Protein AF-A0A933ZJ41-F1 (afdb_monomer_lite)

Radius of gyration: 39.0 Å; chains: 1; bounding box: 84×105×106 Å

Sequence (414 aa):
MKATTSRWVWILLAFAIGVALPARADNPAPRLPRPPGASGDSGPSRAIFPAQTIPLRFNHASHIAMGQTCLHCHPGAATSQQTSDRLLPRPQICDRCHGSRHVDIGTVQAGPEAKGACIFCHVSYEASQPQVVQRVVMPEPVIRLNHLAHARRNIGCGQCHGAVQELGLATSDQMPRMRGCYRCHDLPAESRGAAPAGCPTCHLTLPGGRLQTHLPSGVLRPPRWLGNAKHDGDFVHRHKRVAGDNSRLCASCHTEDDCTSCHDGRLRPRGIHPNDFLSMHPVAARQNSPRCSSCHQAQSFCKTCHQRAGVTMSGSPYARREQGRFHPPSEVFTSGTRTPRHHAWEAQRNLSACVSCHSERDCASCHASRGGGGLGVNPHPAGFLSRCATAFRRNPRPCLVCHDPSEQVLASCR

Secondary structure (DSSP, 8-state):
-------------------------------PPPPTT-TT-SSS-TTTSPPPB--B---HHHHHHTT--HHHH-GGGGT--STTS--SPPHHHHHHHH--B-SSTTS-B--SSGGGSHHHHBTT--TTSTT--PPPB-PPPSS---HHHHHTTT--THHHH-SGGG-SS--GGGSPPHHHHHHHHTS-HHHHTT---SGGGTS-B-TTS-B--EETTEE----TTTTT---STTHHHHHHHHHHH-HHHHHTT--HHHHHHHHTSS---TTSS-TTHHHHHHHHHHHT-S-GGGT--IIIIIHHHHHHTT-STTS-HHHHTSS--SSPPHHHHTSS---TTSHHHHHHH-HHHHTTT--HHHHHHHHS-TTTTS-----SPTTGGGGHHHHHHH--TTHHHHS-TT-HHHHTT-

Foldseek 3Di:
DDDDDDDDDDDDDDDPPDDPDPPPPPPPDPDPFFAPPCPPHPAAPCLQFPDWDQQWFFFLLVCVVVVDDPCLQQVCLQPAFWQPDDRGGDCVSVCVPQVWDVPDLQDTGAHPDPSRHPVNIGNPADPVCNNDGDDTGGDGGQKTDGSNVCVVVVNDLCLAQNPSNRGGDRDSSSGGDPSSVCVQQVDPCVRNPPRHNDPVNIAPADVVQAGDQQGPSGGNADDCVPQRRGPDLCCVVCVVVSCVVPVVVVVSHDDVCVVCCPQVLVDDDCSPADPVVVVCVVVCVVVCVPVCVSRDDLPPPQQVVCQDCLVAPNHDPVNVVVDDHPADPCCQAPDHDPDCRHVLNVCVVPVPVVCSHDDLVVVLQACACVVLNHVVDPSDDPPVLVVLLVVCVVPVVSVVNRYPPPDPSVVSND

pLDDT: mean 83.69, std 14.58, range [34.47, 97.19]

Structure (mmCIF, N/CA/C/O backbone):
data_AF-A0A933ZJ41-F1
#
_entry.id   AF-A0A933ZJ41-F1
#
loop_
_atom_site.group_PDB
_atom_site.id
_atom_site.type_symbol
_atom_site.label_atom_id
_atom_site.label_alt_id
_atom_site.label_comp_id
_atom_site.label_asym_id
_atom_site.label_entity_id
_atom_site.label_seq_id
_atom_site.pdbx_PDB_ins_code
_atom_site.Cartn_x
_atom_site.Cartn_y
_atom_site.Cartn_z
_atom_site.occupancy
_atom_site.B_iso_or_equiv
_atom_site.auth_seq_id
_atom_site.auth_comp_id
_atom_site.auth_asym_id
_atom_site.auth_atom_id
_atom_site.pdbx_PDB_model_num
ATOM 1 N N . MET A 1 1 ? 12.969 84.832 47.866 1.00 40.28 1 MET A N 1
ATOM 2 C CA . MET A 1 1 ? 12.848 83.390 48.183 1.00 40.28 1 MET A CA 1
ATOM 3 C C . MET A 1 1 ? 11.414 82.948 47.926 1.00 40.28 1 MET A C 1
ATOM 5 O O . MET A 1 1 ? 10.512 83.655 48.346 1.00 40.28 1 MET A O 1
ATOM 9 N N . LYS A 1 2 ? 11.258 81.785 47.275 1.00 36.75 2 LYS A N 1
ATOM 10 C CA . LYS A 1 2 ? 10.021 81.078 46.874 1.00 36.75 2 LYS A CA 1
ATOM 11 C C . LYS A 1 2 ? 9.294 81.628 45.637 1.00 36.75 2 LYS A C 1
ATOM 13 O O . LYS A 1 2 ? 8.456 82.516 45.705 1.00 36.75 2 LYS A O 1
ATOM 18 N N . ALA A 1 3 ? 9.666 81.025 44.508 1.00 34.62 3 ALA A N 1
ATOM 19 C CA . ALA A 1 3 ? 9.010 81.096 43.213 1.00 34.62 3 ALA A CA 1
ATOM 20 C C . ALA A 1 3 ? 7.675 80.331 43.225 1.00 34.62 3 ALA A C 1
ATOM 22 O O . ALA A 1 3 ? 7.595 79.221 43.753 1.00 34.62 3 ALA A O 1
ATOM 23 N N . THR A 1 4 ? 6.654 80.916 42.607 1.00 40.88 4 THR A N 1
ATOM 24 C CA . THR A 1 4 ? 5.368 80.294 42.285 1.00 40.88 4 THR A CA 1
ATOM 25 C C . THR A 1 4 ? 5.397 79.842 40.825 1.00 40.88 4 THR A C 1
ATOM 27 O O . THR A 1 4 ? 5.433 80.650 39.901 1.00 40.88 4 THR A O 1
ATOM 30 N N . THR A 1 5 ? 5.437 78.530 40.601 1.00 39.88 5 THR A N 1
ATOM 31 C CA . THR A 1 5 ? 5.433 77.916 39.269 1.00 39.88 5 THR A CA 1
ATOM 32 C C . THR A 1 5 ? 4.001 77.673 38.788 1.00 39.88 5 THR A C 1
ATOM 34 O O . THR A 1 5 ? 3.231 76.934 39.398 1.00 39.88 5 THR A O 1
ATOM 37 N N . SER A 1 6 ? 3.654 78.304 37.665 1.00 38.06 6 SER A N 1
ATOM 38 C CA . SER A 1 6 ? 2.428 78.068 36.898 1.00 38.06 6 SER A CA 1
ATOM 39 C C . SER A 1 6 ? 2.492 76.699 36.204 1.00 38.06 6 SER A C 1
ATOM 41 O O . SER A 1 6 ? 3.439 76.417 35.467 1.00 38.06 6 SER A O 1
ATOM 43 N N . ARG A 1 7 ? 1.505 75.829 36.459 1.00 38.62 7 ARG A N 1
ATOM 44 C CA . ARG A 1 7 ? 1.353 74.519 35.801 1.00 38.62 7 ARG A CA 1
ATOM 45 C C . ARG A 1 7 ? 0.561 74.694 34.506 1.00 38.62 7 ARG A C 1
ATOM 47 O O . ARG A 1 7 ? -0.641 74.929 34.541 1.00 38.62 7 ARG A O 1
ATOM 54 N N . TRP A 1 8 ? 1.236 74.514 33.376 1.00 36.03 8 TRP A N 1
ATOM 55 C CA . TRP A 1 8 ? 0.607 74.331 32.071 1.00 36.03 8 TRP A CA 1
ATOM 56 C C . TRP A 1 8 ? 0.049 72.907 31.966 1.00 36.03 8 TRP A C 1
ATOM 58 O O . TRP A 1 8 ? 0.784 71.929 32.106 1.00 36.03 8 TRP A O 1
ATOM 68 N N . VAL A 1 9 ? -1.261 72.800 31.753 1.00 35.75 9 VAL A N 1
ATOM 69 C CA . VAL A 1 9 ? -1.976 71.542 31.513 1.00 35.75 9 VAL A CA 1
ATOM 70 C C . VAL A 1 9 ? -1.861 71.206 30.026 1.00 35.75 9 VAL A C 1
ATOM 72 O O . VAL A 1 9 ? -2.445 71.888 29.190 1.00 35.75 9 VAL A O 1
ATOM 75 N N . TRP A 1 10 ? -1.116 70.151 29.694 1.00 35.78 10 TRP A N 1
ATOM 76 C CA . TRP A 1 10 ? -1.134 69.540 28.365 1.00 35.78 10 TRP A CA 1
ATOM 77 C C . TRP A 1 10 ? -2.202 68.445 28.335 1.00 35.78 10 TRP A C 1
ATOM 79 O O . TRP A 1 10 ? -2.066 67.413 28.990 1.00 35.78 10 TRP A O 1
ATOM 89 N N . ILE A 1 11 ? -3.275 68.678 27.579 1.00 38.69 11 ILE A N 1
ATOM 90 C CA . ILE A 1 11 ? -4.287 67.669 27.257 1.00 38.69 11 ILE A CA 1
ATOM 91 C C . ILE A 1 11 ? -3.733 66.821 26.107 1.00 38.69 11 ILE A C 1
ATOM 93 O O . ILE A 1 11 ? -3.721 67.258 24.959 1.00 38.69 11 ILE A O 1
ATOM 97 N N . LEU A 1 12 ? -3.259 65.612 26.411 1.00 37.62 12 LEU A N 1
ATOM 98 C CA . LEU A 1 12 ? -2.965 64.584 25.410 1.00 37.62 12 LEU A CA 1
ATOM 99 C C . LEU A 1 12 ? -4.193 63.678 25.258 1.00 37.62 12 LEU A C 1
ATOM 101 O O . LEU A 1 12 ? -4.427 62.775 26.058 1.00 37.62 12 LEU A O 1
ATOM 105 N N . LEU A 1 13 ? -4.985 63.942 24.219 1.00 35.88 13 LEU A N 1
ATOM 106 C CA . LEU A 1 13 ? -6.043 63.059 23.729 1.00 35.88 13 LEU A CA 1
ATOM 107 C C . LEU A 1 13 ? -5.400 61.844 23.040 1.00 35.88 13 LEU A C 1
ATOM 109 O O . LEU A 1 13 ? -4.983 61.917 21.886 1.00 35.88 13 LEU A O 1
ATOM 113 N N . ALA A 1 14 ? -5.306 60.722 23.754 1.00 38.22 14 ALA A N 1
ATOM 114 C CA . ALA A 1 14 ? -4.928 59.438 23.175 1.00 38.22 14 ALA A CA 1
ATOM 115 C C . ALA A 1 14 ? -6.144 58.816 22.465 1.00 38.22 14 ALA A C 1
ATOM 117 O O . ALA A 1 14 ? -7.053 58.285 23.101 1.00 38.22 14 ALA A O 1
ATOM 118 N N . PHE A 1 15 ? -6.165 58.894 21.134 1.00 35.53 15 PHE A N 1
ATOM 119 C CA . PHE A 1 15 ? -7.126 58.185 20.289 1.00 35.53 15 PHE A CA 1
ATOM 120 C C . PHE A 1 15 ? -6.758 56.691 20.263 1.00 35.53 15 PHE A C 1
ATOM 122 O O . PHE A 1 15 ? -5.847 56.273 19.549 1.00 35.53 15 PHE A O 1
ATOM 129 N N . ALA A 1 16 ? -7.439 55.872 21.066 1.00 36.28 16 ALA A N 1
ATOM 130 C CA . ALA A 1 16 ? -7.312 54.419 21.004 1.00 36.28 16 ALA A CA 1
ATOM 131 C C . ALA A 1 16 ? -8.126 53.886 19.813 1.00 36.28 16 ALA A C 1
ATOM 133 O O . ALA A 1 16 ? -9.328 53.646 19.916 1.00 36.28 16 ALA A O 1
ATOM 134 N N . ILE A 1 17 ? -7.473 53.708 18.663 1.00 42.50 17 ILE A N 1
ATOM 135 C CA . ILE A 1 17 ? -8.039 52.963 17.533 1.00 42.50 17 ILE A CA 1
ATOM 136 C C . ILE A 1 17 ? -8.001 51.477 17.908 1.00 42.50 17 ILE A C 1
ATOM 138 O O . ILE A 1 17 ? -6.975 50.809 17.788 1.00 42.50 17 ILE A O 1
ATOM 142 N N . GLY A 1 18 ? -9.124 50.967 18.412 1.00 35.66 18 GLY A N 1
ATOM 143 C CA . GLY A 1 18 ? -9.328 49.543 18.652 1.00 35.66 18 GLY A CA 1
ATOM 144 C C . GLY A 1 18 ? -9.428 48.789 17.329 1.00 35.66 18 GLY A C 1
ATOM 145 O O . GLY A 1 18 ? -10.505 48.680 16.750 1.00 35.66 18 GLY A O 1
ATOM 146 N N . VAL A 1 19 ? -8.308 48.254 16.844 1.00 39.25 19 VAL A N 1
ATOM 147 C CA . VAL A 1 19 ? -8.312 47.267 15.761 1.00 39.25 19 VAL A CA 1
ATOM 148 C C . VAL A 1 19 ? -8.734 45.929 16.363 1.00 39.25 19 VAL A C 1
ATOM 150 O O . VAL A 1 19 ? -7.937 45.234 16.992 1.00 39.25 19 VAL A O 1
ATOM 153 N N . ALA A 1 20 ? -10.006 45.569 16.191 1.00 40.16 20 ALA A N 1
ATOM 154 C CA . ALA A 1 20 ? -10.487 44.222 16.462 1.00 40.16 20 ALA A CA 1
ATOM 155 C C . ALA A 1 20 ? -9.848 43.259 15.448 1.00 40.16 20 ALA A C 1
ATOM 157 O O . ALA A 1 20 ? -10.292 43.140 14.307 1.00 40.16 20 ALA A O 1
ATOM 158 N N . LEU A 1 21 ? -8.766 42.595 15.854 1.00 34.47 21 LEU A N 1
ATOM 159 C CA . LEU A 1 21 ? -8.214 41.466 15.114 1.00 34.47 21 LEU A CA 1
ATOM 160 C C . LEU A 1 21 ? -9.229 40.312 15.187 1.00 34.47 21 LEU A C 1
ATOM 162 O O . LEU A 1 21 ? -9.593 39.913 16.297 1.00 34.47 21 LEU A O 1
ATOM 166 N N . PRO A 1 22 ? -9.694 39.749 14.058 1.00 37.44 22 PRO A N 1
ATOM 167 C CA . PRO A 1 22 ? -10.545 38.573 14.101 1.00 37.44 22 PRO A CA 1
ATOM 168 C C . PRO A 1 22 ? -9.740 37.423 14.710 1.00 37.44 22 PRO A C 1
ATOM 170 O O . PRO A 1 22 ? -8.644 37.095 14.246 1.00 37.44 22 PRO A O 1
ATOM 173 N N . ALA A 1 23 ? -10.277 36.825 15.773 1.00 38.59 23 ALA A N 1
ATOM 174 C CA . ALA A 1 23 ? -9.732 35.611 16.351 1.00 38.59 23 ALA A CA 1
ATOM 175 C C . ALA A 1 23 ? -9.648 34.546 15.248 1.00 38.59 23 ALA A C 1
ATOM 177 O O . ALA A 1 23 ? -10.664 34.108 14.709 1.00 38.59 23 ALA A O 1
ATOM 178 N N . ARG A 1 24 ? -8.423 34.152 14.889 1.00 37.06 24 ARG A N 1
ATOM 179 C CA . ARG A 1 24 ? -8.172 33.005 14.017 1.00 37.06 24 ARG A CA 1
ATOM 180 C C . ARG A 1 24 ? -8.662 31.751 14.734 1.00 37.06 24 ARG A C 1
ATOM 182 O O . ARG A 1 24 ? -7.962 31.202 15.581 1.00 37.06 24 ARG A O 1
ATOM 189 N N . ALA A 1 25 ? -9.864 31.306 14.398 1.00 46.12 25 ALA A N 1
ATOM 190 C CA . ALA A 1 25 ? -10.394 30.009 14.787 1.00 46.12 25 ALA A CA 1
ATOM 191 C C . ALA A 1 25 ? -9.798 28.905 13.895 1.00 46.12 25 ALA A C 1
ATOM 193 O O . ALA A 1 25 ? -10.529 28.213 13.207 1.00 46.12 25 ALA A O 1
ATOM 194 N N . ASP A 1 26 ? -8.472 28.745 13.913 1.00 42.97 26 ASP A N 1
ATOM 195 C CA . ASP A 1 26 ? -7.767 27.661 13.210 1.00 42.97 26 ASP A CA 1
ATOM 196 C C . ASP A 1 26 ? -6.811 26.922 14.157 1.00 42.97 26 ASP A C 1
ATOM 198 O O . ASP A 1 26 ? -5.729 26.487 13.764 1.00 42.97 26 ASP A O 1
ATOM 202 N N . ASN A 1 27 ? -7.188 26.761 15.428 1.00 38.41 27 ASN A N 1
ATOM 203 C CA . ASN A 1 27 ? -6.553 25.727 16.238 1.00 38.41 27 ASN A CA 1
ATOM 204 C C . ASN A 1 27 ? -7.184 24.391 15.827 1.00 38.41 27 ASN A C 1
ATOM 206 O O . ASN A 1 27 ? -8.344 24.154 16.176 1.00 38.41 27 ASN A O 1
ATOM 210 N N . PRO A 1 28 ? -6.482 23.513 15.080 1.00 44.81 28 PRO A N 1
ATOM 211 C CA . PRO A 1 28 ? -6.988 22.170 14.857 1.00 44.81 28 PRO A CA 1
ATOM 212 C C . PRO A 1 28 ? -7.238 21.536 16.225 1.00 44.81 28 PRO A C 1
ATOM 214 O O . PRO A 1 28 ? -6.412 21.679 17.131 1.00 44.81 28 PRO A O 1
ATOM 217 N N . ALA A 1 29 ? -8.381 20.860 16.372 1.00 46.91 29 ALA A N 1
ATOM 218 C CA . ALA A 1 29 ? -8.707 20.115 17.581 1.00 46.91 29 ALA A CA 1
ATOM 219 C C . ALA A 1 29 ? -7.473 19.316 18.052 1.00 46.91 29 ALA A C 1
ATOM 221 O O . ALA A 1 29 ? -6.753 18.775 17.197 1.00 46.91 29 ALA A O 1
ATOM 222 N N . PRO A 1 30 ? -7.198 19.245 19.371 1.00 50.59 30 PRO A N 1
ATOM 223 C CA . PRO A 1 30 ? -6.047 18.518 19.887 1.00 50.59 30 PRO A CA 1
ATOM 224 C C . PRO A 1 30 ? -6.012 17.126 19.260 1.00 50.59 30 PRO A C 1
ATOM 226 O O . PRO A 1 30 ? -6.993 16.382 19.331 1.00 50.59 30 PRO A O 1
ATOM 229 N N . ARG A 1 31 ? -4.912 16.785 18.577 1.00 59.31 31 ARG A N 1
ATOM 230 C CA . ARG A 1 31 ? -4.779 15.456 17.974 1.00 59.31 31 ARG A CA 1
ATOM 231 C C . ARG A 1 31 ? -4.820 14.442 19.107 1.00 59.31 31 ARG A C 1
ATOM 233 O O . ARG A 1 31 ? -3.902 14.411 19.922 1.00 59.31 31 ARG A O 1
ATOM 240 N N . LEU A 1 32 ? -5.879 13.635 19.134 1.00 67.25 32 LEU A N 1
ATOM 241 C CA . LEU A 1 32 ? -6.036 12.539 20.082 1.00 67.25 32 LEU A CA 1
ATOM 242 C C . LEU A 1 32 ? -4.746 11.702 20.136 1.00 67.25 32 LEU A C 1
ATOM 244 O O . LEU A 1 32 ? -4.160 11.450 19.073 1.00 67.25 32 LEU A O 1
ATOM 248 N N . PRO A 1 33 ? -4.292 11.266 21.325 1.00 79.19 33 PRO A N 1
ATOM 249 C CA . PRO A 1 33 ? -3.113 10.425 21.450 1.00 79.19 33 PRO A CA 1
ATOM 250 C C . PRO A 1 33 ? -3.183 9.224 20.501 1.00 79.19 33 PRO A C 1
ATOM 252 O O . PRO A 1 33 ? -4.106 8.403 20.540 1.00 79.19 33 PRO A O 1
ATOM 255 N N . ARG A 1 34 ? -2.203 9.153 19.596 1.00 86.12 34 ARG A N 1
ATOM 256 C CA . ARG A 1 34 ? -2.109 8.109 18.572 1.00 86.12 34 ARG A CA 1
ATOM 257 C C . ARG A 1 34 ? -1.160 6.996 19.022 1.00 86.12 34 ARG A C 1
ATOM 259 O O . ARG A 1 34 ? -0.207 7.271 19.754 1.00 86.12 34 ARG A O 1
ATOM 266 N N . PRO A 1 35 ? -1.382 5.751 18.572 1.00 92.56 35 PRO A N 1
ATOM 267 C CA . PRO A 1 35 ? -0.534 4.630 18.946 1.00 92.56 35 PRO A CA 1
ATOM 268 C C . PRO A 1 35 ? 0.896 4.779 18.401 1.00 92.56 35 PRO A C 1
ATOM 270 O O . PRO A 1 35 ? 1.131 5.488 17.411 1.00 92.56 35 PRO A O 1
ATOM 273 N N . PRO A 1 36 ? 1.876 4.078 18.997 1.00 92.00 36 PRO A N 1
ATOM 274 C CA . PRO A 1 36 ? 3.237 4.055 18.483 1.00 92.00 36 PRO A CA 1
ATOM 275 C C . PRO A 1 36 ? 3.301 3.660 17.003 1.00 92.00 36 PRO A C 1
ATOM 277 O O . PRO A 1 36 ? 2.658 2.715 16.549 1.00 92.00 36 PRO A O 1
ATOM 280 N N . GLY A 1 37 ? 4.108 4.395 16.237 1.00 89.81 37 GLY A N 1
ATOM 281 C CA . GLY A 1 37 ? 4.250 4.184 14.796 1.00 89.81 37 GLY A CA 1
ATOM 282 C C . GLY A 1 37 ? 3.210 4.897 13.925 1.00 89.81 37 GLY A C 1
ATOM 283 O O . GLY A 1 37 ? 3.333 4.809 12.706 1.00 89.81 37 GLY A O 1
ATOM 284 N N . ALA A 1 38 ? 2.261 5.641 14.508 1.00 91.00 38 ALA A N 1
ATOM 285 C CA . ALA A 1 38 ? 1.263 6.421 13.764 1.00 91.00 38 ALA A CA 1
ATOM 286 C C . ALA A 1 38 ? 1.758 7.786 13.242 1.00 91.00 38 ALA A C 1
ATOM 288 O O . ALA A 1 38 ? 1.016 8.544 12.613 1.00 91.00 38 ALA A O 1
ATOM 289 N N . SER A 1 39 ? 3.014 8.152 13.516 1.00 85.25 39 SER A N 1
ATOM 290 C CA . SER A 1 39 ? 3.567 9.425 13.047 1.00 85.25 39 SER A CA 1
ATOM 291 C C . SER A 1 39 ? 3.593 9.480 11.515 1.00 85.25 39 SER A C 1
ATOM 293 O O . SER A 1 39 ? 4.117 8.577 10.860 1.00 85.25 39 SER A O 1
ATOM 295 N N . GLY A 1 40 ? 3.014 10.543 10.953 1.00 80.12 40 GLY A N 1
ATOM 296 C CA . GLY A 1 40 ? 2.921 10.758 9.508 1.00 80.12 40 GLY A CA 1
ATOM 297 C C . GLY A 1 40 ? 1.924 9.861 8.764 1.00 80.12 40 GLY A C 1
ATOM 298 O O . GLY A 1 40 ? 1.874 9.943 7.538 1.00 80.12 40 GLY A O 1
ATOM 299 N N . ASP A 1 41 ? 1.140 9.023 9.457 1.00 82.62 41 ASP A N 1
ATOM 300 C CA . ASP A 1 41 ? 0.053 8.263 8.830 1.00 82.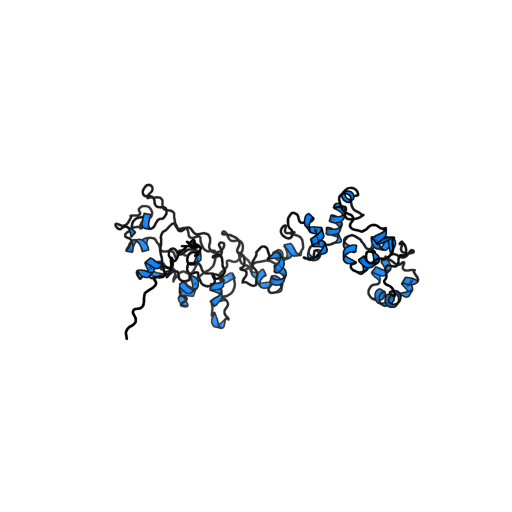62 41 ASP A CA 1
ATOM 301 C C . ASP A 1 41 ? -1.287 9.016 8.847 1.00 82.62 41 ASP A C 1
ATOM 303 O O . ASP A 1 41 ? -1.487 9.967 9.613 1.00 82.62 41 ASP A O 1
ATOM 307 N N . SER A 1 42 ? -2.192 8.576 7.970 1.00 82.94 42 SER A N 1
ATOM 308 C CA . SER A 1 42 ? -3.573 9.050 7.839 1.00 82.94 42 SER A CA 1
ATOM 309 C C . SER A 1 42 ? -4.577 8.105 8.518 1.00 82.94 42 SER A C 1
ATOM 311 O O . SER A 1 42 ? -5.716 8.010 8.067 1.00 82.94 42 SER A O 1
ATOM 313 N N . GLY A 1 43 ? -4.145 7.350 9.532 1.00 86.06 43 GLY A N 1
ATOM 314 C CA . GLY A 1 43 ? -4.935 6.285 10.151 1.00 86.06 43 GLY A CA 1
ATOM 315 C C . GLY A 1 43 ? -4.452 4.868 9.805 1.00 86.06 43 GLY A C 1
ATOM 316 O O . GLY A 1 43 ? -3.519 4.688 9.012 1.00 86.06 43 GLY A O 1
ATOM 317 N N . PRO A 1 44 ? -5.061 3.839 10.420 1.00 89.56 44 PRO A N 1
ATOM 318 C CA . PRO A 1 44 ? -4.735 2.442 10.152 1.00 89.56 44 PRO A CA 1
ATOM 319 C C . PRO A 1 44 ? -5.115 2.036 8.720 1.00 89.56 44 PRO A C 1
ATOM 321 O O . PRO A 1 44 ? -5.957 2.653 8.067 1.00 89.56 44 PRO A O 1
ATOM 324 N N . SER A 1 45 ? -4.534 0.935 8.236 1.00 91.25 45 SER A N 1
ATOM 325 C CA . SER A 1 45 ? -4.952 0.340 6.963 1.00 91.25 45 SER A CA 1
ATOM 326 C C . SER A 1 45 ? -6.399 -0.140 7.054 1.00 91.25 45 SER A C 1
ATOM 328 O O . SER A 1 45 ? -6.676 -1.063 7.814 1.00 91.25 45 SER A O 1
ATOM 330 N N . ARG A 1 46 ? -7.296 0.413 6.227 1.00 92.00 46 ARG A N 1
ATOM 331 C CA . ARG A 1 46 ? -8.697 -0.041 6.132 1.00 92.00 46 ARG A CA 1
ATOM 332 C C . ARG A 1 46 ? -8.844 -1.472 5.606 1.00 92.00 46 ARG A C 1
ATOM 334 O O . ARG A 1 46 ? -9.849 -2.115 5.871 1.00 92.00 46 ARG A O 1
ATOM 341 N N . ALA A 1 47 ? -7.830 -1.981 4.902 1.00 93.50 47 ALA A N 1
ATOM 342 C CA . ALA A 1 47 ? -7.790 -3.381 4.491 1.00 93.50 47 ALA A CA 1
ATOM 343 C C . ALA A 1 47 ? -7.491 -4.313 5.684 1.00 93.50 47 ALA A C 1
ATOM 345 O O . ALA A 1 47 ? -7.957 -5.442 5.716 1.00 93.50 47 ALA A O 1
ATOM 346 N N . ILE A 1 48 ? -6.748 -3.852 6.696 1.00 94.69 48 ILE A N 1
ATOM 347 C CA . ILE A 1 48 ? -6.466 -4.657 7.897 1.00 94.69 48 ILE A CA 1
ATOM 348 C C . ILE A 1 48 ? -7.512 -4.423 8.986 1.00 94.69 48 ILE A C 1
ATOM 350 O O . ILE A 1 48 ? -7.956 -5.374 9.613 1.00 94.69 48 ILE A O 1
ATOM 354 N N . PHE A 1 49 ? -7.908 -3.171 9.195 1.00 94.06 49 PHE A N 1
ATOM 355 C CA . PHE A 1 49 ? -8.892 -2.741 10.182 1.00 94.06 49 PHE A CA 1
ATOM 356 C C . PHE A 1 49 ? -10.059 -2.082 9.437 1.00 94.06 49 PHE A C 1
ATOM 358 O O . PHE A 1 49 ? -9.993 -0.881 9.151 1.00 94.06 49 PHE A O 1
ATOM 365 N N . PRO A 1 50 ? -11.091 -2.852 9.051 1.00 92.81 50 PRO A N 1
ATOM 366 C CA . PRO A 1 50 ? -12.206 -2.322 8.275 1.00 92.81 50 PRO A CA 1
ATOM 367 C C . PRO A 1 50 ? -13.000 -1.274 9.063 1.00 92.81 50 PRO A C 1
ATOM 369 O O . PRO A 1 50 ? -12.870 -1.150 10.281 1.00 92.81 50 PRO A O 1
ATOM 372 N N . ALA A 1 51 ? -13.829 -0.502 8.358 1.00 90.81 51 ALA A N 1
ATOM 373 C CA . ALA A 1 51 ? -14.620 0.555 8.979 1.00 90.81 51 ALA A CA 1
ATOM 374 C C . ALA A 1 51 ? -15.556 -0.014 10.059 1.00 90.81 51 ALA A C 1
ATOM 376 O O . ALA A 1 51 ? -16.358 -0.906 9.796 1.00 90.81 51 ALA A O 1
ATOM 377 N N . GLN A 1 52 ? -15.446 0.531 11.266 1.00 92.62 52 GLN A N 1
ATOM 378 C CA . GLN A 1 52 ? -16.268 0.168 12.415 1.00 92.62 52 GLN A CA 1
ATOM 379 C C . GLN A 1 52 ? -17.438 1.137 12.595 1.00 92.62 52 GLN A C 1
ATOM 381 O O . GLN A 1 52 ? -17.367 2.302 12.199 1.00 92.62 52 GLN A O 1
ATOM 386 N N . THR A 1 53 ? -18.485 0.682 13.275 1.00 93.44 53 THR A N 1
ATOM 387 C CA . THR A 1 53 ? -19.614 1.519 13.692 1.00 93.44 53 THR A CA 1
ATOM 388 C C . THR A 1 53 ? -19.770 1.396 15.198 1.00 93.44 53 THR A C 1
ATOM 390 O O . THR A 1 53 ? -20.036 0.311 15.709 1.00 93.44 53 THR A O 1
ATOM 393 N N . ILE A 1 54 ? -19.595 2.503 15.922 1.00 93.38 54 ILE A N 1
ATOM 394 C CA . ILE A 1 54 ? -19.788 2.554 17.376 1.00 93.38 54 ILE A CA 1
ATOM 395 C C . ILE A 1 54 ? -20.849 3.616 17.687 1.00 93.38 54 ILE A C 1
ATOM 397 O O . ILE A 1 54 ? -20.506 4.763 17.963 1.00 93.38 54 ILE A O 1
ATOM 401 N N . PRO A 1 55 ? -22.145 3.262 17.639 1.00 92.75 55 PRO A N 1
ATOM 402 C CA . PRO A 1 55 ? -23.248 4.176 17.934 1.00 92.75 55 PRO A CA 1
ATOM 403 C C . PRO A 1 55 ? -23.471 4.308 19.454 1.00 92.75 55 PRO A C 1
ATOM 405 O O . PRO A 1 55 ? -24.604 4.285 19.940 1.00 92.75 55 PRO A O 1
ATOM 408 N N . LEU A 1 56 ? -22.372 4.417 20.207 1.00 92.81 56 LEU A N 1
ATOM 409 C CA . LEU A 1 56 ? -22.347 4.520 21.662 1.00 92.81 56 LEU A CA 1
ATOM 410 C C . LEU A 1 56 ? -21.549 5.745 22.106 1.00 92.81 56 LEU A C 1
ATOM 412 O O . LEU A 1 56 ? -20.443 5.999 21.628 1.00 92.81 56 LEU A O 1
ATOM 416 N N . ARG A 1 57 ? -22.094 6.464 23.084 1.00 94.00 57 ARG A N 1
ATOM 417 C CA . ARG A 1 57 ? -21.393 7.476 23.862 1.00 94.00 57 ARG A CA 1
ATOM 418 C C . ARG A 1 57 ? -20.599 6.755 24.942 1.00 94.00 57 ARG A C 1
ATOM 420 O O . ARG A 1 57 ? -21.164 6.161 25.854 1.00 94.00 57 ARG A O 1
ATOM 427 N N . PHE A 1 58 ? -19.280 6.799 24.822 1.00 94.81 58 PHE A N 1
ATOM 428 C CA . PHE A 1 58 ? -18.366 6.276 25.829 1.00 94.81 58 PHE A CA 1
ATOM 429 C C . PHE A 1 58 ? -17.150 7.193 25.946 1.00 94.81 58 PHE A C 1
ATOM 431 O O . PHE A 1 58 ? -16.719 7.792 24.959 1.00 94.81 58 PHE A O 1
ATOM 438 N N . ASN A 1 59 ? -16.599 7.300 27.154 1.00 95.62 59 ASN A N 1
ATOM 439 C CA . ASN A 1 59 ? -15.434 8.129 27.436 1.00 95.62 59 ASN A CA 1
ATOM 440 C C . ASN A 1 59 ? -14.437 7.363 28.315 1.00 95.62 59 ASN A C 1
ATOM 442 O O . ASN A 1 59 ? -14.721 7.128 29.489 1.00 95.62 59 ASN A O 1
ATOM 446 N N . HIS A 1 60 ? -13.287 6.964 27.764 1.00 96.31 60 HIS A N 1
ATOM 447 C CA . HIS A 1 60 ? -12.266 6.234 28.522 1.00 96.31 60 HIS A CA 1
ATOM 448 C C . HIS A 1 60 ? -11.703 7.088 29.659 1.00 96.31 60 HIS A C 1
ATOM 450 O O . HIS A 1 60 ? -11.645 6.607 30.787 1.00 96.31 60 HIS A O 1
ATOM 456 N N . ALA A 1 61 ? -11.362 8.351 29.399 1.00 96.31 61 ALA A N 1
ATOM 457 C CA . ALA A 1 61 ? -10.791 9.257 30.393 1.00 96.31 61 ALA A CA 1
ATOM 458 C C . ALA A 1 61 ? -11.685 9.411 31.627 1.00 96.31 61 ALA A C 1
ATOM 460 O O . ALA A 1 61 ? -11.196 9.333 32.752 1.00 96.31 61 ALA A O 1
ATOM 461 N N . SER A 1 62 ? -13.001 9.527 31.437 1.00 95.88 62 SER A N 1
ATOM 462 C CA . SER A 1 62 ? -13.955 9.568 32.548 1.00 95.88 62 SER A CA 1
ATOM 463 C C . SER A 1 62 ? -13.934 8.282 33.377 1.00 95.88 62 SER A C 1
ATOM 465 O O . SER A 1 62 ? -13.912 8.348 34.601 1.00 95.88 62 SER A O 1
ATOM 467 N N . HIS A 1 63 ? -13.909 7.107 32.740 1.00 96.31 63 HIS A N 1
ATOM 468 C CA . HIS A 1 63 ? -13.918 5.831 33.465 1.00 96.31 63 HIS A CA 1
ATOM 469 C C . HIS A 1 63 ? -12.598 5.559 34.187 1.00 96.31 63 HIS A C 1
ATOM 471 O O . HIS A 1 63 ? -12.609 5.095 35.326 1.00 96.31 63 HIS A O 1
ATOM 477 N N . ILE A 1 64 ? -11.466 5.900 33.571 1.00 96.31 64 ILE A N 1
ATOM 478 C CA . ILE A 1 64 ? -10.155 5.776 34.212 1.00 96.31 64 ILE A CA 1
ATOM 479 C C . ILE A 1 64 ? -10.032 6.738 35.401 1.00 96.31 64 ILE A C 1
ATOM 481 O O . ILE A 1 64 ? -9.539 6.334 36.451 1.00 96.31 64 ILE A O 1
ATOM 485 N N . ALA A 1 65 ? -10.543 7.971 35.293 1.00 96.56 65 ALA A N 1
ATOM 486 C CA . ALA A 1 65 ? -10.563 8.926 36.406 1.00 96.56 65 ALA A CA 1
ATOM 487 C C . ALA A 1 65 ? -11.389 8.434 37.612 1.00 96.56 65 ALA A C 1
ATOM 489 O O . ALA A 1 65 ? -11.121 8.831 38.742 1.00 96.56 65 ALA A O 1
ATOM 490 N N . MET A 1 66 ? -12.350 7.529 37.391 1.00 95.56 66 MET A N 1
ATOM 491 C CA . MET A 1 66 ? -13.118 6.851 38.445 1.00 95.56 66 MET A CA 1
ATOM 492 C C . MET A 1 66 ? -12.406 5.612 39.026 1.00 95.56 66 MET A C 1
ATOM 494 O O . MET A 1 66 ? -13.018 4.842 39.763 1.00 95.56 66 MET A O 1
ATOM 498 N N . GLY A 1 67 ? -11.135 5.381 38.685 1.00 95.94 67 GLY A N 1
ATOM 499 C CA . GLY A 1 67 ? -10.340 4.260 39.192 1.00 95.94 67 GLY A CA 1
ATOM 500 C C . GLY A 1 67 ? -10.572 2.929 38.470 1.00 95.94 67 GLY A C 1
ATOM 501 O O . GLY A 1 67 ? -10.104 1.892 38.942 1.00 95.94 67 GLY A O 1
ATOM 502 N N . GLN A 1 68 ? -11.274 2.924 37.331 1.00 96.12 68 GLN A N 1
ATOM 503 C CA . GLN A 1 68 ? -11.434 1.706 36.534 1.00 96.12 68 GLN A CA 1
ATOM 504 C C . GLN A 1 68 ? -10.114 1.304 35.872 1.00 96.12 68 GLN A C 1
ATOM 506 O O . GLN A 1 68 ? -9.306 2.144 35.479 1.00 96.12 68 GLN A O 1
ATOM 511 N N . THR A 1 69 ? -9.910 -0.002 35.705 1.00 95.50 69 THR A N 1
ATOM 512 C CA . THR A 1 69 ? -8.728 -0.552 35.028 1.00 95.50 69 THR A CA 1
ATOM 513 C C . THR A 1 69 ? -9.096 -1.114 33.659 1.00 95.50 69 THR A C 1
ATOM 515 O O . THR A 1 69 ? -10.231 -1.532 33.428 1.00 95.50 69 THR A O 1
ATOM 518 N N . CYS A 1 70 ? -8.125 -1.188 32.742 1.00 95.31 70 CYS A N 1
ATOM 519 C CA . CYS A 1 70 ? -8.355 -1.705 31.388 1.00 95.31 70 CYS A CA 1
ATOM 520 C C . CYS A 1 70 ? -8.980 -3.110 31.402 1.00 95.31 70 CYS A C 1
ATOM 522 O O . CYS A 1 70 ? -9.924 -3.379 30.663 1.00 95.31 70 CYS A O 1
ATOM 524 N N . LEU A 1 71 ? -8.474 -3.997 32.269 1.00 95.69 71 LEU A N 1
ATOM 525 C CA . LEU A 1 71 ? -8.915 -5.392 32.359 1.00 95.69 71 LEU A CA 1
ATOM 526 C C . LEU A 1 71 ? -10.256 -5.567 33.078 1.00 95.69 71 LEU A C 1
ATOM 528 O O . LEU A 1 71 ? -10.870 -6.618 32.926 1.00 95.69 71 LEU A O 1
ATOM 532 N N . HIS A 1 72 ? -10.740 -4.554 33.804 1.00 95.56 72 HIS A N 1
ATOM 533 C CA . HIS A 1 72 ? -12.099 -4.583 34.340 1.00 95.56 72 HIS A CA 1
ATOM 534 C C . HIS A 1 72 ? -13.128 -4.633 33.201 1.00 95.56 72 HIS A C 1
ATOM 536 O O . HIS A 1 72 ? -14.033 -5.464 33.214 1.00 95.56 72 HIS A O 1
ATOM 542 N N . CYS A 1 73 ? -12.944 -3.786 32.181 1.00 95.12 73 CYS A N 1
ATOM 543 C CA . CYS A 1 73 ? -13.828 -3.731 31.014 1.00 95.12 73 CYS A CA 1
ATOM 544 C C . CYS A 1 73 ? -13.429 -4.715 29.907 1.00 95.12 73 CYS A C 1
ATOM 546 O O . CYS A 1 73 ? -14.293 -5.252 29.217 1.00 95.12 73 CYS A O 1
ATOM 548 N N . HIS A 1 74 ? -12.132 -4.984 29.743 1.00 96.38 74 HIS A N 1
ATOM 549 C CA . HIS A 1 74 ? -11.592 -5.861 28.701 1.00 96.38 74 HIS A CA 1
ATOM 550 C C . HIS A 1 74 ? -10.956 -7.137 29.286 1.00 96.38 74 HIS A C 1
ATOM 552 O O . HIS A 1 74 ? -9.769 -7.388 29.061 1.00 96.38 74 HIS A O 1
ATOM 558 N N . PRO A 1 75 ? -11.704 -7.980 30.025 1.00 94.12 75 PRO A N 1
ATOM 559 C CA . PRO A 1 75 ? -11.121 -9.105 30.761 1.00 94.12 75 PRO A CA 1
ATOM 560 C C . PRO A 1 75 ? -10.474 -10.154 29.845 1.00 94.12 75 PRO A C 1
ATOM 562 O O . PRO A 1 75 ? -9.472 -10.763 30.208 1.00 94.12 75 PRO A O 1
ATOM 565 N N . GLY A 1 76 ? -11.001 -10.334 28.628 1.00 95.25 76 GLY A N 1
ATOM 566 C CA . GLY A 1 76 ? -10.440 -11.264 27.643 1.00 95.25 76 GLY A CA 1
ATOM 567 C C . GLY A 1 76 ? -9.154 -10.775 26.970 1.00 95.25 76 GLY A C 1
ATOM 568 O O . GLY A 1 76 ? -8.479 -11.560 26.307 1.00 95.25 76 GLY A O 1
ATOM 569 N N . ALA A 1 77 ? -8.787 -9.495 27.114 1.00 95.38 77 ALA A N 1
ATOM 570 C CA . ALA A 1 77 ? -7.653 -8.935 26.383 1.00 95.38 77 ALA A CA 1
ATOM 571 C C . ALA A 1 77 ? -6.315 -9.552 26.808 1.00 95.38 77 ALA A C 1
ATOM 573 O O . ALA A 1 77 ? -5.459 -9.775 25.963 1.00 95.38 77 ALA A O 1
ATOM 574 N N . ALA A 1 78 ? -6.136 -9.892 28.086 1.00 94.44 78 ALA A N 1
ATOM 575 C CA . ALA A 1 78 ? -4.891 -10.498 28.566 1.00 94.44 78 ALA A CA 1
ATOM 576 C C . ALA A 1 78 ? -4.715 -11.970 28.141 1.00 94.44 78 ALA A C 1
ATOM 578 O O . ALA A 1 78 ? -3.603 -12.495 28.190 1.00 94.44 78 ALA A O 1
ATOM 579 N N . THR A 1 79 ? -5.798 -12.644 27.744 1.00 96.50 79 THR A N 1
ATOM 580 C CA . THR A 1 79 ? -5.820 -14.095 27.496 1.00 96.50 79 THR A CA 1
ATOM 581 C C . THR A 1 79 ? -6.087 -14.474 26.043 1.00 96.50 79 THR A C 1
ATOM 583 O O . THR A 1 79 ? -5.840 -15.618 25.667 1.00 96.50 79 THR A O 1
ATOM 586 N N . SER A 1 80 ? -6.531 -13.523 25.221 1.00 97.19 80 SER A N 1
ATOM 587 C CA . SER A 1 80 ? -6.809 -13.713 23.798 1.00 97.19 80 SER A CA 1
ATOM 588 C C . SER A 1 80 ? -5.603 -14.225 23.014 1.00 97.19 80 SER A C 1
ATOM 590 O O . SER A 1 80 ? -4.482 -13.730 23.161 1.00 97.19 80 SER A O 1
ATOM 592 N N . GLN A 1 81 ? -5.847 -15.194 22.135 1.00 96.19 81 GLN A N 1
ATOM 593 C CA . GLN A 1 81 ? -4.813 -15.817 21.305 1.00 96.19 81 GLN A CA 1
ATOM 594 C C . GLN A 1 81 ? -4.979 -15.532 19.811 1.00 96.19 81 GLN A C 1
ATOM 596 O O . GLN A 1 81 ? -4.055 -15.804 19.041 1.00 96.19 81 GLN A O 1
ATOM 601 N N . GLN A 1 82 ? -6.116 -14.965 19.413 1.00 94.94 82 GLN A N 1
ATOM 602 C CA . GLN A 1 82 ? -6.468 -14.717 18.022 1.00 94.94 82 GLN A CA 1
ATOM 603 C C . GLN A 1 82 ? -7.266 -13.420 17.865 1.00 94.94 82 GLN A C 1
ATOM 605 O O . GLN A 1 82 ? -7.932 -12.946 18.780 1.00 94.94 82 GLN A O 1
ATOM 610 N N . THR A 1 83 ? -7.214 -12.838 16.672 1.00 92.62 83 THR A N 1
ATOM 611 C CA . THR A 1 83 ? -7.850 -11.551 16.340 1.00 92.62 83 THR A CA 1
ATOM 612 C C . THR A 1 83 ? -9.359 -11.615 16.180 1.00 92.62 83 THR A C 1
ATOM 614 O O . THR A 1 83 ? -10.014 -10.584 16.310 1.00 92.62 83 THR A O 1
ATOM 617 N N . SER A 1 84 ? -9.913 -12.802 15.941 1.00 91.75 84 SER A N 1
ATOM 618 C CA . SER A 1 84 ? -11.358 -13.023 15.889 1.00 91.75 84 SER A CA 1
ATOM 619 C C . SER A 1 84 ? -12.020 -12.976 17.275 1.00 91.75 84 SER A C 1
ATOM 621 O O . SER A 1 84 ? -13.249 -12.975 17.370 1.00 91.75 84 SER A O 1
ATOM 623 N N . ASP A 1 85 ? -11.234 -12.978 18.360 1.00 94.44 85 ASP A N 1
ATOM 624 C CA . ASP A 1 85 ? -11.764 -12.898 19.718 1.00 94.44 85 ASP A CA 1
ATOM 625 C C . ASP A 1 85 ? -12.486 -11.560 19.936 1.00 94.44 85 ASP A C 1
ATOM 627 O O . ASP A 1 85 ? -11.990 -10.478 19.614 1.00 94.44 85 ASP A O 1
ATOM 631 N N . ARG A 1 86 ? -13.676 -11.611 20.541 1.00 90.88 86 ARG A N 1
ATOM 632 C CA . ARG A 1 86 ? -14.452 -10.406 20.865 1.00 90.88 86 ARG A CA 1
ATOM 633 C C . ARG A 1 86 ? -13.995 -9.828 22.198 1.00 90.88 86 ARG A C 1
ATOM 635 O O . ARG A 1 86 ? -14.460 -10.252 23.252 1.00 90.88 86 ARG A O 1
ATOM 642 N N . LEU A 1 87 ? -13.098 -8.845 22.135 1.00 93.25 87 LEU A N 1
ATOM 643 C CA . LEU A 1 87 ? -12.458 -8.243 23.315 1.00 93.25 87 LEU A CA 1
ATOM 644 C C . LEU A 1 87 ? -13.104 -6.941 23.798 1.00 93.25 87 LEU A C 1
ATOM 646 O O . LEU A 1 87 ? -12.617 -6.333 24.750 1.00 93.25 87 LEU A O 1
ATOM 650 N N . LEU A 1 88 ? -14.190 -6.496 23.164 1.00 92.19 88 LEU A N 1
ATOM 651 C CA . LEU A 1 88 ? -14.987 -5.385 23.683 1.00 92.19 88 LEU A CA 1
ATOM 652 C C . LEU A 1 88 ? -15.790 -5.808 24.926 1.00 92.19 88 LEU A C 1
ATOM 654 O O . LEU A 1 88 ? -16.221 -6.965 24.997 1.00 92.19 88 LEU A O 1
ATOM 658 N N . PRO A 1 89 ? -16.032 -4.886 25.880 1.00 92.31 89 PRO A N 1
ATOM 659 C CA . PRO A 1 89 ? -16.891 -5.157 27.023 1.00 92.31 89 PRO A CA 1
ATOM 660 C C . PRO A 1 89 ? -18.280 -5.578 26.553 1.00 92.31 89 PRO A C 1
ATOM 662 O O . PRO A 1 89 ? -18.858 -4.995 25.633 1.00 92.31 89 PRO A O 1
ATOM 665 N N . ARG A 1 90 ? -18.838 -6.584 27.225 1.00 91.06 90 ARG A N 1
ATOM 666 C CA . ARG A 1 90 ? -20.264 -6.890 27.111 1.00 91.06 90 ARG A CA 1
ATOM 667 C C . ARG A 1 90 ? -21.069 -5.867 27.926 1.00 91.06 90 ARG A C 1
ATOM 669 O O . ARG A 1 90 ? -20.551 -5.376 28.932 1.00 91.06 90 ARG A O 1
ATOM 676 N N . PRO A 1 91 ? -22.327 -5.567 27.557 1.00 91.00 91 PRO A N 1
ATOM 677 C CA . PRO A 1 91 ? -23.107 -4.519 28.221 1.00 91.00 91 PRO A CA 1
ATOM 678 C C . PRO A 1 91 ? -23.327 -4.769 29.723 1.00 91.00 91 PRO A C 1
ATOM 680 O O . PRO A 1 91 ? -23.435 -3.818 30.491 1.00 91.00 91 PRO A O 1
ATOM 683 N N . GLN A 1 92 ? -23.277 -6.026 30.180 1.00 92.88 92 GLN A N 1
ATOM 684 C CA . GLN A 1 92 ? -23.431 -6.377 31.597 1.00 92.88 92 GLN A CA 1
ATOM 685 C C . GLN A 1 92 ? -22.308 -5.830 32.496 1.00 92.88 92 GLN A C 1
ATOM 687 O O . GLN A 1 92 ? -22.468 -5.784 33.714 1.00 92.88 92 GLN A O 1
ATOM 692 N N . ILE A 1 93 ? -21.166 -5.421 31.929 1.00 94.38 93 ILE A N 1
ATOM 693 C CA . ILE A 1 93 ? -20.125 -4.707 32.684 1.00 94.38 93 ILE A CA 1
ATOM 694 C C . ILE A 1 93 ? -20.615 -3.298 33.046 1.00 94.38 93 ILE A C 1
ATOM 696 O O . ILE A 1 93 ? -20.414 -2.854 34.173 1.00 94.38 93 ILE A O 1
ATOM 700 N N . CYS A 1 94 ? -21.305 -2.621 32.125 1.00 94.19 94 CYS A N 1
ATOM 701 C CA . CYS A 1 94 ? -21.843 -1.274 32.323 1.00 94.19 94 CYS A CA 1
ATOM 702 C C . CYS A 1 94 ? -22.985 -1.267 33.350 1.00 94.19 94 CYS A C 1
ATOM 704 O O . CYS A 1 94 ? -23.038 -0.390 34.215 1.00 94.19 94 CYS A O 1
ATOM 706 N N . ASP A 1 95 ? -23.855 -2.280 33.289 1.00 94.94 95 ASP A N 1
ATOM 707 C CA . ASP A 1 95 ? -25.033 -2.447 34.151 1.00 94.94 95 ASP A CA 1
ATOM 708 C C . ASP A 1 95 ? -24.707 -2.345 35.650 1.00 94.94 95 ASP A C 1
ATOM 710 O O . ASP A 1 95 ? -25.470 -1.766 36.422 1.00 94.94 95 ASP A O 1
ATOM 714 N N . ARG A 1 96 ? -23.529 -2.836 36.062 1.00 92.50 96 ARG A N 1
ATOM 715 C CA . ARG A 1 96 ? -23.082 -2.847 37.466 1.00 92.50 96 ARG A CA 1
ATOM 716 C C . ARG A 1 96 ? -22.940 -1.457 38.080 1.00 92.50 96 ARG A C 1
ATOM 718 O O . ARG A 1 96 ? -23.107 -1.316 39.287 1.00 92.50 96 ARG A O 1
ATOM 725 N N . CYS A 1 97 ? -22.613 -0.454 37.269 1.00 94.56 97 CYS A N 1
ATOM 726 C CA . CYS A 1 97 ? -22.403 0.917 37.733 1.00 94.56 97 CYS A CA 1
ATOM 727 C C . CYS A 1 97 ? -23.492 1.869 37.237 1.00 94.56 97 CYS A C 1
ATOM 729 O O . CYS A 1 97 ? -23.818 2.824 37.936 1.00 94.56 97 CYS A O 1
ATOM 731 N N . HIS A 1 98 ? -24.059 1.623 36.053 1.00 94.62 98 HIS A N 1
ATOM 732 C CA . HIS A 1 98 ? -25.066 2.491 35.439 1.00 94.62 98 HIS A CA 1
ATOM 733 C C . HIS A 1 98 ? -26.506 2.134 35.834 1.00 94.62 98 HIS A C 1
ATOM 735 O O . HIS A 1 98 ? -27.411 2.931 35.599 1.00 94.62 98 HIS A O 1
ATOM 741 N N . GLY A 1 99 ? -26.738 0.967 36.444 1.00 93.88 99 GLY A N 1
ATOM 742 C CA . GLY A 1 99 ? -28.062 0.534 36.903 1.00 93.88 99 GLY A CA 1
ATOM 743 C C . GLY A 1 99 ? -29.007 0.076 35.788 1.00 93.88 99 GLY A C 1
ATOM 744 O O . GLY A 1 99 ? -30.123 -0.345 36.087 1.00 93.88 99 GLY A O 1
ATOM 745 N N . SER A 1 100 ? -28.574 0.134 34.523 1.00 92.88 100 SER A N 1
ATOM 746 C CA . SER A 1 100 ? -29.248 -0.511 33.393 1.00 92.88 100 SER A CA 1
ATOM 747 C C . SER A 1 100 ? -29.195 -2.036 33.515 1.00 92.88 100 SER A C 1
ATOM 749 O O . SER A 1 100 ? -28.413 -2.579 34.298 1.00 92.88 100 SER A O 1
ATOM 751 N N . ARG A 1 101 ? -30.024 -2.748 32.745 1.00 93.56 101 ARG A N 1
ATOM 752 C CA . ARG A 1 101 ? -30.005 -4.217 32.686 1.00 93.56 101 ARG A CA 1
ATOM 753 C C . ARG A 1 101 ? -30.129 -4.716 31.253 1.00 93.56 101 ARG A C 1
ATOM 755 O O . ARG A 1 101 ? -31.193 -4.612 30.652 1.00 93.56 101 ARG A O 1
ATOM 762 N N . HIS A 1 102 ? -29.063 -5.336 30.759 1.00 92.12 102 HIS A N 1
ATOM 763 C CA . HIS A 1 102 ? -28.953 -5.974 29.446 1.00 92.12 102 HIS A CA 1
ATOM 764 C C . HIS A 1 102 ? -28.801 -7.499 29.573 1.00 92.12 102 HIS A C 1
ATOM 766 O O . HIS A 1 102 ? -27.970 -8.114 28.901 1.00 92.12 102 HIS A O 1
ATOM 772 N N . VAL A 1 103 ? -29.547 -8.130 30.484 1.00 86.94 103 VAL A N 1
ATOM 773 C CA . VAL A 1 103 ? -29.514 -9.595 30.671 1.00 86.94 103 VAL A CA 1
ATOM 774 C C . VAL A 1 103 ? -30.107 -10.334 29.471 1.00 86.94 103 VAL A C 1
ATOM 776 O O . VAL A 1 103 ? -29.525 -11.310 29.007 1.00 86.94 103 VAL A O 1
ATOM 779 N N . ASP A 1 104 ? -31.199 -9.800 28.929 1.00 85.06 104 ASP A N 1
ATOM 780 C CA . ASP A 1 104 ? -31.814 -10.208 27.674 1.00 85.06 104 ASP A CA 1
ATOM 781 C C . ASP A 1 104 ? -31.914 -8.972 26.775 1.00 85.06 104 ASP A C 1
ATOM 783 O O . ASP A 1 104 ? -32.469 -7.940 27.159 1.00 85.06 104 ASP A O 1
ATOM 787 N N . ILE A 1 105 ? -31.338 -9.074 25.577 1.00 81.00 105 ILE A N 1
ATOM 788 C CA . ILE A 1 105 ? -31.333 -7.989 24.594 1.00 81.00 105 ILE A CA 1
ATOM 789 C C . ILE A 1 105 ? -32.735 -7.680 24.052 1.00 81.00 105 ILE A C 1
ATOM 791 O O . ILE A 1 105 ? -32.918 -6.611 23.479 1.00 81.00 105 ILE A O 1
ATOM 795 N N . GLY A 1 106 ? -33.705 -8.587 24.220 1.00 80.81 106 GLY A N 1
ATOM 796 C CA . GLY A 1 106 ? -35.111 -8.353 23.892 1.00 80.81 106 GLY A CA 1
ATOM 797 C C . GLY A 1 106 ? -35.885 -7.598 24.977 1.00 80.81 106 GLY A C 1
ATOM 798 O O . GLY A 1 106 ? -36.945 -7.048 24.693 1.00 80.81 106 GLY A O 1
ATOM 799 N N . THR A 1 107 ? -35.366 -7.534 26.210 1.00 85.25 107 THR A N 1
ATOM 800 C CA . THR A 1 107 ? -36.050 -6.914 27.359 1.00 85.25 107 THR A CA 1
ATOM 801 C C . THR A 1 107 ? -35.091 -6.064 28.201 1.00 85.25 107 THR A C 1
ATOM 803 O O . THR A 1 107 ? -34.921 -6.281 29.405 1.00 85.25 107 THR A O 1
ATOM 806 N N . VAL A 1 108 ? -34.431 -5.097 27.563 1.00 89.00 108 VAL A N 1
ATOM 807 C CA . VAL A 1 108 ? -33.484 -4.188 28.227 1.00 89.00 108 VAL A CA 1
ATOM 808 C C . VAL A 1 108 ? -34.224 -3.203 29.137 1.00 89.00 108 VAL A C 1
ATOM 810 O O . VAL A 1 108 ? -35.243 -2.636 28.748 1.00 89.00 108 VAL A O 1
ATOM 813 N N . GLN A 1 109 ? -33.699 -2.971 30.343 1.00 89.88 109 GLN A N 1
ATOM 814 C CA . GLN A 1 109 ? -34.253 -2.001 31.297 1.00 89.88 109 GLN A CA 1
ATOM 815 C C . GLN A 1 109 ? -33.282 -0.836 31.503 1.00 89.88 109 GLN A C 1
ATOM 817 O O . GLN A 1 109 ? -32.088 -1.047 31.732 1.00 89.88 109 GLN A O 1
ATOM 822 N N . ALA A 1 110 ? -33.803 0.390 31.448 1.00 91.31 110 ALA A N 1
ATOM 823 C CA . ALA A 1 110 ? -33.056 1.585 31.825 1.00 91.31 110 ALA A CA 1
ATOM 824 C C . ALA A 1 110 ? -32.819 1.626 33.344 1.00 91.31 110 ALA A C 1
ATOM 826 O O . ALA A 1 110 ? -33.619 1.111 34.126 1.00 91.31 110 ALA A O 1
ATOM 827 N N . GLY A 1 111 ? -31.721 2.257 33.753 1.00 91.06 111 GLY A N 1
ATOM 828 C CA . GLY A 1 111 ? -31.437 2.517 35.161 1.00 91.06 111 GLY A CA 1
ATOM 829 C C . GLY A 1 111 ? -32.252 3.691 35.720 1.00 91.06 111 GLY A C 1
ATOM 830 O O . GLY A 1 111 ? -32.723 4.535 34.957 1.00 91.06 111 GLY A O 1
ATOM 831 N N . PRO A 1 112 ? -32.396 3.776 37.055 1.00 91.31 112 PRO A N 1
ATOM 832 C CA . PRO A 1 112 ? -33.189 4.818 37.714 1.00 91.31 112 PRO A CA 1
ATOM 833 C C . PRO A 1 112 ? -32.522 6.205 37.693 1.00 91.31 112 PRO A C 1
ATOM 835 O O . PRO A 1 112 ? -33.184 7.215 37.904 1.00 91.31 112 PRO A O 1
ATOM 838 N N . GLU A 1 113 ? -31.211 6.265 37.451 1.00 94.38 113 GLU A N 1
ATOM 839 C CA . GLU A 1 113 ? -30.436 7.504 37.379 1.00 94.38 113 GLU A CA 1
ATOM 840 C C . GLU A 1 113 ? -30.203 7.947 35.927 1.00 94.38 113 GLU A C 1
ATOM 842 O O . GLU A 1 113 ? -30.201 7.130 35.007 1.00 94.38 113 GLU A O 1
ATOM 847 N N . ALA A 1 114 ? -29.878 9.229 35.720 1.00 92.38 114 ALA A N 1
ATOM 848 C CA . ALA A 1 114 ? -29.605 9.792 34.391 1.00 92.38 114 ALA A CA 1
ATOM 849 C C . ALA A 1 114 ? -28.538 9.010 33.598 1.00 92.38 114 ALA A C 1
ATOM 851 O O . ALA A 1 114 ? -28.680 8.818 32.393 1.00 92.38 114 ALA A O 1
ATOM 852 N N . LYS A 1 115 ? -27.501 8.501 34.277 1.00 92.50 115 LYS A N 1
ATOM 853 C CA . LYS A 1 115 ? -26.432 7.683 33.675 1.00 92.50 115 LYS A CA 1
ATOM 854 C C . LYS A 1 115 ? -26.912 6.319 33.156 1.00 92.50 115 LYS A C 1
ATOM 856 O O . LYS A 1 115 ? -26.217 5.709 32.349 1.00 92.50 115 LYS A O 1
ATOM 861 N N . GLY A 1 116 ? -28.052 5.829 33.645 1.00 93.25 116 GLY A N 1
ATOM 862 C CA . GLY A 1 116 ? -28.665 4.557 33.262 1.00 93.25 116 GLY A CA 1
ATOM 863 C C . GLY A 1 116 ? -29.756 4.687 32.200 1.00 93.25 116 GLY A C 1
ATOM 864 O O . GLY A 1 116 ? -30.262 3.669 31.729 1.00 93.25 116 GLY A O 1
ATOM 865 N N . ALA A 1 117 ? -30.126 5.911 31.813 1.00 92.19 117 ALA A N 1
ATOM 866 C CA . ALA A 1 117 ? -31.091 6.150 30.748 1.00 92.19 117 ALA A CA 1
ATOM 867 C C . ALA A 1 117 ? -30.521 5.722 29.384 1.00 92.19 117 ALA A C 1
ATOM 869 O O . ALA A 1 117 ? -29.359 5.983 29.079 1.00 92.19 117 ALA A O 1
ATOM 870 N N . CYS A 1 118 ? -31.345 5.127 28.517 1.00 90.62 118 CYS A N 1
ATOM 871 C CA . CYS A 1 118 ? -30.892 4.597 27.225 1.00 90.62 118 CYS A CA 1
ATOM 872 C C . CYS A 1 118 ? -30.192 5.658 26.357 1.00 90.62 118 CYS A C 1
ATOM 874 O O . CYS A 1 118 ? -29.127 5.394 25.799 1.00 90.62 118 CYS A O 1
ATOM 876 N N . ILE A 1 119 ? -30.742 6.879 26.310 1.00 91.75 119 ILE A N 1
ATOM 877 C CA . ILE A 1 119 ? -30.193 8.018 25.552 1.00 91.75 119 ILE A CA 1
ATOM 878 C C . ILE A 1 119 ? -28.801 8.456 26.030 1.00 91.75 119 ILE A C 1
ATOM 880 O O . ILE A 1 119 ? -28.043 9.067 25.276 1.00 91.75 119 ILE A O 1
ATOM 884 N N . PHE A 1 120 ? -28.444 8.141 27.280 1.00 92.75 120 PHE A N 1
ATOM 885 C CA . PHE A 1 120 ? -27.147 8.499 27.846 1.00 92.75 120 PHE A CA 1
ATOM 886 C C . PHE A 1 120 ? -26.007 7.795 27.104 1.00 92.75 120 PHE A C 1
ATOM 888 O O . PHE A 1 120 ? -24.977 8.407 26.823 1.00 92.75 120 PHE A O 1
ATOM 895 N N . CYS A 1 121 ? -26.219 6.529 26.734 1.00 92.31 121 CYS A N 1
ATOM 896 C CA . CYS A 1 121 ? -25.229 5.697 26.057 1.00 92.31 121 CYS A CA 1
ATOM 897 C C . CYS A 1 121 ? -25.531 5.534 24.563 1.00 92.31 121 CYS A C 1
ATOM 899 O O . CYS A 1 121 ? -24.621 5.604 23.744 1.00 92.31 121 CYS A O 1
ATOM 901 N N . HIS A 1 122 ? -26.783 5.312 24.174 1.00 92.25 122 HIS A N 1
ATOM 902 C CA . HIS A 1 122 ? -27.140 4.967 22.800 1.00 92.25 122 HIS A CA 1
ATOM 903 C C . HIS A 1 122 ? -27.421 6.217 21.970 1.00 92.25 122 HIS A C 1
ATOM 905 O O . HIS A 1 122 ? -28.437 6.880 22.144 1.00 92.25 122 HIS A O 1
ATOM 911 N N . VAL A 1 123 ? -26.537 6.506 21.010 1.00 91.06 123 VAL A N 1
ATOM 912 C CA . VAL A 1 123 ? -26.638 7.701 20.146 1.00 91.06 123 VAL A CA 1
ATOM 913 C C . VAL A 1 123 ? -27.900 7.686 19.281 1.00 91.06 123 VAL A C 1
ATOM 915 O O . VAL A 1 123 ? -28.411 8.740 18.934 1.00 91.06 123 VAL A O 1
ATOM 918 N N . SER A 1 124 ? -28.377 6.492 18.931 1.00 86.75 124 SER A N 1
ATOM 919 C CA . SER A 1 124 ? -29.535 6.272 18.057 1.00 86.75 124 SER A CA 1
ATOM 920 C C . SER A 1 124 ? -30.841 6.019 18.810 1.00 86.75 124 SER A C 1
ATOM 922 O O . SER A 1 124 ? -31.844 5.727 18.170 1.00 86.75 124 SER A O 1
ATOM 924 N N . TYR A 1 125 ? -30.831 6.072 20.145 1.00 90.38 125 TYR A N 1
ATOM 925 C CA . TYR A 1 125 ? -32.036 5.814 20.922 1.00 90.38 125 TYR A CA 1
ATOM 926 C C . TYR A 1 125 ? -33.027 6.968 20.785 1.00 90.38 125 TYR A C 1
ATOM 928 O O . TYR A 1 125 ? -32.675 8.119 21.020 1.00 90.38 125 TYR A O 1
ATOM 936 N N . GLU A 1 126 ? -34.280 6.628 20.509 1.00 85.94 126 GLU A N 1
ATOM 937 C CA . GLU A 1 126 ? -35.404 7.557 20.497 1.00 85.94 126 GLU A CA 1
ATOM 938 C C . GLU A 1 126 ? -36.501 7.011 21.411 1.00 85.94 126 GLU A C 1
ATOM 940 O O . GLU A 1 126 ? -36.864 5.837 21.327 1.00 85.94 126 GLU A O 1
ATOM 945 N N . ALA A 1 127 ? -37.066 7.853 22.280 1.00 83.88 127 ALA A N 1
ATOM 946 C CA . ALA A 1 127 ? -38.100 7.416 23.225 1.00 83.88 127 ALA A CA 1
ATOM 947 C C . ALA A 1 127 ? -39.379 6.921 22.523 1.00 83.88 127 ALA A C 1
ATOM 949 O O . ALA A 1 127 ? -40.095 6.081 23.062 1.00 83.88 127 ALA A O 1
ATOM 950 N N . SER A 1 128 ? -39.644 7.411 21.308 1.00 84.19 128 SER A N 1
ATOM 951 C CA . SER A 1 128 ? -40.742 6.956 20.450 1.00 84.19 128 SER A CA 1
ATOM 952 C C . SER A 1 128 ? -40.488 5.583 19.814 1.00 84.19 128 SER A C 1
ATOM 954 O O . SER A 1 128 ? -41.431 4.952 19.342 1.00 84.19 128 SER A O 1
ATOM 956 N N . GLN A 1 129 ? -39.237 5.107 19.801 1.00 81.25 129 GLN A N 1
ATOM 957 C CA . GLN A 1 129 ? -38.822 3.827 19.220 1.00 81.25 129 GLN A CA 1
ATOM 958 C C . GLN A 1 129 ? -37.823 3.103 20.144 1.00 81.25 129 GLN A C 1
ATOM 960 O O . GLN A 1 129 ? -36.680 2.845 19.757 1.00 81.25 129 GLN A O 1
ATOM 965 N N . PRO A 1 130 ? -38.235 2.719 21.367 1.00 68.69 130 PRO A N 1
ATOM 966 C CA . PRO A 1 130 ? -37.315 2.255 22.409 1.00 68.69 130 PRO A CA 1
ATOM 967 C C . PRO A 1 130 ? -36.599 0.934 22.076 1.00 68.69 130 PRO A C 1
ATOM 969 O O . PRO A 1 130 ? -35.603 0.598 22.708 1.00 68.69 130 PRO A O 1
ATOM 972 N N . GLN A 1 131 ? -37.091 0.197 21.076 1.00 69.00 131 GLN A N 1
ATOM 973 C CA . GLN A 1 131 ? -36.536 -1.081 20.616 1.00 69.00 131 GLN A CA 1
ATOM 974 C C . GLN A 1 131 ? -35.443 -0.924 19.544 1.00 69.00 131 GLN A C 1
ATOM 976 O O . GLN A 1 131 ? -34.810 -1.904 19.153 1.00 69.00 131 GLN A O 1
ATOM 981 N N . VAL A 1 132 ? -35.218 0.291 19.035 1.00 76.25 132 VAL A N 1
ATOM 982 C CA . VAL A 1 132 ? -34.317 0.534 17.904 1.00 76.25 132 VAL A CA 1
ATOM 983 C C . VAL A 1 132 ? -33.058 1.232 18.405 1.00 76.25 132 VAL A C 1
ATOM 985 O O . VAL A 1 132 ? -32.972 2.453 18.448 1.00 76.25 132 VAL A O 1
ATOM 988 N N . VAL A 1 133 ? -32.049 0.440 18.771 1.00 86.25 133 VAL A N 1
ATOM 989 C CA . VAL A 1 133 ? -30.680 0.936 18.969 1.00 86.25 133 VAL A CA 1
ATOM 990 C C . VAL A 1 133 ? -29.759 0.299 17.941 1.00 86.25 133 VAL A C 1
ATOM 992 O O . VAL A 1 133 ? -29.775 -0.914 17.716 1.00 86.25 133 VAL A O 1
ATOM 995 N N . GLN A 1 134 ? -28.938 1.117 17.288 1.00 88.12 134 GLN A N 1
ATOM 996 C CA . GLN A 1 134 ? -27.949 0.605 16.348 1.00 88.12 134 GLN A CA 1
ATOM 997 C C . GLN A 1 134 ? -26.920 -0.260 17.084 1.00 88.12 134 GLN A C 1
ATOM 999 O O . GLN A 1 134 ? -26.470 0.061 18.187 1.00 88.12 134 GLN A O 1
ATOM 1004 N N . ARG A 1 135 ? -26.524 -1.370 16.456 1.00 88.12 135 ARG A N 1
ATOM 1005 C CA . ARG A 1 135 ? -25.511 -2.271 17.009 1.00 88.12 135 ARG A CA 1
ATOM 1006 C C . ARG A 1 135 ? -24.110 -1.692 16.849 1.00 88.12 135 ARG A C 1
ATOM 1008 O O . ARG A 1 135 ? -23.787 -1.084 15.832 1.00 88.12 135 ARG A O 1
ATOM 1015 N N . VAL A 1 136 ? -23.256 -1.969 17.833 1.00 90.88 136 VAL A N 1
ATOM 1016 C CA . VAL A 1 136 ? -21.806 -1.832 17.666 1.00 90.88 136 VAL A CA 1
ATOM 1017 C C . VAL A 1 136 ? -21.336 -2.899 16.686 1.00 90.88 136 VAL A C 1
ATOM 1019 O O . VAL A 1 136 ? -21.567 -4.090 16.897 1.00 90.88 136 VAL A O 1
ATOM 1022 N N . VAL A 1 137 ? -20.663 -2.467 15.627 1.00 92.19 137 VAL A N 1
ATOM 1023 C CA . VAL A 1 137 ? -20.091 -3.338 14.604 1.00 92.19 137 VAL A CA 1
ATOM 1024 C C . VAL A 1 137 ? -18.587 -3.120 14.581 1.00 92.19 137 VAL A C 1
ATOM 1026 O O . VAL A 1 137 ? -18.108 -2.057 14.186 1.00 92.19 137 VAL A O 1
ATOM 1029 N N . MET A 1 138 ? -17.852 -4.152 14.990 1.00 91.06 138 MET A N 1
ATOM 1030 C CA . MET A 1 138 ? -16.400 -4.238 14.858 1.00 91.06 138 MET A CA 1
ATOM 1031 C C . MET A 1 138 ? -16.087 -5.371 13.882 1.00 91.06 138 MET A C 1
ATOM 1033 O O . MET A 1 138 ? -16.150 -6.536 14.283 1.00 91.06 138 MET A O 1
ATOM 1037 N N . PRO A 1 139 ? -15.814 -5.066 12.604 1.00 91.62 139 PRO A N 1
ATOM 1038 C CA . PRO A 1 139 ? -15.398 -6.087 11.656 1.00 91.62 139 PRO A CA 1
ATOM 1039 C C . PRO A 1 139 ? -14.107 -6.765 12.114 1.00 91.62 139 PRO A C 1
ATOM 1041 O O . PRO A 1 139 ? -13.244 -6.126 12.721 1.00 91.62 139 PRO A O 1
ATOM 1044 N N . GLU A 1 140 ? -13.972 -8.051 11.804 1.00 91.25 140 GLU A N 1
ATOM 1045 C CA . GLU A 1 140 ? -12.781 -8.818 12.154 1.00 91.25 140 GLU A CA 1
ATOM 1046 C C . GLU A 1 140 ? -11.531 -8.223 11.479 1.00 91.25 140 GLU A C 1
ATOM 1048 O O . GLU A 1 140 ? -11.522 -8.031 10.256 1.00 91.25 140 GLU A O 1
ATOM 1053 N N . PRO A 1 141 ? -10.468 -7.918 12.246 1.00 93.31 141 PRO A N 1
ATOM 1054 C CA . PRO A 1 141 ? -9.211 -7.477 11.670 1.00 93.31 141 PRO A CA 1
ATOM 1055 C C . PRO A 1 141 ? -8.544 -8.583 10.851 1.00 93.31 141 PRO A C 1
ATOM 1057 O O . PRO A 1 141 ? -8.363 -9.703 11.323 1.00 93.31 141 PRO A O 1
ATOM 1060 N N . VAL A 1 142 ? -8.076 -8.249 9.652 1.00 94.56 142 VAL A N 1
ATOM 1061 C CA . VAL A 1 142 ? -7.463 -9.210 8.722 1.00 94.56 142 VAL A CA 1
ATOM 1062 C C . VAL A 1 142 ? -5.954 -9.326 8.977 1.00 94.56 142 VAL A C 1
ATOM 1064 O O . VAL A 1 142 ? -5.113 -9.043 8.123 1.00 94.56 142 VAL A O 1
ATOM 1067 N N . ILE A 1 143 ? -5.602 -9.681 10.212 1.00 94.06 143 ILE A N 1
ATOM 1068 C CA . ILE A 1 143 ? -4.229 -9.843 10.711 1.00 94.06 143 ILE A CA 1
ATOM 1069 C C . ILE A 1 143 ? -4.207 -10.933 11.784 1.00 94.06 143 ILE A C 1
ATOM 1071 O O . ILE A 1 143 ? -5.219 -11.205 12.416 1.00 94.06 143 ILE A O 1
ATOM 1075 N N . ARG A 1 144 ? -3.055 -11.556 12.009 1.00 94.12 144 ARG A N 1
ATOM 1076 C CA . ARG A 1 144 ? -2.783 -12.472 13.118 1.00 94.12 144 ARG A CA 1
ATOM 1077 C C . ARG A 1 144 ? -2.180 -11.683 14.274 1.00 94.12 144 ARG A C 1
ATOM 1079 O O . ARG A 1 144 ? -1.185 -10.980 14.101 1.00 94.12 144 ARG A O 1
ATOM 1086 N N . LEU A 1 145 ? -2.771 -11.817 15.454 1.00 94.12 145 LEU A N 1
ATOM 1087 C CA . LEU A 1 145 ? -2.276 -11.230 16.694 1.00 94.12 145 LEU A CA 1
ATOM 1088 C C . LEU A 1 145 ? -2.680 -12.128 17.860 1.00 94.12 145 LEU A C 1
ATOM 1090 O O . LEU A 1 145 ? -3.816 -12.590 17.924 1.00 94.12 145 LEU A O 1
ATOM 1094 N N . ASN A 1 146 ? -1.749 -12.336 18.786 1.00 95.12 146 ASN A N 1
ATOM 1095 C CA . ASN A 1 146 ? -1.958 -13.124 19.993 1.00 95.12 146 ASN A CA 1
ATOM 1096 C C . ASN A 1 146 ? -1.645 -12.244 21.206 1.00 95.12 146 ASN A C 1
ATOM 1098 O O . ASN A 1 146 ? -0.474 -11.987 21.490 1.00 95.12 146 ASN A O 1
ATOM 1102 N N . HIS A 1 147 ? -2.666 -11.738 21.897 1.00 96.56 147 HIS A N 1
ATOM 1103 C CA . HIS A 1 147 ? -2.455 -10.850 23.039 1.00 96.56 147 HIS A CA 1
ATOM 1104 C C . HIS A 1 147 ? -1.751 -11.563 24.196 1.00 96.56 147 HIS A C 1
ATOM 1106 O O . HIS A 1 147 ? -0.831 -10.992 24.775 1.00 96.56 147 HIS A O 1
ATOM 1112 N N . LEU A 1 148 ? -2.096 -12.821 24.484 1.00 96.44 148 LEU A N 1
ATOM 1113 C CA . LEU A 1 148 ? -1.480 -13.614 25.551 1.00 96.44 148 LEU A CA 1
ATOM 1114 C C . LEU A 1 148 ? 0.045 -13.721 25.389 1.00 96.44 148 LEU A C 1
ATOM 1116 O O . LEU A 1 148 ? 0.787 -13.614 26.366 1.00 96.44 148 LEU A O 1
ATOM 1120 N N . ALA A 1 149 ? 0.536 -13.892 24.160 1.00 94.56 149 ALA A N 1
ATOM 1121 C CA . ALA A 1 149 ? 1.965 -13.968 23.861 1.00 94.56 149 ALA A CA 1
ATOM 1122 C C . ALA A 1 149 ? 2.715 -12.660 24.172 1.00 94.56 149 ALA A C 1
ATOM 1124 O O . ALA A 1 149 ? 3.896 -12.709 24.534 1.00 94.56 149 ALA A O 1
ATOM 1125 N N . HIS A 1 150 ? 2.036 -11.516 24.039 1.00 94.94 150 HIS A N 1
ATOM 1126 C CA . HIS A 1 150 ? 2.566 -10.195 24.379 1.00 94.94 150 HIS A CA 1
ATOM 1127 C C . HIS A 1 150 ? 2.420 -9.909 25.881 1.00 94.94 150 HIS A C 1
ATOM 1129 O O . HIS A 1 150 ? 3.375 -9.470 26.518 1.00 94.94 150 HIS A O 1
ATOM 1135 N N . ALA A 1 151 ? 1.270 -10.244 26.471 1.00 94.88 151 ALA A N 1
ATOM 1136 C CA . ALA A 1 151 ? 0.997 -10.079 27.896 1.00 94.88 151 ALA A CA 1
ATOM 1137 C C . ALA A 1 151 ? 1.982 -10.880 28.766 1.00 94.88 151 ALA A C 1
ATOM 1139 O O . ALA A 1 151 ? 2.534 -10.340 29.718 1.00 94.88 151 ALA A O 1
ATOM 1140 N N . ARG A 1 152 ? 2.308 -12.126 28.384 1.00 94.75 152 ARG A N 1
ATOM 1141 C CA . ARG A 1 152 ? 3.332 -12.958 29.057 1.00 94.75 152 ARG A CA 1
ATOM 1142 C C . ARG A 1 152 ? 4.743 -12.364 29.025 1.00 94.75 152 ARG A C 1
ATOM 1144 O O . ARG A 1 152 ? 5.606 -12.811 29.769 1.00 94.75 152 ARG A O 1
ATOM 1151 N N . ARG A 1 153 ? 4.985 -11.384 28.153 1.00 92.19 153 ARG A N 1
ATOM 1152 C CA . ARG A 1 153 ? 6.246 -10.638 28.048 1.00 92.19 153 ARG A CA 1
ATOM 1153 C C . ARG A 1 153 ? 6.167 -9.260 28.707 1.00 92.19 153 ARG A C 1
ATOM 1155 O O . ARG A 1 153 ? 7.035 -8.431 28.461 1.00 92.19 153 ARG A O 1
ATOM 1162 N N . ASN A 1 154 ? 5.138 -9.008 29.518 1.00 93.31 154 ASN A N 1
ATOM 1163 C CA . ASN A 1 154 ? 4.892 -7.728 30.182 1.00 93.31 154 ASN A CA 1
ATOM 1164 C C . ASN A 1 154 ? 4.791 -6.539 29.210 1.00 93.31 154 ASN A C 1
ATOM 1166 O O . ASN A 1 154 ? 5.126 -5.410 29.563 1.00 93.31 154 ASN A O 1
ATOM 1170 N N . ILE A 1 155 ? 4.319 -6.779 27.982 1.00 93.69 155 ILE A N 1
ATOM 1171 C CA . ILE A 1 155 ? 4.046 -5.703 27.028 1.00 93.69 155 ILE A CA 1
ATOM 1172 C C . ILE A 1 155 ? 2.711 -5.061 27.412 1.00 93.69 155 ILE A C 1
ATOM 1174 O O . ILE A 1 155 ? 1.654 -5.686 27.327 1.00 93.69 155 ILE A O 1
ATOM 1178 N N . GLY A 1 156 ? 2.764 -3.809 27.858 1.00 94.12 156 GLY A N 1
ATOM 1179 C CA . GLY A 1 156 ? 1.608 -3.045 28.312 1.00 94.12 156 GLY A CA 1
ATOM 1180 C C . GLY A 1 156 ? 0.720 -2.549 27.168 1.00 94.12 156 GLY A C 1
ATOM 1181 O O . GLY A 1 156 ? 1.191 -2.247 26.071 1.00 94.12 156 GLY A O 1
ATOM 1182 N N . CYS A 1 157 ? -0.576 -2.375 27.451 1.00 94.50 157 CYS A N 1
ATOM 1183 C CA . CYS A 1 157 ? -1.599 -1.981 26.469 1.00 94.50 157 CYS A CA 1
ATOM 1184 C C . CYS A 1 157 ? -1.213 -0.720 25.671 1.00 94.50 157 CYS A C 1
ATOM 1186 O O . CYS A 1 157 ? -1.347 -0.677 24.446 1.00 94.50 157 CYS A O 1
ATOM 1188 N N . GLY A 1 158 ? -0.681 0.296 26.361 1.00 93.38 158 GLY A N 1
ATOM 1189 C CA . GLY A 1 158 ? -0.303 1.576 25.757 1.00 93.38 158 GLY A CA 1
ATOM 1190 C C . GLY A 1 158 ? 0.885 1.496 24.794 1.00 93.38 158 GLY A C 1
ATOM 1191 O O . GLY A 1 158 ? 1.037 2.365 23.936 1.00 93.38 158 GLY A O 1
ATOM 1192 N N . GLN A 1 159 ? 1.688 0.427 24.851 1.00 93.88 159 GLN A N 1
ATOM 1193 C CA . GLN A 1 159 ? 2.784 0.210 23.901 1.00 93.88 159 GLN A CA 1
ATOM 1194 C C . GLN A 1 159 ? 2.279 -0.157 22.497 1.00 93.88 159 GLN A C 1
ATOM 1196 O O . GLN A 1 159 ? 3.030 -0.026 21.529 1.00 93.88 159 GLN A O 1
ATOM 1201 N N . CYS A 1 160 ? 1.010 -0.558 22.369 1.00 93.06 160 CYS A N 1
ATOM 1202 C CA . CYS A 1 160 ? 0.364 -0.840 21.088 1.00 93.06 160 CYS A CA 1
ATOM 1203 C C . CYS A 1 160 ? -0.791 0.122 20.792 1.00 93.06 160 CYS A C 1
ATOM 1205 O O . CYS A 1 160 ? -0.884 0.613 19.670 1.00 93.06 160 CYS A O 1
ATOM 1207 N N . HIS A 1 161 ? -1.633 0.418 21.785 1.00 93.88 161 HIS A N 1
ATOM 1208 C CA . HIS A 1 161 ? -2.842 1.231 21.616 1.00 93.88 161 HIS A CA 1
ATOM 1209 C C . HIS A 1 161 ? -2.640 2.734 21.866 1.00 93.88 161 HIS A C 1
ATOM 1211 O O . HIS A 1 161 ? -3.514 3.535 21.539 1.00 93.88 161 HIS A O 1
ATOM 1217 N N . GLY A 1 162 ? -1.481 3.140 22.395 1.00 92.62 162 GLY A N 1
ATOM 1218 C CA . GLY A 1 162 ? -1.232 4.521 22.809 1.00 92.62 162 GLY A CA 1
ATOM 1219 C C . GLY A 1 162 ? -1.959 4.885 24.106 1.00 92.62 162 GLY A C 1
ATOM 1220 O O . GLY A 1 162 ? -2.383 4.009 24.861 1.00 92.62 162 GLY A O 1
ATOM 1221 N N . ALA A 1 163 ? -2.092 6.184 24.375 1.00 93.75 163 ALA A N 1
ATOM 1222 C CA . ALA A 1 163 ? -2.708 6.691 25.600 1.00 93.75 163 ALA A CA 1
ATOM 1223 C C . ALA A 1 163 ? -4.248 6.668 25.527 1.00 93.75 163 ALA A C 1
ATOM 1225 O O . ALA A 1 163 ? -4.906 7.705 25.511 1.00 93.75 163 ALA A O 1
ATOM 1226 N N . VAL A 1 164 ? -4.833 5.467 25.467 1.00 94.69 164 VAL A N 1
ATOM 1227 C CA . VAL A 1 164 ? -6.296 5.270 25.423 1.00 94.69 164 VAL A CA 1
ATOM 1228 C C . VAL A 1 164 ? -6.988 5.870 26.646 1.00 94.69 164 VAL A C 1
ATOM 1230 O O . VAL A 1 164 ? -8.105 6.367 26.536 1.00 94.69 164 VAL A O 1
ATOM 1233 N N . GLN A 1 165 ? -6.311 5.879 27.794 1.00 94.12 165 GLN A N 1
ATOM 1234 C CA . GLN A 1 165 ? -6.815 6.454 29.037 1.00 94.12 165 GLN A CA 1
ATOM 1235 C C . GLN A 1 165 ? -7.081 7.965 28.973 1.00 94.12 165 GLN A C 1
ATOM 1237 O O . GLN A 1 165 ? -7.753 8.487 29.848 1.00 94.12 165 GLN A O 1
ATOM 1242 N N . GLU A 1 166 ? -6.576 8.667 27.959 1.00 93.50 166 GLU A N 1
ATOM 1243 C CA . GLU A 1 166 ? -6.787 10.110 27.769 1.00 93.50 166 GLU A CA 1
ATOM 1244 C C . GLU A 1 166 ? -7.903 10.407 26.756 1.00 93.50 166 GLU A C 1
ATOM 1246 O O . GLU A 1 166 ? -8.213 11.563 26.472 1.00 93.50 166 GLU A O 1
ATOM 1251 N N . LEU A 1 167 ? -8.509 9.370 26.175 1.00 93.38 167 LEU A N 1
ATOM 1252 C CA . LEU A 1 167 ? -9.477 9.513 25.097 1.00 93.38 167 LEU A CA 1
ATOM 1253 C C . LEU A 1 167 ? -10.909 9.552 25.616 1.00 93.38 167 LEU A C 1
ATOM 1255 O O . LEU A 1 167 ? -11.262 8.912 26.602 1.00 93.38 167 LEU A O 1
ATOM 1259 N N . GLY A 1 168 ? -11.774 10.222 24.857 1.00 93.38 168 GLY A N 1
ATOM 1260 C CA . GLY A 1 168 ? -13.203 9.945 24.904 1.00 93.38 168 GLY A CA 1
ATOM 1261 C C . GLY A 1 168 ? -13.488 8.563 24.308 1.00 93.38 168 GLY A C 1
ATOM 1262 O O . GLY A 1 168 ? -13.192 7.518 24.898 1.00 93.38 168 GLY A O 1
ATOM 1263 N N . LEU A 1 169 ? -14.048 8.550 23.103 1.00 92.25 169 LEU A N 1
ATOM 1264 C CA . LEU A 1 169 ? -14.302 7.316 22.375 1.00 92.25 169 LEU A CA 1
ATOM 1265 C C . LEU A 1 169 ? -13.032 6.855 21.642 1.00 92.25 169 LEU A C 1
ATOM 1267 O O . LEU A 1 169 ? -12.533 7.558 20.765 1.00 92.25 169 LEU A O 1
ATOM 1271 N N . ALA A 1 170 ? -12.521 5.669 21.982 1.00 92.69 170 ALA A N 1
ATOM 1272 C CA . ALA A 1 170 ? -11.444 5.037 21.222 1.00 92.69 170 ALA A CA 1
ATOM 1273 C C . ALA A 1 170 ? -12.003 4.421 19.933 1.00 92.69 170 ALA A C 1
ATOM 1275 O O . ALA A 1 170 ? -13.070 3.801 19.940 1.00 92.69 170 ALA A O 1
ATOM 1276 N N . THR A 1 171 ? -11.279 4.579 18.828 1.00 92.00 171 THR A N 1
ATOM 1277 C CA . THR A 1 171 ? -11.703 4.080 17.513 1.00 92.00 171 THR A CA 1
ATOM 1278 C C . THR A 1 171 ? -10.613 3.228 16.867 1.00 92.00 171 THR A C 1
ATOM 1280 O O . THR A 1 171 ? -9.587 2.929 17.484 1.00 92.00 171 THR A O 1
ATOM 1283 N N . SER A 1 172 ? -10.800 2.861 15.598 1.00 91.31 172 SER A N 1
ATOM 1284 C CA . SER A 1 172 ? -9.775 2.202 14.788 1.00 91.31 172 SER A CA 1
ATOM 1285 C C . SER A 1 172 ? -8.447 2.969 14.794 1.00 91.31 172 SER A C 1
ATOM 1287 O O . SER A 1 172 ? -7.386 2.372 14.623 1.00 91.31 172 SER A O 1
ATOM 1289 N N . ASP A 1 173 ? -8.460 4.280 15.050 1.00 91.25 173 ASP A N 1
ATOM 1290 C CA . ASP A 1 173 ? -7.237 5.075 15.142 1.00 91.25 173 ASP A CA 1
ATOM 1291 C C . ASP A 1 173 ? -6.273 4.596 16.230 1.00 91.25 173 ASP A C 1
ATOM 1293 O O . ASP A 1 173 ? -5.062 4.698 16.021 1.00 91.25 173 ASP A O 1
ATOM 1297 N N . GLN A 1 174 ? -6.773 3.978 17.305 1.00 92.56 174 GLN A N 1
ATOM 1298 C CA . GLN A 1 174 ? -5.983 3.372 18.384 1.00 92.56 174 GLN A CA 1
ATOM 1299 C C . GLN A 1 174 ? -5.541 1.928 18.093 1.00 92.56 174 GLN A C 1
ATOM 1301 O O . GLN A 1 174 ? -4.964 1.267 18.956 1.00 92.56 174 GLN A O 1
ATOM 1306 N N . MET A 1 175 ? -5.789 1.399 16.892 1.00 92.75 175 MET A N 1
ATOM 1307 C CA . MET A 1 175 ? -5.290 0.074 16.518 1.00 92.75 175 MET A CA 1
ATOM 1308 C C . MET A 1 175 ? -3.780 0.089 16.229 1.00 92.75 175 MET A C 1
ATOM 1310 O O . MET A 1 175 ? -3.258 1.089 15.726 1.00 92.75 175 MET A O 1
ATOM 1314 N N . PRO A 1 176 ? -3.045 -1.004 16.495 1.00 92.12 176 PRO A N 1
ATOM 1315 C CA . PRO A 1 176 ? -1.599 -1.038 16.299 1.00 92.12 176 PRO A CA 1
ATOM 1316 C C . PRO A 1 176 ? -1.185 -0.710 14.858 1.00 92.12 176 PRO A C 1
ATOM 1318 O O . PRO A 1 176 ? -1.846 -1.089 13.888 1.00 92.12 176 PRO A O 1
ATOM 1321 N N . ARG A 1 177 ? -0.051 -0.020 14.701 1.00 91.62 177 ARG A N 1
ATOM 1322 C CA . ARG A 1 177 ? 0.565 0.231 13.391 1.00 91.62 177 ARG A CA 1
ATOM 1323 C C . ARG A 1 177 ? 1.700 -0.746 13.155 1.00 91.62 177 ARG A C 1
ATOM 1325 O O . ARG A 1 177 ? 2.483 -1.003 14.063 1.00 91.62 177 ARG A O 1
ATOM 1332 N N . MET A 1 178 ? 1.868 -1.187 11.909 1.00 92.94 178 MET A N 1
ATOM 1333 C CA . MET A 1 178 ? 2.969 -2.077 11.521 1.00 92.94 178 MET A CA 1
ATOM 1334 C C . MET A 1 178 ? 4.337 -1.522 11.955 1.00 92.94 178 MET A C 1
ATOM 1336 O O . MET A 1 178 ? 5.139 -2.248 12.530 1.00 92.94 178 MET A O 1
ATOM 1340 N N . ARG A 1 179 ? 4.579 -0.212 11.793 1.00 91.62 179 ARG A N 1
ATOM 1341 C CA . ARG A 1 179 ? 5.811 0.432 12.282 1.00 91.62 179 ARG A CA 1
ATOM 1342 C C . ARG A 1 179 ? 5.975 0.307 13.802 1.00 91.62 179 ARG A C 1
ATOM 1344 O O . ARG A 1 179 ? 7.094 0.165 14.278 1.00 91.62 179 ARG A O 1
ATOM 1351 N N . GLY A 1 180 ? 4.878 0.374 14.555 1.00 92.38 180 GLY A N 1
ATOM 1352 C CA . GLY A 1 180 ? 4.872 0.153 15.999 1.00 92.38 180 GLY A CA 1
ATOM 1353 C C . GLY A 1 180 ? 5.324 -1.263 16.354 1.00 92.38 180 GLY A C 1
ATOM 1354 O O . GLY A 1 180 ? 6.213 -1.412 17.184 1.00 92.38 180 GLY A O 1
ATOM 1355 N N . CYS A 1 181 ? 4.800 -2.279 15.658 1.00 92.44 181 CYS A N 1
ATOM 1356 C CA . CYS A 1 181 ? 5.210 -3.679 15.827 1.00 92.44 181 CYS A CA 1
ATOM 1357 C C . CYS A 1 181 ? 6.712 -3.873 15.552 1.00 92.44 181 CYS A C 1
ATOM 1359 O O . CYS A 1 181 ? 7.414 -4.549 16.304 1.00 92.44 181 CYS A O 1
ATOM 1361 N N . TYR A 1 182 ? 7.227 -3.229 14.501 1.00 91.25 182 TYR A N 1
ATOM 1362 C CA . TYR A 1 182 ? 8.621 -3.365 14.066 1.00 91.25 182 TYR A CA 1
ATOM 1363 C C . TYR A 1 182 ? 9.626 -2.777 15.064 1.00 91.25 182 TYR A C 1
ATOM 1365 O O . TYR A 1 182 ? 10.783 -3.173 15.049 1.00 91.25 182 TYR A O 1
ATOM 1373 N N . ARG A 1 183 ? 9.200 -1.927 16.010 1.00 90.88 183 ARG A N 1
ATOM 1374 C CA . ARG A 1 183 ? 10.081 -1.456 17.096 1.00 90.88 183 ARG A CA 1
ATOM 1375 C C . ARG A 1 183 ? 10.625 -2.590 17.966 1.00 90.88 183 ARG A C 1
ATOM 1377 O O . ARG A 1 183 ? 11.660 -2.407 18.594 1.00 90.88 183 ARG A O 1
ATOM 1384 N N . CYS A 1 184 ? 9.921 -3.720 18.016 1.00 91.94 184 CYS A N 1
ATOM 1385 C CA . CYS A 1 184 ? 10.337 -4.910 18.756 1.00 91.94 184 CYS A CA 1
ATOM 1386 C C . CYS A 1 184 ? 10.615 -6.094 17.820 1.00 91.94 184 CYS A C 1
ATOM 1388 O O . CYS A 1 184 ? 11.552 -6.848 18.054 1.00 91.94 184 CYS A O 1
ATOM 1390 N N . HIS A 1 185 ? 9.830 -6.249 16.748 1.00 92.81 185 HIS A N 1
ATOM 1391 C CA . HIS A 1 185 ? 9.939 -7.398 15.843 1.00 92.81 185 HIS A CA 1
ATOM 1392 C C . HIS A 1 185 ? 11.064 -7.280 14.802 1.00 92.81 185 HIS A C 1
ATOM 1394 O O . HIS A 1 185 ? 11.481 -8.304 14.274 1.00 92.81 185 HIS A O 1
ATOM 1400 N N . ASP A 1 186 ? 11.579 -6.078 14.523 1.00 90.19 186 ASP A N 1
ATOM 1401 C CA . ASP A 1 186 ? 12.692 -5.857 13.578 1.00 90.19 186 ASP A CA 1
ATOM 1402 C C . ASP A 1 186 ? 14.058 -5.750 14.282 1.00 90.19 186 ASP A C 1
ATOM 1404 O O . ASP A 1 186 ? 15.081 -5.483 13.657 1.00 90.19 186 ASP A O 1
ATOM 1408 N N . LEU A 1 187 ? 14.088 -5.942 15.606 1.00 90.25 187 LEU A N 1
ATOM 1409 C CA . LEU A 1 187 ? 15.336 -5.949 16.364 1.00 90.25 187 LEU A CA 1
ATOM 1410 C C . LEU A 1 187 ? 16.187 -7.189 16.018 1.00 90.25 187 LEU A C 1
ATOM 1412 O O . LEU A 1 187 ? 15.644 -8.207 15.572 1.00 90.25 187 LEU A O 1
ATOM 1416 N N . PRO A 1 188 ? 17.510 -7.147 16.264 1.00 88.81 188 PRO A N 1
ATOM 1417 C CA . PRO A 1 188 ? 18.371 -8.325 16.178 1.00 88.81 188 PRO A CA 1
ATOM 1418 C C . PRO A 1 188 ? 17.843 -9.490 17.025 1.00 88.81 188 PRO A C 1
ATOM 1420 O O . PRO A 1 188 ? 17.130 -9.278 18.013 1.00 88.81 188 PRO A O 1
ATOM 1423 N N . ALA A 1 189 ? 18.184 -10.724 16.637 1.00 85.75 189 ALA A N 1
ATOM 1424 C CA . ALA A 1 189 ? 17.660 -11.951 17.247 1.00 85.75 189 ALA A CA 1
ATOM 1425 C C . ALA A 1 189 ? 17.842 -11.971 18.776 1.00 85.75 189 ALA A C 1
ATOM 1427 O O . ALA A 1 189 ? 16.944 -12.384 19.508 1.00 85.75 189 ALA A O 1
ATOM 1428 N N . GLU A 1 190 ? 18.966 -11.434 19.238 1.00 86.12 190 GLU A N 1
ATOM 1429 C CA . GLU A 1 190 ? 19.383 -11.348 20.633 1.00 86.12 190 GLU A CA 1
ATOM 1430 C C . GLU A 1 190 ? 18.448 -10.444 21.450 1.00 86.12 190 GLU A C 1
ATOM 1432 O O . GLU A 1 190 ? 18.171 -10.723 22.612 1.00 86.12 190 GLU A O 1
ATOM 1437 N N . SER A 1 191 ? 17.927 -9.374 20.838 1.00 87.62 191 SER A N 1
ATOM 1438 C CA . SER A 1 191 ? 17.052 -8.392 21.496 1.00 87.62 191 SER A CA 1
ATOM 1439 C C . SER A 1 191 ? 15.562 -8.683 21.311 1.00 87.62 191 SER A C 1
ATOM 1441 O O . SER A 1 191 ? 14.764 -8.380 22.195 1.00 87.62 191 SER A O 1
ATOM 1443 N N . ARG A 1 192 ? 15.156 -9.275 20.179 1.00 86.50 192 ARG A N 1
ATOM 1444 C CA . ARG A 1 192 ? 13.746 -9.646 19.936 1.00 86.50 192 ARG A CA 1
ATOM 1445 C C . ARG A 1 192 ? 13.349 -10.972 20.597 1.00 86.50 192 ARG A C 1
ATOM 1447 O O . ARG A 1 192 ? 12.160 -11.257 20.755 1.00 86.50 192 ARG A O 1
ATOM 1454 N N . GLY A 1 193 ? 14.326 -11.816 20.932 1.00 85.19 193 GLY A N 1
ATOM 1455 C CA . GLY A 1 193 ? 14.099 -13.178 21.406 1.00 85.19 193 GLY A CA 1
ATOM 1456 C C . GLY A 1 193 ? 13.315 -14.018 20.391 1.00 85.19 193 GLY A C 1
ATOM 1457 O O . GLY A 1 193 ? 13.588 -14.006 19.193 1.00 85.19 193 GLY A O 1
ATOM 1458 N N . ALA A 1 194 ? 12.297 -14.739 20.863 1.00 83.88 194 ALA A N 1
ATOM 1459 C CA . ALA A 1 194 ? 11.461 -15.599 20.020 1.00 83.88 194 ALA A CA 1
ATOM 1460 C C . ALA A 1 194 ? 10.364 -14.852 19.228 1.00 83.88 194 ALA A C 1
ATOM 1462 O O . ALA A 1 194 ? 9.485 -15.499 18.663 1.00 83.88 194 ALA A O 1
ATOM 1463 N N . ALA A 1 195 ? 10.357 -13.512 19.213 1.00 85.25 195 ALA A N 1
ATOM 1464 C CA . ALA A 1 195 ? 9.390 -12.739 18.438 1.00 85.25 195 ALA A CA 1
ATOM 1465 C C . ALA A 1 195 ? 9.697 -12.862 16.930 1.00 85.25 195 ALA A C 1
ATOM 1467 O O . ALA A 1 195 ? 10.753 -12.401 16.487 1.00 85.25 195 ALA A O 1
ATOM 1468 N N . PRO A 1 196 ? 8.816 -13.465 16.110 1.00 85.50 196 PRO A N 1
ATOM 1469 C CA . PRO A 1 196 ? 9.112 -13.648 14.694 1.00 85.50 196 PRO A CA 1
ATOM 1470 C C . PRO A 1 196 ? 8.975 -12.324 13.926 1.00 85.50 196 PRO A C 1
ATOM 1472 O O . PRO A 1 196 ? 8.046 -11.554 14.168 1.00 85.50 196 PRO A O 1
ATOM 1475 N N . ALA A 1 197 ? 9.883 -12.069 12.981 1.00 85.12 197 ALA A N 1
ATOM 1476 C CA . ALA A 1 197 ? 9.901 -10.847 12.160 1.00 85.12 197 ALA A CA 1
ATOM 1477 C C . ALA A 1 197 ? 9.297 -11.033 10.758 1.00 85.12 197 ALA A C 1
ATOM 1479 O O . ALA A 1 197 ? 9.040 -10.067 10.042 1.00 85.12 197 ALA A O 1
ATOM 1480 N N . GLY A 1 198 ? 9.106 -12.287 10.334 1.00 89.38 198 GLY A N 1
ATOM 1481 C CA . GLY A 1 198 ? 8.638 -12.603 8.988 1.00 89.38 198 GLY A CA 1
ATOM 1482 C C . GLY A 1 198 ? 7.213 -12.109 8.763 1.00 89.38 198 GLY A C 1
ATOM 1483 O O . GLY A 1 198 ? 6.356 -12.258 9.634 1.00 89.38 198 GLY A O 1
ATOM 1484 N N . CYS A 1 199 ? 6.929 -11.577 7.575 1.00 91.62 199 CYS A N 1
ATOM 1485 C CA . CYS A 1 199 ? 5.610 -11.045 7.233 1.00 91.62 199 CYS A CA 1
ATOM 1486 C C . CYS A 1 199 ? 4.443 -12.032 7.483 1.00 91.62 199 CYS A C 1
ATOM 1488 O O . CYS A 1 199 ? 3.426 -11.586 8.022 1.00 91.62 199 CYS A O 1
ATOM 1490 N N . PRO A 1 200 ? 4.572 -13.351 7.195 1.00 92.25 200 PRO A N 1
ATOM 1491 C CA . PRO A 1 200 ? 3.522 -14.346 7.463 1.00 92.25 200 PRO A CA 1
ATOM 1492 C C . PRO A 1 200 ? 3.133 -14.508 8.939 1.00 92.25 200 PRO A C 1
ATOM 1494 O O . PRO A 1 200 ? 2.104 -15.108 9.247 1.00 92.25 200 PRO A O 1
ATOM 1497 N N . THR A 1 201 ? 3.947 -13.995 9.864 1.00 91.00 201 THR A N 1
ATOM 1498 C CA . THR A 1 201 ? 3.645 -14.013 11.303 1.00 91.00 201 THR A CA 1
ATOM 1499 C C . THR A 1 201 ? 2.369 -13.240 11.596 1.00 91.00 201 THR A C 1
ATOM 1501 O O . THR A 1 201 ? 1.531 -13.697 12.367 1.00 91.00 201 THR A O 1
ATOM 1504 N N . CYS A 1 202 ? 2.214 -12.085 10.946 1.00 93.00 202 CYS A N 1
ATOM 1505 C CA . CYS A 1 202 ? 1.094 -11.177 11.162 1.00 93.00 202 CYS A CA 1
ATOM 1506 C C . CYS A 1 202 ? 0.126 -11.201 9.979 1.00 93.00 202 CYS A C 1
ATOM 1508 O O . CYS A 1 202 ? -1.082 -11.137 10.159 1.00 93.00 202 CYS A O 1
ATOM 1510 N N . HIS A 1 203 ? 0.626 -11.296 8.752 1.00 94.69 203 HIS A N 1
ATOM 1511 C CA . HIS A 1 203 ? -0.222 -11.266 7.569 1.00 94.69 203 HIS A CA 1
ATOM 1512 C C . HIS A 1 203 ? -0.720 -12.663 7.196 1.00 94.69 203 HIS A C 1
ATOM 1514 O O . HIS A 1 203 ? -0.006 -13.660 7.324 1.00 94.69 203 HIS A O 1
ATOM 1520 N N . LEU A 1 204 ? -1.955 -12.723 6.698 1.00 94.19 204 LEU A N 1
ATOM 1521 C CA . LEU A 1 204 ? -2.476 -13.922 6.052 1.00 94.19 204 LEU A CA 1
ATOM 1522 C C . LEU A 1 204 ? -1.673 -14.221 4.783 1.00 94.19 204 LEU A C 1
ATOM 1524 O O . LEU A 1 204 ? -1.097 -13.326 4.161 1.00 94.19 204 LEU A O 1
ATOM 1528 N N . THR A 1 205 ? -1.624 -15.496 4.413 1.00 95.31 205 THR A N 1
ATOM 1529 C CA . THR A 1 205 ? -0.831 -15.986 3.282 1.00 95.31 205 THR A CA 1
ATOM 1530 C C . THR A 1 205 ? -1.681 -16.847 2.366 1.00 95.31 205 THR A C 1
ATOM 1532 O O . THR A 1 205 ? -2.618 -17.506 2.812 1.00 95.31 205 THR A O 1
ATOM 1535 N N . LEU A 1 206 ? -1.346 -16.820 1.081 1.00 93.38 206 LEU A N 1
ATOM 1536 C CA . LEU A 1 206 ? -1.896 -17.711 0.069 1.00 93.38 206 LEU A CA 1
ATOM 1537 C C . LEU A 1 206 ? -1.224 -19.093 0.143 1.00 93.38 206 LEU A C 1
ATOM 1539 O O . LEU A 1 206 ? -0.110 -19.211 0.674 1.00 93.38 206 LEU A O 1
ATOM 1543 N N . PRO A 1 207 ? -1.836 -20.131 -0.460 1.00 86.00 207 PRO A N 1
ATOM 1544 C CA . PRO A 1 207 ? -1.135 -21.372 -0.774 1.00 86.00 207 PRO A CA 1
ATOM 1545 C C . PRO A 1 207 ? 0.150 -21.050 -1.558 1.00 86.00 207 PRO A C 1
ATOM 1547 O O . PRO A 1 207 ? 0.102 -20.425 -2.615 1.00 86.00 207 PRO A O 1
ATOM 1550 N N . GLY A 1 208 ? 1.313 -21.389 -0.996 1.00 84.50 208 GLY A N 1
ATOM 1551 C CA . GLY A 1 208 ? 2.628 -20.983 -1.516 1.00 84.50 208 GLY A CA 1
ATOM 1552 C C . GLY A 1 208 ? 3.368 -19.931 -0.676 1.00 84.50 208 GLY A C 1
ATOM 1553 O O . GLY A 1 208 ? 4.462 -19.523 -1.049 1.00 84.50 208 GLY A O 1
ATOM 1554 N N . GLY A 1 209 ? 2.805 -19.490 0.455 1.00 89.25 209 GLY A N 1
ATOM 1555 C CA . GLY A 1 209 ? 3.518 -18.721 1.486 1.00 89.25 209 GLY A CA 1
ATOM 1556 C C . GLY A 1 209 ? 3.655 -17.216 1.231 1.00 89.25 209 GLY A C 1
ATOM 1557 O O . GLY A 1 209 ? 4.092 -16.489 2.124 1.00 89.25 209 GLY A O 1
ATOM 1558 N N . ARG A 1 210 ? 3.243 -16.723 0.056 1.00 92.75 210 ARG A N 1
ATOM 1559 C CA . ARG A 1 210 ? 3.147 -15.280 -0.230 1.00 92.75 210 ARG A CA 1
ATOM 1560 C C . ARG A 1 210 ? 2.020 -14.643 0.563 1.00 92.75 210 ARG A C 1
ATOM 1562 O O . ARG A 1 210 ? 1.025 -15.299 0.869 1.00 92.75 210 ARG A O 1
ATOM 1569 N N . LEU A 1 211 ? 2.147 -13.355 0.854 1.00 95.25 211 LEU A N 1
ATOM 1570 C CA . LEU A 1 211 ? 1.104 -12.608 1.541 1.00 95.25 211 LEU A CA 1
ATOM 1571 C C . LEU A 1 211 ? -0.168 -12.532 0.700 1.00 95.25 211 LEU A C 1
ATOM 1573 O O . LEU A 1 211 ? -0.129 -12.269 -0.500 1.00 95.25 211 LEU A O 1
ATOM 1577 N N . GLN A 1 212 ? -1.307 -12.709 1.358 1.00 95.06 212 GLN A N 1
ATOM 1578 C CA . GLN A 1 212 ? -2.598 -12.420 0.762 1.00 95.06 212 GLN A CA 1
ATOM 1579 C C . GLN A 1 212 ? -2.777 -10.898 0.703 1.00 95.06 212 GLN A C 1
ATOM 1581 O O . GLN A 1 212 ? -2.920 -10.237 1.731 1.00 95.06 212 GLN A O 1
ATOM 1586 N N . THR A 1 213 ? -2.741 -10.332 -0.502 1.00 93.75 213 THR A N 1
ATOM 1587 C CA . THR A 1 213 ? -2.866 -8.881 -0.717 1.00 93.75 213 THR A CA 1
ATOM 1588 C C . THR A 1 213 ? -4.287 -8.446 -1.061 1.00 93.75 213 THR A C 1
ATOM 1590 O O . THR A 1 213 ? -4.675 -7.324 -0.747 1.00 93.75 213 THR A O 1
ATOM 1593 N N . HIS A 1 214 ? -5.087 -9.328 -1.658 1.00 93.75 214 HIS A N 1
ATOM 1594 C CA . HIS A 1 214 ? -6.509 -9.103 -1.910 1.00 93.75 214 HIS A CA 1
ATOM 1595 C C . HIS A 1 214 ? -7.322 -9.612 -0.717 1.00 93.75 214 HIS A C 1
ATOM 1597 O O . HIS A 1 214 ? -7.491 -10.821 -0.539 1.00 93.75 214 HIS A O 1
ATOM 1603 N N . LEU A 1 215 ? -7.784 -8.680 0.120 1.00 93.44 215 LEU A N 1
ATOM 1604 C CA . LEU A 1 215 ? -8.564 -8.951 1.326 1.00 93.44 215 LEU A CA 1
ATOM 1605 C C . LEU A 1 215 ? -10.034 -8.552 1.099 1.00 93.44 215 LEU A C 1
ATOM 1607 O O . LEU A 1 215 ? -10.300 -7.670 0.277 1.00 93.44 215 LEU A O 1
ATOM 1611 N N . PRO A 1 216 ? -10.997 -9.127 1.844 1.00 91.06 216 PRO A N 1
ATOM 1612 C CA . PRO A 1 216 ? -12.419 -8.776 1.708 1.00 91.06 216 PRO A CA 1
ATOM 1613 C C . PRO A 1 216 ? -12.716 -7.280 1.907 1.00 91.06 216 PRO A C 1
ATOM 1615 O O . PRO A 1 216 ? -13.630 -6.723 1.310 1.00 91.06 216 PRO A O 1
ATOM 1618 N N . SER A 1 217 ? -11.917 -6.621 2.740 1.00 91.38 217 SER A N 1
ATOM 1619 C CA . SER A 1 217 ? -11.998 -5.205 3.113 1.00 91.38 217 SER A CA 1
ATOM 1620 C C . SER A 1 217 ? -11.188 -4.270 2.204 1.00 91.38 217 SER A C 1
ATOM 1622 O O . SER A 1 217 ? -11.230 -3.051 2.385 1.00 91.38 217 SER A O 1
ATOM 1624 N N . GLY A 1 218 ? -10.429 -4.808 1.244 1.00 92.75 218 GLY A N 1
ATOM 1625 C CA . GLY A 1 218 ? -9.650 -4.027 0.287 1.00 92.75 218 GLY A CA 1
ATOM 1626 C C . GLY A 1 218 ? -8.290 -4.633 -0.057 1.00 92.75 218 GLY A C 1
ATOM 1627 O O . GLY A 1 218 ? -7.942 -5.742 0.337 1.00 92.75 218 GLY A O 1
ATOM 1628 N N . VAL A 1 219 ? -7.489 -3.875 -0.808 1.00 93.25 219 VAL A N 1
ATOM 1629 C CA . VAL A 1 219 ? -6.150 -4.307 -1.232 1.00 93.25 219 VAL A CA 1
ATOM 1630 C C . VAL A 1 219 ? -5.101 -3.836 -0.227 1.00 93.25 219 VAL A C 1
ATOM 1632 O O . VAL A 1 219 ? -4.939 -2.633 -0.001 1.00 93.25 219 VAL A O 1
ATOM 1635 N N . LEU A 1 220 ? -4.354 -4.778 0.344 1.00 93.00 220 LEU A N 1
ATOM 1636 C CA . LEU A 1 220 ? -3.188 -4.503 1.170 1.00 93.00 220 LEU A CA 1
ATOM 1637 C C . LEU A 1 220 ? -2.067 -3.941 0.294 1.00 93.00 220 LEU A C 1
ATOM 1639 O O . LEU A 1 220 ? -1.572 -4.601 -0.617 1.00 93.00 220 LEU A O 1
ATOM 1643 N N . ARG A 1 221 ? -1.648 -2.712 0.596 1.00 91.81 22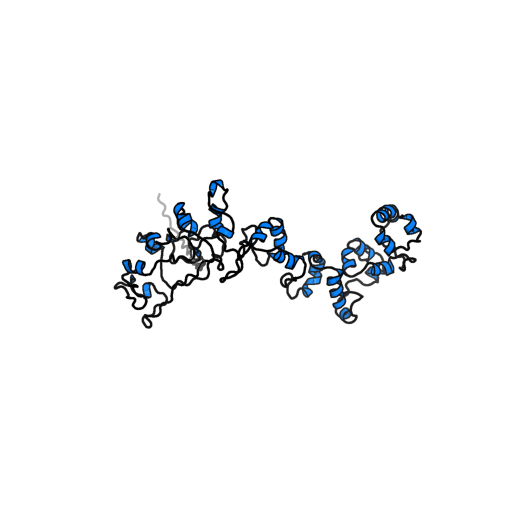1 ARG A N 1
ATOM 1644 C CA . ARG A 1 221 ? -0.525 -2.051 -0.069 1.00 91.81 221 ARG A CA 1
ATOM 1645 C C . ARG A 1 221 ? 0.608 -1.823 0.927 1.00 91.81 221 ARG A C 1
ATOM 1647 O O . ARG A 1 221 ? 0.332 -1.417 2.060 1.00 91.81 221 ARG A O 1
ATOM 1654 N N . PRO A 1 222 ? 1.871 -2.027 0.524 1.00 91.88 222 PRO A N 1
ATOM 1655 C CA . PRO A 1 222 ? 3.004 -1.732 1.388 1.00 91.88 222 PRO A CA 1
ATOM 1656 C C . PRO A 1 222 ? 3.074 -0.226 1.703 1.00 91.88 222 PRO A C 1
ATOM 1658 O O . PRO A 1 222 ? 2.715 0.611 0.866 1.00 91.88 222 PRO A O 1
ATOM 1661 N N . PRO A 1 223 ? 3.543 0.157 2.899 1.00 89.88 223 PRO A N 1
ATOM 1662 C CA . PRO A 1 223 ? 3.743 1.555 3.246 1.00 89.88 223 PRO A CA 1
ATOM 1663 C C . PRO A 1 223 ? 5.053 2.100 2.658 1.00 89.88 223 PRO A C 1
ATOM 1665 O O . PRO A 1 223 ? 5.976 1.359 2.329 1.00 89.88 223 PRO A O 1
ATOM 1668 N N . ARG A 1 224 ? 5.182 3.431 2.576 1.00 89.06 224 ARG A N 1
ATOM 1669 C CA . ARG A 1 224 ? 6.365 4.073 1.965 1.00 89.06 224 ARG A CA 1
ATOM 1670 C C . ARG A 1 224 ? 7.653 3.827 2.740 1.00 89.06 224 ARG A C 1
ATOM 1672 O O . ARG A 1 224 ? 8.724 3.774 2.165 1.00 89.06 224 ARG A O 1
ATOM 1679 N N . TRP A 1 225 ? 7.574 3.666 4.048 1.00 89.06 225 TRP A N 1
ATOM 1680 C CA . TRP A 1 225 ? 8.768 3.435 4.854 1.00 89.06 225 TRP A CA 1
ATOM 1681 C C . TRP A 1 225 ? 9.340 2.022 4.715 1.00 89.06 225 TRP A C 1
ATOM 1683 O O . TRP A 1 225 ? 10.470 1.795 5.129 1.00 89.06 225 TRP A O 1
ATOM 1693 N N . LEU A 1 226 ? 8.593 1.094 4.114 1.00 89.81 226 LEU A N 1
ATOM 1694 C CA . LEU A 1 226 ? 9.058 -0.255 3.827 1.00 89.81 226 LEU A CA 1
ATOM 1695 C C . LEU A 1 226 ? 9.798 -0.245 2.484 1.00 89.81 226 LEU A C 1
ATOM 1697 O O . LEU A 1 226 ? 9.213 -0.533 1.445 1.00 89.81 226 LEU A O 1
ATOM 1701 N N . GLY A 1 227 ? 11.056 0.204 2.490 1.00 89.06 227 GLY A N 1
ATOM 1702 C CA . GLY A 1 227 ? 11.908 0.228 1.293 1.00 89.06 227 GLY A CA 1
ATOM 1703 C C . GLY A 1 227 ? 11.399 1.138 0.173 1.00 89.06 227 GLY A C 1
ATOM 1704 O O . GLY A 1 227 ? 11.624 0.857 -0.998 1.00 89.06 227 GLY A O 1
ATOM 1705 N N . ASN A 1 228 ? 10.655 2.201 0.505 1.00 91.50 228 ASN A N 1
ATOM 1706 C CA . ASN A 1 228 ? 9.970 3.025 -0.487 1.00 91.50 228 ASN A CA 1
ATOM 1707 C C . ASN A 1 228 ? 9.037 2.177 -1.370 1.00 91.50 228 ASN A C 1
ATOM 1709 O O . ASN A 1 228 ? 8.878 2.499 -2.524 1.00 91.50 228 ASN A O 1
ATOM 1713 N N . ALA A 1 229 ? 8.401 1.104 -0.891 1.00 92.38 229 ALA A N 1
ATOM 1714 C CA . ALA A 1 229 ? 7.605 0.210 -1.750 1.00 92.38 229 ALA A CA 1
ATOM 1715 C C . ALA A 1 229 ? 6.142 0.640 -1.968 1.00 92.38 229 ALA A C 1
ATOM 1717 O O . ALA A 1 229 ? 5.375 -0.092 -2.591 1.00 92.38 229 ALA A O 1
ATOM 1718 N N . LYS A 1 230 ? 5.721 1.810 -1.462 1.00 92.69 230 LYS A N 1
ATOM 1719 C CA . LYS A 1 230 ? 4.317 2.256 -1.546 1.00 92.69 230 LYS A CA 1
ATOM 1720 C C . LYS A 1 230 ? 3.785 2.195 -2.978 1.00 92.69 230 LYS A C 1
ATOM 1722 O O . LYS A 1 230 ? 4.462 2.620 -3.896 1.00 92.69 230 LYS A O 1
ATOM 1727 N N . HIS A 1 231 ? 2.578 1.683 -3.174 1.00 90.88 231 HIS A N 1
ATOM 1728 C CA . HIS A 1 231 ? 1.945 1.664 -4.495 1.00 90.88 231 HIS A CA 1
ATOM 1729 C C . HIS A 1 231 ? 1.062 2.907 -4.672 1.00 90.88 231 HIS A C 1
ATOM 1731 O O . HIS A 1 231 ? -0.166 2.834 -4.575 1.00 90.88 231 HIS A O 1
ATOM 1737 N N . ASP A 1 232 ? 1.697 4.064 -4.835 1.00 87.06 232 ASP A N 1
ATOM 1738 C CA . ASP A 1 232 ? 1.096 5.346 -5.224 1.00 87.06 232 ASP A CA 1
ATOM 1739 C C . ASP A 1 232 ? 1.342 5.641 -6.715 1.00 87.06 232 ASP A C 1
ATOM 1741 O O . ASP A 1 232 ? 1.950 4.842 -7.427 1.00 87.06 232 ASP A O 1
ATOM 1745 N N . GLY A 1 233 ? 0.809 6.761 -7.215 1.00 83.44 233 GLY A N 1
ATOM 1746 C CA . GLY A 1 233 ? 0.859 7.100 -8.642 1.00 83.44 233 GLY A CA 1
ATOM 1747 C C . GLY A 1 233 ? 2.277 7.263 -9.195 1.00 83.44 233 GLY A C 1
ATOM 1748 O O . GLY A 1 233 ? 2.518 6.958 -10.357 1.00 83.44 233 GLY A O 1
ATOM 1749 N N . ASP A 1 234 ? 3.239 7.669 -8.366 1.00 84.50 234 ASP A N 1
ATOM 1750 C CA . ASP A 1 234 ? 4.642 7.801 -8.758 1.00 84.50 234 ASP A CA 1
ATOM 1751 C C . ASP A 1 234 ? 5.419 6.482 -8.688 1.00 84.50 234 ASP A C 1
ATOM 1753 O O . ASP A 1 234 ? 6.541 6.420 -9.202 1.00 84.50 234 ASP A O 1
ATOM 1757 N N . PHE A 1 235 ? 4.850 5.414 -8.103 1.00 87.88 235 PHE A N 1
ATOM 1758 C CA . PHE A 1 235 ? 5.546 4.134 -7.947 1.00 87.88 235 PHE A CA 1
ATOM 1759 C C . PHE A 1 235 ? 6.096 3.621 -9.274 1.00 87.88 235 PHE A C 1
ATOM 1761 O O . PHE A 1 235 ? 7.239 3.173 -9.335 1.00 87.88 235 PHE A O 1
ATOM 1768 N N . VAL A 1 236 ? 5.343 3.793 -10.360 1.00 82.00 236 VAL A N 1
ATOM 1769 C CA . VAL A 1 236 ? 5.748 3.381 -11.706 1.00 82.00 236 VAL A CA 1
ATOM 1770 C C . VAL A 1 236 ? 7.073 4.003 -12.166 1.00 82.00 236 VAL A C 1
ATOM 1772 O O . VAL A 1 236 ? 7.813 3.377 -12.916 1.00 82.00 236 VAL A O 1
ATOM 1775 N N . HIS A 1 237 ? 7.460 5.176 -11.670 1.00 81.19 237 HIS A N 1
ATOM 1776 C CA . HIS A 1 237 ? 8.733 5.803 -12.039 1.00 81.19 237 HIS A CA 1
ATOM 1777 C C . HIS A 1 237 ? 9.908 5.353 -11.163 1.00 81.19 237 HIS A C 1
ATOM 1779 O O . HIS A 1 237 ? 11.067 5.398 -11.588 1.00 81.19 237 HIS A O 1
ATOM 1785 N N . ARG A 1 238 ? 9.623 4.907 -9.938 1.00 89.06 238 ARG A N 1
ATOM 1786 C CA . ARG A 1 238 ? 10.634 4.560 -8.929 1.00 89.06 238 ARG A CA 1
ATOM 1787 C C . ARG A 1 238 ? 10.756 3.064 -8.646 1.00 89.06 238 ARG A C 1
ATOM 1789 O O . ARG A 1 238 ? 11.758 2.675 -8.048 1.00 89.06 238 ARG A O 1
ATOM 1796 N N . HIS A 1 239 ? 9.817 2.234 -9.108 1.00 90.44 239 HIS A N 1
ATOM 1797 C CA . HIS A 1 239 ? 9.827 0.784 -8.894 1.00 90.44 239 HIS A CA 1
ATOM 1798 C C . HIS A 1 239 ? 11.141 0.155 -9.366 1.00 90.44 239 HIS A C 1
ATOM 1800 O O . HIS A 1 239 ? 11.665 -0.703 -8.675 1.00 90.44 239 HIS A O 1
ATOM 1806 N N . LYS A 1 240 ? 11.742 0.656 -10.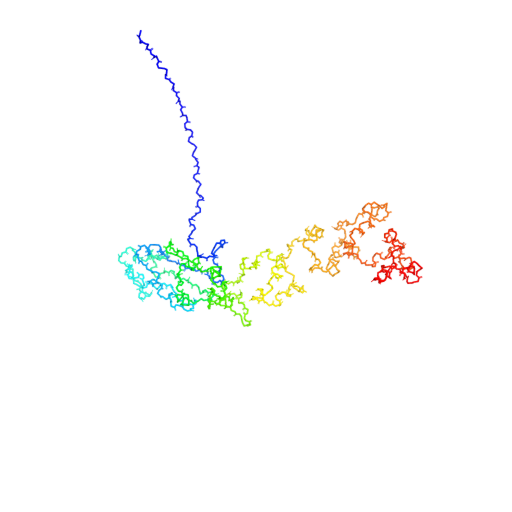458 1.00 87.62 240 LYS A N 1
ATOM 1807 C CA . LYS A 1 240 ? 13.039 0.172 -10.960 1.00 87.62 240 LYS A CA 1
ATOM 1808 C C . LYS A 1 240 ? 14.153 0.208 -9.909 1.00 87.62 240 LYS A C 1
ATOM 1810 O O . LYS A 1 240 ? 14.975 -0.695 -9.858 1.00 87.62 240 LYS A O 1
ATOM 1815 N N . ARG A 1 241 ? 14.190 1.262 -9.082 1.00 91.00 241 ARG A N 1
ATOM 1816 C CA . ARG A 1 241 ? 15.205 1.420 -8.034 1.00 91.00 241 ARG A CA 1
ATOM 1817 C C . ARG A 1 241 ? 14.843 0.544 -6.846 1.00 91.00 241 ARG A C 1
ATOM 1819 O O . ARG A 1 241 ? 15.658 -0.247 -6.414 1.00 91.00 241 ARG A O 1
ATOM 1826 N N . VAL A 1 242 ? 13.586 0.614 -6.410 1.00 92.06 242 VAL A N 1
ATOM 1827 C CA . VAL A 1 242 ? 13.075 -0.180 -5.283 1.00 92.06 242 VAL A CA 1
ATOM 1828 C C . VAL A 1 242 ? 13.273 -1.687 -5.507 1.00 92.06 242 VAL A C 1
ATOM 1830 O O . VAL A 1 242 ? 13.752 -2.382 -4.616 1.00 92.06 242 VAL A O 1
ATOM 1833 N N . ALA A 1 243 ? 12.948 -2.187 -6.701 1.00 90.81 243 ALA A N 1
ATOM 1834 C CA . ALA A 1 243 ? 13.121 -3.588 -7.074 1.00 90.81 243 ALA A CA 1
ATOM 1835 C C . ALA A 1 243 ? 14.599 -3.968 -7.255 1.00 90.81 243 ALA A C 1
ATOM 1837 O O . ALA A 1 243 ? 14.984 -5.074 -6.887 1.00 90.81 243 ALA A O 1
ATOM 1838 N N . GLY A 1 244 ? 15.427 -3.057 -7.782 1.00 90.69 244 GLY A N 1
ATOM 1839 C CA . GLY A 1 244 ? 16.876 -3.255 -7.872 1.00 90.69 244 GLY A CA 1
ATOM 1840 C C . GLY A 1 244 ? 17.553 -3.341 -6.501 1.00 90.69 244 GLY A C 1
ATOM 1841 O O . GLY A 1 244 ? 18.459 -4.149 -6.324 1.00 90.69 244 GLY A O 1
ATOM 1842 N N . ASP A 1 245 ? 17.079 -2.561 -5.527 1.00 92.19 245 ASP A N 1
ATOM 1843 C CA . ASP A 1 245 ? 17.619 -2.539 -4.165 1.00 92.19 245 ASP A CA 1
ATOM 1844 C C . ASP A 1 245 ? 17.214 -3.798 -3.375 1.00 92.19 245 ASP A C 1
ATOM 1846 O O . ASP A 1 245 ? 18.019 -4.357 -2.628 1.00 92.19 245 ASP A O 1
ATOM 1850 N N . ASN A 1 246 ? 15.959 -4.254 -3.509 1.00 90.94 246 ASN A N 1
ATOM 1851 C CA . ASN A 1 246 ? 15.462 -5.422 -2.780 1.00 90.94 246 ASN A CA 1
ATOM 1852 C C . ASN A 1 246 ? 14.302 -6.141 -3.491 1.00 90.94 246 ASN A C 1
ATOM 1854 O O . ASN A 1 246 ? 13.144 -6.063 -3.075 1.00 90.94 246 ASN A O 1
ATOM 1858 N N . SER A 1 247 ? 14.617 -6.925 -4.520 1.00 90.50 247 SER A N 1
ATOM 1859 C CA . SER A 1 247 ? 13.632 -7.749 -5.238 1.00 90.50 247 SER A CA 1
ATOM 1860 C C . SER A 1 247 ? 12.958 -8.810 -4.353 1.00 90.50 247 SER A C 1
ATOM 1862 O O . SER A 1 247 ? 11.788 -9.142 -4.552 1.00 90.50 247 SER A O 1
ATOM 1864 N N . ARG A 1 248 ? 13.649 -9.307 -3.316 1.00 90.69 248 ARG A N 1
ATOM 1865 C CA . ARG A 1 248 ? 13.099 -10.296 -2.367 1.00 90.69 248 ARG A CA 1
ATOM 1866 C C . ARG A 1 248 ? 11.918 -9.750 -1.563 1.00 90.69 248 ARG A C 1
ATOM 1868 O O . ARG A 1 248 ? 11.009 -10.507 -1.225 1.00 90.69 248 ARG A O 1
ATOM 1875 N N . LEU A 1 249 ? 11.887 -8.444 -1.285 1.00 91.19 249 LEU A N 1
ATOM 1876 C CA . LEU A 1 249 ? 10.726 -7.808 -0.658 1.00 91.19 249 LEU A CA 1
ATOM 1877 C C . LEU A 1 249 ? 9.477 -7.970 -1.534 1.00 91.19 249 LEU A C 1
ATOM 1879 O O . LEU A 1 249 ? 8.411 -8.311 -1.024 1.00 91.19 249 LEU A O 1
ATOM 1883 N N . CYS A 1 250 ? 9.618 -7.780 -2.848 1.00 91.94 250 CYS A N 1
ATOM 1884 C CA . CYS A 1 250 ? 8.527 -7.918 -3.808 1.00 91.94 250 CYS A CA 1
ATOM 1885 C C . CYS A 1 250 ? 8.012 -9.360 -3.854 1.00 91.94 250 CYS A C 1
ATOM 1887 O O . CYS A 1 250 ? 6.804 -9.568 -3.787 1.00 91.94 250 CYS A O 1
ATOM 1889 N N . ALA A 1 251 ? 8.915 -10.347 -3.854 1.00 91.88 251 ALA A N 1
ATOM 1890 C CA . ALA A 1 251 ? 8.569 -11.772 -3.860 1.00 91.88 251 ALA A CA 1
ATOM 1891 C C . ALA A 1 251 ? 7.747 -12.223 -2.633 1.00 91.88 251 ALA A C 1
ATOM 1893 O O . ALA A 1 251 ? 7.059 -13.241 -2.688 1.00 91.88 251 ALA A O 1
ATOM 1894 N N . SER A 1 252 ? 7.758 -11.450 -1.537 1.00 91.75 252 SER A N 1
ATOM 1895 C CA . SER A 1 252 ? 6.873 -11.693 -0.386 1.00 91.75 252 SER A CA 1
ATOM 1896 C C . SER A 1 252 ? 5.388 -11.505 -0.726 1.00 91.75 252 SER A C 1
ATOM 1898 O O . SER A 1 252 ? 4.535 -12.078 -0.053 1.00 91.75 252 SER A O 1
ATOM 1900 N N . CYS A 1 253 ? 5.065 -10.698 -1.742 1.00 92.44 253 CYS A N 1
ATOM 1901 C CA . CYS A 1 253 ? 3.689 -10.361 -2.133 1.00 92.44 253 CYS A CA 1
ATOM 1902 C C . CYS A 1 253 ? 3.360 -10.748 -3.583 1.00 92.44 253 CYS A C 1
ATOM 1904 O O . CYS A 1 253 ? 2.198 -10.985 -3.893 1.00 92.44 253 CYS A O 1
ATOM 1906 N N . HIS A 1 254 ? 4.368 -10.807 -4.452 1.00 91.06 254 HIS A N 1
ATOM 1907 C CA . HIS A 1 254 ? 4.232 -10.958 -5.897 1.00 91.06 254 HIS A CA 1
ATOM 1908 C C . HIS A 1 254 ? 4.898 -12.237 -6.412 1.00 91.06 254 HIS A C 1
ATOM 1910 O O . HIS A 1 254 ? 5.781 -12.827 -5.782 1.00 91.06 254 HIS A O 1
ATOM 1916 N N . THR A 1 255 ? 4.443 -12.664 -7.578 1.00 90.50 255 THR A N 1
ATOM 1917 C CA . THR A 1 255 ? 5.010 -13.727 -8.405 1.00 90.50 255 THR A CA 1
ATOM 1918 C C . THR A 1 255 ? 5.942 -13.141 -9.467 1.00 90.50 255 THR A C 1
ATOM 1920 O O . THR A 1 255 ? 5.952 -11.934 -9.699 1.00 90.50 255 THR A O 1
ATOM 1923 N N . GLU A 1 256 ? 6.713 -13.996 -10.138 1.00 88.69 256 GLU A N 1
ATOM 1924 C CA . GLU A 1 256 ? 7.513 -13.566 -11.294 1.00 88.69 256 GLU A CA 1
ATOM 1925 C C . GLU A 1 256 ? 6.622 -13.117 -12.468 1.00 88.69 256 GLU A C 1
ATOM 1927 O O . GLU A 1 256 ? 6.980 -12.216 -13.228 1.00 88.69 256 GLU A O 1
ATOM 1932 N N . ASP A 1 257 ? 5.418 -13.681 -12.575 1.00 87.12 257 ASP A N 1
ATOM 1933 C CA . ASP A 1 257 ? 4.434 -13.302 -13.591 1.00 87.12 257 ASP A CA 1
ATOM 1934 C C . ASP A 1 257 ? 3.988 -11.843 -13.436 1.00 87.12 257 ASP A C 1
ATOM 1936 O O . ASP A 1 257 ? 3.801 -11.138 -14.427 1.00 87.12 257 ASP A O 1
ATOM 1940 N N . ASP A 1 258 ? 3.905 -11.341 -12.201 1.00 86.12 258 ASP A N 1
ATOM 1941 C CA . ASP A 1 258 ? 3.585 -9.934 -11.946 1.00 86.12 258 ASP A CA 1
ATOM 1942 C C . ASP A 1 258 ? 4.654 -9.001 -12.539 1.00 86.12 258 ASP A C 1
ATOM 1944 O O . ASP A 1 258 ? 4.318 -7.980 -13.146 1.00 86.12 258 ASP A O 1
ATOM 1948 N N . CYS A 1 259 ? 5.935 -9.373 -12.425 1.00 84.56 259 CYS A N 1
ATOM 1949 C CA . CYS A 1 259 ? 7.049 -8.639 -13.024 1.00 84.56 259 CYS A CA 1
ATOM 1950 C C . CYS A 1 259 ? 6.995 -8.725 -14.553 1.00 84.56 259 CYS A C 1
ATOM 1952 O O . CYS A 1 259 ? 7.018 -7.708 -15.257 1.00 84.56 259 CYS A O 1
ATOM 1954 N N . THR A 1 260 ? 6.907 -9.945 -15.080 1.00 85.50 260 THR A N 1
ATOM 1955 C CA . THR A 1 260 ? 6.984 -10.180 -16.523 1.00 85.50 260 THR A CA 1
ATOM 1956 C C . THR A 1 260 ? 5.796 -9.594 -17.261 1.00 85.50 260 THR A C 1
ATOM 1958 O O . THR A 1 260 ? 6.014 -9.060 -18.334 1.00 85.50 260 THR A O 1
ATOM 1961 N N . SER A 1 261 ? 4.600 -9.528 -16.671 1.00 79.25 261 SER A N 1
ATOM 1962 C CA . SER A 1 261 ? 3.406 -8.969 -17.321 1.00 79.25 261 SER A CA 1
ATOM 1963 C C . SER A 1 261 ? 3.593 -7.559 -17.906 1.00 79.25 261 SER A C 1
ATOM 1965 O O . SER A 1 261 ? 2.982 -7.215 -18.919 1.00 79.25 261 SER A O 1
ATOM 1967 N N . CYS A 1 262 ? 4.446 -6.739 -17.283 1.00 75.44 262 CYS A N 1
ATOM 1968 C CA . CYS A 1 262 ? 4.836 -5.424 -17.789 1.00 75.44 262 CYS A CA 1
ATOM 1969 C C . CYS A 1 262 ? 6.181 -5.459 -18.534 1.00 75.44 262 CYS A C 1
ATOM 1971 O O . CYS A 1 262 ? 6.344 -4.760 -19.534 1.00 75.44 262 CYS A O 1
ATOM 1973 N N . HIS A 1 263 ? 7.148 -6.253 -18.065 1.00 79.69 263 HIS A N 1
ATOM 1974 C CA . HIS A 1 263 ? 8.499 -6.309 -18.636 1.00 79.69 263 HIS A CA 1
ATOM 1975 C C . HIS A 1 263 ? 8.602 -7.088 -19.960 1.00 79.69 263 HIS A C 1
ATOM 1977 O O . HIS A 1 263 ? 9.502 -6.812 -20.752 1.00 79.69 263 HIS A O 1
ATOM 1983 N N . ASP A 1 264 ? 7.679 -8.007 -20.238 1.00 77.25 264 ASP A N 1
ATOM 1984 C CA . ASP A 1 264 ? 7.556 -8.730 -21.509 1.00 77.25 264 ASP A CA 1
ATOM 1985 C C . ASP A 1 264 ? 6.760 -7.940 -22.569 1.00 77.25 264 ASP A C 1
ATOM 1987 O O . ASP A 1 264 ? 6.662 -8.350 -23.727 1.00 77.25 264 ASP A O 1
ATOM 1991 N N . GLY A 1 265 ? 6.207 -6.784 -22.180 1.00 65.31 265 GLY A N 1
ATOM 1992 C CA . GLY A 1 265 ? 5.444 -5.888 -2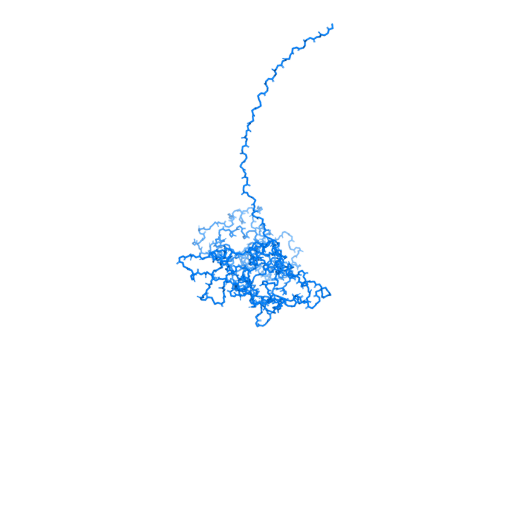3.043 1.00 65.31 265 GLY A CA 1
ATOM 1993 C C . GLY A 1 265 ? 4.031 -6.369 -23.395 1.00 65.31 265 GLY A C 1
ATOM 1994 O O . GLY A 1 265 ? 3.396 -5.741 -24.254 1.00 65.31 265 GLY A O 1
ATOM 1995 N N . ARG A 1 266 ? 3.523 -7.443 -22.766 1.00 65.50 266 ARG A N 1
ATOM 1996 C CA . ARG A 1 266 ? 2.156 -7.952 -22.971 1.00 65.50 266 ARG A CA 1
ATOM 1997 C C . ARG A 1 266 ? 1.113 -7.007 -22.393 1.00 65.50 266 ARG A C 1
ATOM 1999 O O . ARG A 1 266 ? 0.132 -6.701 -23.073 1.00 65.50 266 ARG A O 1
ATOM 2006 N N . LEU A 1 267 ? 1.325 -6.491 -21.182 1.00 61.91 267 LEU A N 1
ATOM 2007 C CA . LEU A 1 267 ? 0.495 -5.423 -20.633 1.00 61.91 267 LEU A CA 1
ATOM 2008 C C . LEU A 1 267 ? 1.089 -4.065 -20.994 1.00 61.91 267 LEU A C 1
ATOM 2010 O O . LEU A 1 267 ? 2.254 -3.768 -20.742 1.00 61.91 267 LEU A O 1
ATOM 2014 N N . ARG A 1 268 ? 0.243 -3.207 -21.566 1.00 64.75 268 ARG A N 1
ATOM 2015 C CA . ARG A 1 268 ? 0.525 -1.787 -21.798 1.00 64.75 268 ARG A CA 1
ATOM 2016 C C . ARG A 1 268 ? -0.367 -0.976 -20.863 1.00 64.75 268 ARG A C 1
ATOM 2018 O O . ARG A 1 268 ? -1.501 -0.670 -21.242 1.00 64.75 268 ARG A O 1
ATOM 2025 N N . PRO A 1 269 ? 0.081 -0.665 -19.633 1.00 63.94 269 PRO A N 1
ATOM 2026 C CA . PRO A 1 269 ? -0.755 0.041 -18.677 1.00 63.94 269 PRO A CA 1
ATOM 2027 C C . PRO A 1 269 ? -1.159 1.398 -19.254 1.00 63.94 269 PRO A C 1
ATOM 2029 O O . PRO A 1 269 ? -0.311 2.198 -19.649 1.00 63.94 269 PRO A O 1
ATOM 2032 N N . ARG A 1 270 ? -2.461 1.692 -19.273 1.00 61.12 270 ARG A N 1
ATOM 2033 C CA . ARG A 1 270 ? -2.985 2.984 -19.755 1.00 61.12 270 ARG A CA 1
ATOM 2034 C C . ARG A 1 270 ? -2.585 4.176 -18.870 1.00 61.12 270 ARG A C 1
ATOM 2036 O O . ARG A 1 270 ? -2.905 5.301 -19.210 1.00 61.12 270 ARG A O 1
ATOM 2043 N N . GLY A 1 271 ? -1.889 3.935 -17.756 1.00 67.31 271 GLY A N 1
ATOM 2044 C CA . GLY A 1 271 ? -1.380 4.965 -16.847 1.00 67.31 271 GLY A CA 1
ATOM 2045 C C . GLY A 1 271 ? 0.064 5.414 -17.102 1.00 67.31 271 GLY A C 1
ATOM 2046 O O . GLY A 1 271 ? 0.544 6.264 -16.364 1.00 67.31 271 GLY A O 1
ATOM 2047 N N . ILE A 1 272 ? 0.778 4.854 -18.094 1.00 72.38 272 ILE A N 1
ATOM 2048 C CA . ILE A 1 272 ? 2.161 5.286 -18.401 1.00 72.38 272 ILE A CA 1
ATOM 2049 C C . ILE A 1 272 ? 2.186 6.673 -19.058 1.00 72.38 272 ILE A C 1
ATOM 2051 O O . ILE A 1 272 ? 3.107 7.454 -18.828 1.00 72.38 272 ILE A O 1
ATOM 2055 N N . HIS A 1 273 ? 1.166 6.981 -19.857 1.00 77.44 273 HIS A N 1
ATOM 2056 C CA . HIS A 1 273 ? 0.993 8.268 -20.522 1.00 77.44 273 HIS A CA 1
ATOM 2057 C C . HIS A 1 273 ? -0.440 8.768 -20.284 1.00 77.44 273 HIS A C 1
ATOM 2059 O O . HIS A 1 273 ? -1.335 7.937 -20.117 1.00 77.44 273 HIS A O 1
ATOM 2065 N N . PRO A 1 274 ? -0.690 10.088 -20.284 1.00 75.38 274 PRO A N 1
ATOM 2066 C CA . PRO A 1 274 ? -2.050 10.619 -20.243 1.00 75.38 274 PRO A CA 1
ATOM 2067 C C . PRO A 1 274 ? -2.836 10.243 -21.510 1.00 75.38 274 PRO A C 1
ATOM 2069 O O . PRO A 1 274 ? -2.259 9.919 -22.551 1.00 75.38 274 PRO A O 1
ATOM 2072 N N . ASN A 1 275 ? -4.168 10.298 -21.432 1.00 77.25 275 ASN A N 1
ATOM 2073 C CA . ASN A 1 275 ? -5.053 9.900 -22.536 1.00 77.25 275 ASN A CA 1
ATOM 2074 C C . ASN A 1 275 ? -4.860 10.740 -23.812 1.00 77.25 275 ASN A C 1
ATOM 2076 O O . ASN A 1 275 ? -5.158 10.264 -24.904 1.00 77.25 275 ASN A O 1
ATOM 2080 N N . ASP A 1 276 ? -4.343 11.961 -23.692 1.00 82.31 276 ASP A N 1
ATOM 2081 C CA . ASP A 1 276 ? -4.082 12.885 -24.793 1.00 82.31 276 ASP A CA 1
ATOM 2082 C C . ASP A 1 276 ? -2.601 12.931 -25.198 1.00 82.31 276 ASP A C 1
ATOM 2084 O O . ASP A 1 276 ? -2.188 13.868 -25.871 1.00 82.31 276 ASP A O 1
ATOM 2088 N N . PHE A 1 277 ? -1.794 11.920 -24.846 1.00 84.25 277 PHE A N 1
ATOM 2089 C CA . PHE A 1 277 ? -0.335 11.937 -25.033 1.00 84.25 277 PHE A CA 1
ATOM 2090 C C . PHE A 1 277 ? 0.142 12.369 -26.429 1.00 84.25 277 PHE A C 1
ATOM 2092 O O . PHE A 1 277 ? 1.222 12.938 -26.545 1.00 84.25 277 PHE A O 1
ATOM 2099 N N . LEU A 1 278 ? -0.642 12.145 -27.490 1.00 84.50 278 LEU A N 1
ATOM 2100 C CA . LEU A 1 278 ? -0.322 12.610 -28.845 1.00 84.50 278 LEU A CA 1
ATOM 2101 C C . LEU A 1 278 ? -0.099 14.133 -28.938 1.00 84.50 278 LEU A C 1
ATOM 2103 O O . LEU A 1 278 ? 0.729 14.558 -29.739 1.00 84.50 278 LEU A O 1
ATOM 2107 N N . SER A 1 279 ? -0.766 14.939 -28.104 1.00 84.00 279 SER A N 1
ATOM 2108 C CA . SER A 1 279 ? -0.609 16.402 -28.052 1.00 84.00 279 SER A CA 1
ATOM 2109 C C . SER A 1 279 ? 0.780 16.819 -27.543 1.00 84.00 279 SER A C 1
ATOM 2111 O O . SER A 1 279 ? 1.392 17.754 -28.059 1.00 84.00 279 SER A O 1
ATOM 2113 N N . MET A 1 280 ? 1.316 16.082 -26.567 1.00 84.44 280 MET A N 1
ATOM 2114 C CA . MET A 1 280 ? 2.617 16.333 -25.934 1.00 84.44 280 MET A CA 1
ATOM 2115 C C . MET A 1 280 ? 3.753 15.460 -26.488 1.00 84.44 280 MET A C 1
ATOM 2117 O O . MET A 1 280 ? 4.930 15.719 -26.215 1.00 84.44 280 MET A O 1
ATOM 2121 N N . HIS A 1 281 ? 3.423 14.437 -27.282 1.00 87.25 281 HIS A N 1
ATOM 2122 C CA . HIS A 1 281 ? 4.357 13.452 -27.819 1.00 87.25 281 HIS A CA 1
ATOM 2123 C C . HIS A 1 281 ? 5.575 14.085 -28.513 1.00 87.25 281 HIS A C 1
ATOM 2125 O O . HIS A 1 281 ? 6.686 13.658 -28.202 1.00 87.25 281 HIS A O 1
ATOM 2131 N N . PRO A 1 282 ? 5.449 15.111 -29.384 1.00 81.50 282 PRO A N 1
ATOM 2132 C CA . PRO A 1 282 ? 6.613 15.686 -30.062 1.00 81.50 282 PRO A CA 1
ATOM 2133 C C . PRO A 1 282 ? 7.646 16.281 -29.096 1.00 81.50 282 PRO A C 1
ATOM 2135 O O . PRO A 1 282 ? 8.850 16.178 -29.330 1.00 81.50 282 PRO A O 1
ATOM 2138 N N . VAL A 1 283 ? 7.190 16.889 -27.996 1.00 83.44 283 VAL A N 1
ATOM 2139 C CA . VAL A 1 283 ? 8.066 17.464 -26.965 1.00 83.44 283 VAL A CA 1
ATOM 2140 C C . VAL A 1 283 ? 8.698 16.351 -26.131 1.00 83.44 283 VAL A C 1
ATOM 2142 O O . VAL A 1 283 ? 9.917 16.335 -25.956 1.00 83.44 283 VAL A O 1
ATOM 2145 N N . ALA A 1 284 ? 7.898 15.379 -25.686 1.00 82.44 284 ALA A N 1
ATOM 2146 C CA . ALA A 1 284 ? 8.376 14.235 -24.910 1.00 82.44 284 ALA A CA 1
ATOM 2147 C C . ALA A 1 284 ? 9.391 13.377 -25.692 1.00 82.44 284 ALA A C 1
ATOM 2149 O O . ALA A 1 284 ? 10.429 12.990 -25.153 1.00 82.44 284 ALA A O 1
ATOM 2150 N N . ALA A 1 285 ? 9.147 13.139 -26.985 1.00 81.69 285 ALA A N 1
ATOM 2151 C CA . ALA A 1 285 ? 10.048 12.399 -27.866 1.00 81.69 285 ALA A CA 1
ATOM 2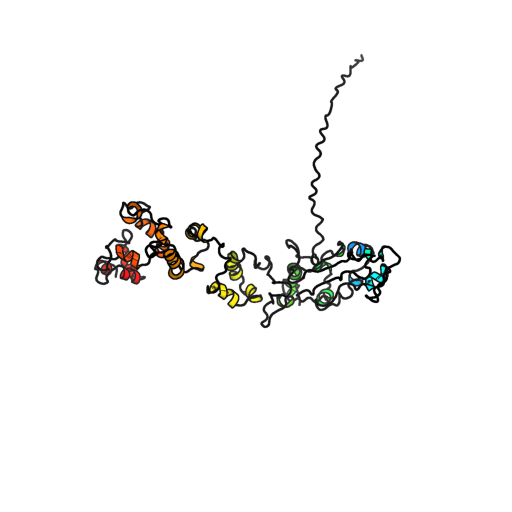152 C C . ALA A 1 285 ? 11.392 13.120 -28.059 1.00 81.69 285 ALA A C 1
ATOM 2154 O O . ALA A 1 285 ? 12.437 12.472 -28.061 1.00 81.69 285 ALA A O 1
ATOM 2155 N N . ARG A 1 286 ? 11.389 14.460 -28.154 1.00 77.00 286 ARG A N 1
ATOM 2156 C CA . ARG A 1 286 ? 12.624 15.269 -28.210 1.00 77.00 286 ARG A CA 1
ATOM 2157 C C . ARG A 1 286 ? 13.427 15.203 -26.915 1.00 77.00 286 ARG A C 1
ATOM 2159 O O . ARG A 1 286 ? 14.652 15.199 -26.964 1.00 77.00 286 ARG A O 1
ATOM 2166 N N . GLN A 1 287 ? 12.750 15.152 -25.770 1.00 80.88 287 GLN A N 1
ATOM 2167 C CA . GLN A 1 287 ? 13.397 15.029 -24.462 1.00 80.88 287 GLN A CA 1
ATOM 2168 C C . GLN A 1 287 ? 13.921 13.610 -24.195 1.00 80.88 287 GLN A C 1
ATOM 2170 O O . GLN A 1 287 ? 14.850 13.446 -23.406 1.00 80.88 287 GLN A O 1
ATOM 2175 N N . ASN A 1 288 ? 13.333 12.588 -24.833 1.00 73.31 288 ASN A N 1
ATOM 2176 C CA . ASN A 1 288 ? 13.652 11.168 -24.645 1.00 73.31 288 ASN A CA 1
ATOM 2177 C C . ASN A 1 288 ? 13.700 10.753 -23.157 1.00 73.31 288 ASN A C 1
ATOM 2179 O O . ASN A 1 288 ? 14.559 9.979 -22.719 1.00 73.31 288 ASN A O 1
ATOM 2183 N N . SER A 1 289 ? 12.782 11.314 -22.366 1.00 70.12 289 SER A N 1
ATOM 2184 C CA . SER A 1 289 ? 12.677 11.107 -20.924 1.00 70.12 289 SER A CA 1
ATOM 2185 C C . SER A 1 289 ? 11.198 10.956 -20.541 1.00 70.12 289 SER A C 1
ATOM 2187 O O . SER A 1 289 ? 10.466 11.943 -20.595 1.00 70.12 289 SER A O 1
ATOM 2189 N N . PRO A 1 290 ? 10.729 9.746 -20.174 1.00 71.06 290 PRO A N 1
ATOM 2190 C CA . PRO A 1 290 ? 11.491 8.498 -20.055 1.00 71.06 290 PRO A CA 1
ATOM 2191 C C . PRO A 1 290 ? 12.000 7.972 -21.411 1.00 71.06 290 PRO A C 1
ATOM 2193 O O . PRO A 1 290 ? 11.436 8.285 -22.457 1.00 71.06 290 PRO A O 1
ATOM 2196 N N . ARG A 1 291 ? 13.063 7.147 -21.393 1.00 78.00 291 ARG A N 1
ATOM 2197 C CA . ARG A 1 291 ? 13.626 6.529 -22.609 1.00 78.00 291 ARG A CA 1
ATOM 2198 C C . ARG A 1 291 ? 12.575 5.653 -23.283 1.00 78.00 291 ARG A C 1
ATOM 2200 O O . ARG A 1 291 ? 12.297 4.550 -22.817 1.00 78.00 291 ARG A O 1
ATOM 2207 N N . CYS A 1 292 ? 12.013 6.126 -24.392 1.00 80.00 292 CYS A N 1
ATOM 2208 C CA . CYS A 1 292 ? 10.888 5.461 -25.049 1.00 80.00 292 CYS A CA 1
ATOM 2209 C C . CYS A 1 292 ? 11.270 4.057 -25.530 1.00 80.00 292 CYS A C 1
ATOM 2211 O O . CYS A 1 292 ? 10.454 3.144 -25.458 1.00 80.00 292 CYS A O 1
ATOM 2213 N N . SER A 1 293 ? 12.529 3.868 -25.945 1.00 79.38 293 SER A N 1
ATOM 2214 C CA . SER A 1 293 ? 13.079 2.587 -26.407 1.00 79.38 293 SER A CA 1
ATOM 2215 C C . SER A 1 293 ? 13.080 1.483 -25.350 1.00 79.38 293 SER A C 1
ATOM 2217 O O . SER A 1 293 ? 13.220 0.317 -25.699 1.00 79.38 293 SER A O 1
ATOM 2219 N N . SER A 1 294 ? 12.932 1.833 -24.069 1.00 76.50 294 SER A N 1
ATOM 2220 C CA . SER A 1 294 ? 12.801 0.850 -22.992 1.00 76.50 294 SER A CA 1
ATOM 2221 C C . SER A 1 294 ? 11.462 0.110 -23.026 1.00 76.50 294 SER A C 1
ATOM 2223 O O . SER A 1 294 ? 11.368 -0.969 -22.455 1.00 76.50 294 SER A O 1
ATOM 2225 N N . CYS A 1 295 ? 10.444 0.673 -23.691 1.00 77.12 295 CYS A N 1
ATOM 2226 C CA . CYS A 1 295 ? 9.110 0.073 -23.814 1.00 77.12 295 CYS A CA 1
ATOM 2227 C C . CYS A 1 295 ? 8.645 -0.060 -25.277 1.00 77.12 295 CYS A C 1
ATOM 2229 O O . CYS A 1 295 ? 7.870 -0.952 -25.611 1.00 77.12 295 CYS A O 1
ATOM 2231 N N . HIS A 1 296 ? 9.097 0.829 -26.164 1.00 81.62 296 HIS A N 1
ATOM 2232 C CA . HIS A 1 296 ? 8.676 0.914 -27.559 1.00 81.62 296 HIS A CA 1
ATOM 2233 C C . HIS A 1 296 ? 9.824 0.581 -28.507 1.00 81.62 296 HIS A C 1
ATOM 2235 O O . HIS A 1 296 ? 10.871 1.222 -28.503 1.00 81.62 296 HIS A O 1
ATOM 2241 N N . GLN A 1 297 ? 9.600 -0.374 -29.401 1.00 83.62 297 GLN A N 1
ATOM 2242 C CA . GLN A 1 297 ? 10.548 -0.681 -30.465 1.00 83.62 297 GLN A CA 1
ATOM 2243 C C . GLN A 1 297 ? 10.389 0.310 -31.626 1.00 83.62 297 GLN A C 1
ATOM 2245 O O . GLN A 1 297 ? 9.303 0.447 -32.191 1.00 83.62 297 GLN A O 1
ATOM 2250 N N . ALA A 1 298 ? 11.478 0.971 -32.027 1.00 81.88 298 ALA A N 1
ATOM 2251 C CA . ALA A 1 298 ? 11.441 2.011 -33.061 1.00 81.88 298 ALA A CA 1
ATOM 2252 C C . ALA A 1 298 ? 10.838 1.522 -34.393 1.00 81.88 298 ALA A C 1
ATOM 2254 O O . ALA A 1 298 ? 10.019 2.215 -34.996 1.00 81.88 298 ALA A O 1
ATOM 2255 N N . GLN A 1 299 ? 11.193 0.307 -34.824 1.00 79.12 299 GLN A N 1
ATOM 2256 C CA . GLN A 1 299 ? 10.792 -0.216 -36.133 1.00 79.12 299 GLN A CA 1
ATOM 2257 C C . GLN A 1 299 ? 9.352 -0.737 -36.175 1.00 79.12 299 GLN A C 1
ATOM 2259 O O . GLN A 1 299 ? 8.677 -0.550 -37.181 1.00 79.12 299 GLN A O 1
ATOM 2264 N N . SER A 1 300 ? 8.864 -1.368 -35.103 1.00 82.19 300 SER A N 1
ATOM 2265 C CA . SER A 1 300 ? 7.517 -1.957 -35.078 1.00 82.19 300 SER A CA 1
ATOM 2266 C C . SER A 1 300 ? 6.455 -0.996 -34.536 1.00 82.19 300 SER A C 1
ATOM 2268 O O . SER A 1 300 ? 5.289 -1.097 -34.919 1.00 82.19 300 SER A O 1
ATOM 2270 N N . PHE A 1 301 ? 6.844 -0.030 -33.696 1.00 86.44 301 PHE A N 1
ATOM 2271 C CA . PHE A 1 301 ? 5.926 0.936 -33.092 1.00 86.44 301 PHE A CA 1
ATOM 2272 C C . PHE A 1 301 ? 6.044 2.336 -33.706 1.00 86.44 301 PHE A C 1
ATOM 2274 O O . PHE A 1 301 ? 5.087 2.808 -34.323 1.00 86.44 301 PHE A O 1
ATOM 2281 N N . CYS A 1 302 ? 7.198 3.000 -33.554 1.00 84.38 302 CYS A N 1
ATOM 2282 C CA . CYS A 1 302 ? 7.347 4.408 -33.943 1.00 84.38 302 CYS A CA 1
ATOM 2283 C C . CYS A 1 302 ? 7.138 4.588 -35.448 1.00 84.38 302 CYS A C 1
ATOM 2285 O O . CYS A 1 302 ? 6.298 5.385 -35.861 1.00 84.38 302 CYS A O 1
ATOM 2287 N N . LYS A 1 303 ? 7.831 3.784 -36.262 1.00 82.38 303 LYS A N 1
ATOM 2288 C CA . LYS A 1 303 ? 7.733 3.838 -37.724 1.00 82.38 303 LYS A CA 1
ATOM 2289 C C . LYS A 1 303 ? 6.306 3.598 -38.218 1.00 82.38 303 LYS A C 1
ATOM 2291 O O . LYS A 1 303 ? 5.803 4.394 -39.003 1.00 82.38 303 LYS A O 1
ATOM 2296 N N . THR A 1 304 ? 5.635 2.561 -37.720 1.00 84.31 304 THR A N 1
ATOM 2297 C CA . THR A 1 304 ? 4.253 2.224 -38.101 1.00 84.31 304 THR A CA 1
ATOM 2298 C C . THR A 1 304 ? 3.280 3.356 -37.769 1.00 84.31 304 THR A C 1
ATOM 2300 O O . THR A 1 304 ? 2.425 3.708 -38.584 1.00 84.31 304 THR A O 1
ATOM 2303 N N . CYS A 1 305 ? 3.416 3.958 -36.583 1.00 86.44 305 CYS A N 1
ATOM 2304 C CA . CYS A 1 305 ? 2.599 5.100 -36.182 1.00 86.44 305 CYS A CA 1
ATOM 2305 C C . CYS A 1 305 ? 2.877 6.316 -37.073 1.00 86.44 305 CYS A C 1
ATOM 2307 O O . CYS A 1 305 ? 1.948 6.879 -37.641 1.00 86.44 305 CYS A O 1
ATOM 2309 N N . HIS A 1 306 ? 4.147 6.670 -37.278 1.00 85.06 306 HIS A N 1
ATOM 2310 C CA . HIS A 1 306 ? 4.542 7.810 -38.107 1.00 85.06 306 HIS A CA 1
ATOM 2311 C C . HIS A 1 306 ? 4.154 7.625 -39.584 1.00 85.06 306 HIS A C 1
ATOM 2313 O O . HIS A 1 306 ? 3.828 8.601 -40.254 1.00 85.06 306 HIS A O 1
ATOM 2319 N N . GLN A 1 307 ? 4.138 6.393 -40.099 1.00 81.31 307 GLN A N 1
ATOM 2320 C CA . GLN A 1 307 ? 3.625 6.075 -41.436 1.00 81.31 307 GLN A CA 1
ATOM 2321 C C . GLN A 1 307 ? 2.119 6.330 -41.537 1.00 81.31 307 GLN A C 1
ATOM 2323 O O . GLN A 1 307 ? 1.663 6.973 -42.483 1.00 81.31 307 GLN A O 1
ATOM 2328 N N . ARG A 1 308 ? 1.345 5.867 -40.548 1.00 82.69 308 ARG A N 1
ATOM 2329 C CA . ARG A 1 308 ? -0.106 6.103 -40.480 1.00 82.69 308 ARG A CA 1
ATOM 2330 C C . ARG A 1 308 ? -0.446 7.576 -40.284 1.00 82.69 308 ARG A C 1
ATOM 2332 O O . ARG A 1 308 ? -1.348 8.077 -40.940 1.00 82.69 308 ARG A O 1
ATOM 2339 N N . ALA A 1 309 ? 0.310 8.261 -39.432 1.00 81.19 309 ALA A N 1
ATOM 2340 C CA . ALA A 1 309 ? 0.162 9.684 -39.163 1.00 81.19 309 ALA A CA 1
ATOM 2341 C C . ALA A 1 309 ? 0.622 10.567 -40.334 1.00 81.19 309 ALA A C 1
ATOM 2343 O O . ALA A 1 309 ? 0.422 11.771 -40.286 1.00 81.19 309 ALA A O 1
ATOM 2344 N N . GLY A 1 310 ? 1.247 10.005 -41.377 1.00 79.44 310 GLY A N 1
ATOM 2345 C CA . GLY A 1 310 ? 1.746 10.785 -42.511 1.00 79.44 310 GLY A CA 1
ATOM 2346 C C . GLY A 1 310 ? 2.998 11.608 -42.195 1.00 79.44 310 GLY A C 1
ATOM 2347 O O . GLY A 1 310 ? 3.305 12.550 -42.910 1.00 79.44 310 GLY A O 1
ATOM 2348 N N . VAL A 1 311 ? 3.743 11.263 -41.144 1.00 79.50 311 VAL A N 1
ATOM 2349 C CA . VAL A 1 311 ? 5.021 11.909 -40.800 1.00 79.50 311 VAL A CA 1
ATOM 2350 C C . VAL A 1 311 ? 6.165 11.359 -41.660 1.00 79.50 311 VAL A C 1
ATOM 2352 O O . VAL A 1 311 ? 7.113 12.081 -41.965 1.00 79.50 311 VAL A O 1
ATOM 2355 N N . THR A 1 312 ? 6.100 10.088 -42.076 1.00 74.31 312 THR A N 1
ATOM 2356 C CA . THR A 1 312 ? 7.114 9.504 -42.970 1.00 74.31 312 THR A CA 1
ATOM 2357 C C . THR A 1 312 ? 6.764 9.691 -44.447 1.00 74.31 312 THR A C 1
ATOM 2359 O O . THR A 1 312 ? 5.600 9.761 -44.844 1.00 74.31 312 THR A O 1
ATOM 2362 N N . MET A 1 313 ? 7.792 9.667 -45.300 1.00 67.75 313 MET A N 1
ATOM 2363 C CA . MET A 1 313 ? 7.633 9.705 -46.761 1.00 67.75 313 MET A CA 1
ATOM 2364 C C . MET A 1 313 ? 6.914 8.474 -47.331 1.00 67.75 313 MET A C 1
ATOM 2366 O O . MET A 1 313 ? 6.260 8.574 -48.366 1.00 67.75 313 MET A O 1
ATOM 2370 N N . SER A 1 314 ? 7.013 7.335 -46.640 1.00 71.81 314 SER A N 1
ATOM 2371 C CA . SER A 1 314 ? 6.316 6.084 -46.970 1.00 71.81 314 SER A CA 1
ATOM 2372 C C . SER A 1 314 ? 4.864 6.041 -46.472 1.00 71.81 314 SER A C 1
ATOM 2374 O O . SER A 1 314 ? 4.171 5.056 -46.710 1.00 71.81 314 SER A O 1
ATOM 2376 N N . GLY A 1 315 ? 4.404 7.080 -45.768 1.00 70.31 315 GLY A N 1
ATOM 2377 C CA . GLY A 1 315 ? 3.040 7.204 -45.265 1.00 70.31 315 GLY A CA 1
ATOM 2378 C C . GLY A 1 315 ? 2.033 7.715 -46.301 1.00 70.31 315 GLY A C 1
ATOM 2379 O O . GLY A 1 315 ? 2.392 8.227 -47.371 1.00 70.31 315 GLY A O 1
ATOM 2380 N N . SER A 1 316 ? 0.746 7.609 -45.952 1.00 70.38 316 SER A N 1
ATOM 2381 C CA . SER A 1 316 ? -0.372 8.039 -46.804 1.00 70.38 316 SER A CA 1
ATOM 2382 C C . SER A 1 316 ? -0.209 9.503 -47.258 1.00 70.38 316 SER A C 1
ATOM 2384 O O . SER A 1 316 ? -0.028 10.385 -46.413 1.00 70.38 316 SER A O 1
ATOM 2386 N N . PRO A 1 317 ? -0.294 9.802 -48.571 1.00 67.31 317 PRO A N 1
ATOM 2387 C CA . PRO A 1 317 ? -0.272 11.174 -49.084 1.00 67.31 317 PRO A CA 1
ATOM 2388 C C . PRO A 1 317 ? -1.385 12.066 -48.516 1.00 67.31 317 PRO A C 1
ATOM 2390 O O . PRO A 1 317 ? -1.200 13.278 -48.428 1.00 67.31 317 PRO A O 1
ATOM 2393 N N . TYR A 1 318 ? -2.513 11.475 -48.108 1.00 68.75 318 TYR A N 1
ATOM 2394 C CA . TYR A 1 318 ? -3.636 12.195 -47.506 1.00 68.75 318 TYR A CA 1
ATOM 2395 C C . TYR A 1 318 ? -3.300 12.687 -46.091 1.00 68.75 318 TYR A C 1
ATOM 2397 O O . TYR A 1 318 ? -3.467 13.866 -45.804 1.00 68.75 318 TYR A O 1
ATOM 2405 N N . ALA A 1 319 ? -2.713 11.827 -45.251 1.00 66.69 319 ALA A N 1
ATOM 2406 C CA . ALA A 1 319 ? -2.305 12.183 -43.887 1.00 66.69 319 ALA A CA 1
ATOM 2407 C C . ALA A 1 319 ? -1.137 13.192 -43.855 1.00 66.69 319 ALA A C 1
ATOM 2409 O O . ALA A 1 319 ? -1.037 14.011 -42.947 1.00 66.69 319 ALA A O 1
ATOM 2410 N N . ARG A 1 320 ? -0.272 13.183 -44.882 1.00 65.31 320 ARG A N 1
ATOM 2411 C CA . ARG A 1 320 ? 0.854 14.124 -45.026 1.00 65.31 320 ARG A CA 1
ATOM 2412 C C . ARG A 1 320 ? 0.437 15.593 -45.127 1.00 65.31 320 ARG A C 1
ATOM 2414 O O . ARG A 1 320 ? 1.227 16.457 -44.766 1.00 65.31 320 ARG A O 1
ATOM 2421 N N . ARG A 1 321 ? -0.760 15.888 -45.647 1.00 58.78 321 ARG A N 1
ATOM 2422 C CA . ARG A 1 321 ? -1.244 17.271 -45.831 1.00 58.78 321 ARG A CA 1
ATOM 2423 C C . ARG A 1 321 ? -1.636 17.944 -44.516 1.00 58.78 321 ARG A C 1
ATOM 2425 O O . ARG A 1 321 ? -1.629 19.167 -44.448 1.00 58.78 321 ARG A O 1
ATOM 2432 N N . GLU A 1 322 ? -1.943 17.152 -43.494 1.00 59.66 322 GLU A N 1
ATOM 2433 C CA . GLU A 1 322 ? -2.391 17.628 -42.181 1.00 59.66 322 GLU A CA 1
ATOM 2434 C C . GLU A 1 322 ? -1.245 17.764 -41.168 1.00 59.66 322 GLU A C 1
ATOM 2436 O O . GLU A 1 322 ? -1.435 18.302 -40.080 1.00 59.66 322 GLU A O 1
ATOM 2441 N N . GLN A 1 323 ? -0.042 17.298 -41.516 1.00 63.69 323 GLN A N 1
ATOM 2442 C CA . GLN A 1 323 ? 1.137 17.345 -40.654 1.00 63.69 323 GLN A CA 1
ATOM 2443 C C . GLN A 1 323 ? 2.169 18.351 -41.179 1.00 63.69 323 GLN A C 1
ATOM 2445 O O . GLN A 1 323 ? 2.401 18.475 -42.382 1.00 63.69 323 GLN A O 1
ATOM 2450 N N . GLY A 1 324 ? 2.832 19.067 -40.267 1.00 62.66 324 GLY A N 1
ATOM 2451 C CA . GLY A 1 324 ? 3.929 19.974 -40.616 1.00 62.66 324 GLY A CA 1
ATOM 2452 C C . GLY A 1 324 ? 5.148 19.240 -41.194 1.00 62.66 324 GLY A C 1
ATOM 2453 O O . GLY A 1 324 ? 5.362 18.051 -40.951 1.00 62.66 324 GLY A O 1
ATOM 2454 N N . ARG A 1 325 ? 6.003 19.954 -41.941 1.00 69.62 325 ARG A N 1
ATOM 2455 C CA . ARG A 1 325 ? 7.274 19.390 -42.428 1.00 69.62 325 ARG A CA 1
ATOM 2456 C C . ARG A 1 325 ? 8.248 19.196 -41.265 1.00 69.62 325 ARG A C 1
ATOM 2458 O O . ARG A 1 325 ? 8.606 20.156 -40.590 1.00 69.62 325 ARG A O 1
ATOM 2465 N N . PHE A 1 326 ? 8.708 17.959 -41.068 1.00 75.31 326 PHE A N 1
ATOM 2466 C CA . PHE A 1 326 ? 9.748 17.645 -40.081 1.00 75.31 326 PHE A CA 1
ATOM 2467 C C . PHE A 1 326 ? 11.121 18.201 -40.490 1.00 75.31 326 PHE A C 1
ATOM 2469 O O . PHE A 1 326 ? 11.845 18.747 -39.661 1.00 75.31 326 PHE A O 1
ATOM 2476 N N . HIS A 1 327 ? 11.469 18.083 -41.775 1.00 81.69 327 HIS A N 1
ATOM 2477 C CA . HIS A 1 327 ? 12.717 18.611 -42.322 1.00 81.69 327 HIS A CA 1
ATOM 2478 C C . HIS A 1 327 ? 12.540 20.052 -42.830 1.00 81.69 327 HIS A C 1
ATOM 2480 O O . HIS A 1 327 ? 11.473 20.382 -43.363 1.00 81.69 327 HIS A O 1
ATOM 2486 N N . PRO A 1 328 ? 13.581 20.902 -42.734 1.00 82.94 328 PRO A N 1
ATOM 2487 C CA . PRO A 1 328 ? 13.639 22.160 -43.473 1.00 82.94 328 PRO A CA 1
ATOM 2488 C C . PRO A 1 328 ? 13.508 21.945 -44.995 1.00 82.94 328 PRO A C 1
ATOM 2490 O O . PRO A 1 328 ? 13.650 20.815 -45.472 1.00 82.94 328 PRO A O 1
ATOM 2493 N N . PRO A 1 329 ? 13.276 23.017 -45.776 1.00 85.56 329 PRO A N 1
ATOM 2494 C CA . PRO A 1 329 ? 13.320 22.959 -47.237 1.00 85.56 329 PRO A CA 1
ATOM 2495 C C . PRO A 1 329 ? 14.623 22.336 -47.763 1.00 85.56 329 PRO A C 1
ATOM 2497 O O . PRO A 1 329 ? 15.671 22.430 -47.112 1.00 85.56 329 PRO A O 1
ATOM 2500 N N . SER A 1 330 ? 14.563 21.708 -48.940 1.00 85.19 330 SER A N 1
ATOM 2501 C CA . SER A 1 330 ? 15.700 21.018 -49.568 1.00 85.19 330 SER A CA 1
ATOM 2502 C C . SER A 1 330 ? 16.924 21.916 -49.695 1.00 85.19 330 SER A C 1
ATOM 2504 O O . SER A 1 330 ? 18.041 21.469 -49.463 1.00 85.19 330 SER A O 1
ATOM 2506 N N . GLU A 1 331 ? 16.719 23.200 -49.952 1.00 88.44 331 GLU A N 1
ATOM 2507 C CA . GLU A 1 331 ? 17.760 24.208 -50.155 1.00 88.44 331 GLU A CA 1
ATOM 2508 C C . GLU A 1 331 ? 18.544 24.482 -48.864 1.00 88.44 331 GLU A C 1
ATOM 2510 O O . GLU A 1 331 ? 19.668 24.963 -48.901 1.00 88.44 331 GLU A O 1
ATOM 2515 N N . VAL A 1 332 ? 17.973 24.152 -47.705 1.00 88.12 332 VAL A N 1
ATOM 2516 C CA . VAL A 1 332 ? 18.630 24.280 -46.398 1.00 88.12 332 VAL A CA 1
ATOM 2517 C C . VAL A 1 332 ? 19.177 22.933 -45.930 1.00 88.12 332 VAL A C 1
ATOM 2519 O O . VAL A 1 332 ? 20.242 22.871 -45.315 1.00 88.12 332 VAL A O 1
ATOM 2522 N N . PHE A 1 333 ? 18.440 21.852 -46.191 1.00 88.12 333 PHE A N 1
ATOM 2523 C CA . PHE A 1 333 ? 18.719 20.545 -45.605 1.00 88.12 333 PHE A CA 1
ATOM 2524 C C . PHE A 1 333 ? 19.600 19.651 -46.489 1.00 88.12 333 PHE A C 1
ATOM 2526 O O . PHE A 1 333 ? 20.422 18.910 -45.955 1.00 88.12 333 PHE A O 1
ATOM 2533 N N . THR A 1 334 ? 19.475 19.708 -47.818 1.00 86.44 334 THR A N 1
ATOM 2534 C CA . THR A 1 334 ? 20.110 18.744 -48.741 1.00 86.44 334 THR A CA 1
ATOM 2535 C C . THR A 1 334 ? 20.853 19.353 -49.928 1.00 86.44 334 THR A C 1
ATOM 2537 O O . THR A 1 334 ? 21.969 18.924 -50.196 1.00 86.44 334 THR A O 1
ATOM 2540 N N . SER A 1 335 ? 20.247 20.279 -50.677 1.00 83.44 335 SER A N 1
ATOM 2541 C CA . SER A 1 335 ? 20.760 20.756 -51.971 1.00 83.44 335 SER A CA 1
ATOM 2542 C C . SER A 1 335 ? 21.542 22.067 -51.897 1.00 83.44 335 SER A C 1
ATOM 2544 O O . SER A 1 335 ? 22.282 22.369 -52.829 1.00 83.44 335 SER A O 1
ATOM 2546 N N . GLY A 1 336 ? 21.399 22.850 -50.824 1.00 82.94 336 GLY A N 1
ATOM 2547 C CA . GLY A 1 336 ? 22.153 24.094 -50.659 1.00 82.94 336 GLY A CA 1
ATOM 2548 C C . GLY A 1 336 ? 23.455 23.939 -49.878 1.00 82.94 336 GLY A C 1
ATOM 2549 O O . GLY A 1 336 ? 23.907 22.842 -49.547 1.00 82.94 336 GLY A O 1
ATOM 2550 N N . THR A 1 337 ? 24.078 25.078 -49.578 1.00 85.38 337 THR A N 1
ATOM 2551 C CA . THR A 1 337 ? 25.366 25.147 -48.880 1.00 85.38 337 THR A CA 1
ATOM 2552 C C . THR A 1 337 ? 25.315 24.430 -47.529 1.00 85.38 337 THR A C 1
ATOM 2554 O O . THR A 1 337 ? 24.340 24.540 -46.782 1.00 85.38 337 THR A O 1
ATOM 2557 N N . ARG A 1 338 ? 26.399 23.724 -47.175 1.00 86.88 338 ARG A N 1
ATOM 2558 C CA . ARG A 1 338 ? 26.539 22.974 -45.914 1.00 86.88 338 ARG A CA 1
ATOM 2559 C C . ARG A 1 338 ? 26.659 23.890 -44.686 1.00 86.88 338 ARG A C 1
ATOM 2561 O O . ARG A 1 338 ? 27.714 23.974 -44.065 1.00 86.88 338 ARG A O 1
ATOM 2568 N N . THR A 1 339 ? 25.570 24.561 -44.323 1.00 87.62 339 THR A N 1
ATOM 2569 C CA . THR A 1 339 ? 25.422 25.318 -43.067 1.00 87.62 339 THR A CA 1
ATOM 2570 C C . THR A 1 339 ? 25.259 24.367 -41.875 1.00 87.62 339 THR A C 1
ATOM 2572 O O . THR A 1 339 ? 24.967 23.191 -42.095 1.00 87.62 339 THR A O 1
ATOM 2575 N N . PRO A 1 340 ? 25.345 24.825 -40.608 1.00 88.62 340 PRO A N 1
ATOM 2576 C CA . PRO A 1 340 ? 25.105 23.963 -39.448 1.00 88.62 340 PRO A CA 1
ATOM 2577 C C . PRO A 1 340 ? 23.787 23.170 -39.494 1.00 88.62 340 PRO A C 1
ATOM 2579 O O . PRO A 1 340 ? 23.720 22.100 -38.907 1.00 88.62 340 PRO A O 1
ATOM 2582 N N . ARG A 1 341 ? 22.764 23.641 -40.222 1.00 85.44 341 ARG A N 1
ATOM 2583 C CA . ARG A 1 341 ? 21.442 22.995 -40.353 1.00 85.44 341 ARG A CA 1
ATOM 2584 C C . ARG A 1 341 ? 21.352 21.948 -41.473 1.00 85.44 341 ARG A C 1
ATOM 2586 O O . ARG A 1 341 ? 20.290 21.364 -41.677 1.00 85.44 341 ARG A O 1
ATOM 2593 N N . HIS A 1 342 ? 22.430 21.739 -42.222 1.00 90.88 342 HIS A N 1
ATOM 2594 C CA . HIS A 1 342 ? 22.475 20.792 -43.332 1.00 90.88 342 HIS A CA 1
ATOM 2595 C C . HIS A 1 342 ? 22.477 19.335 -42.828 1.00 90.88 342 HIS A C 1
ATOM 2597 O O . HIS A 1 342 ? 23.125 19.027 -41.823 1.00 90.88 342 HIS A O 1
ATOM 2603 N N . HIS A 1 343 ? 21.816 18.417 -43.549 1.00 91.06 343 HIS A N 1
ATOM 2604 C CA . HIS A 1 343 ? 21.595 17.028 -43.115 1.00 91.06 343 HIS A CA 1
ATOM 2605 C C . HIS A 1 343 ? 22.889 16.287 -42.770 1.00 91.06 343 HIS A C 1
ATOM 2607 O O . HIS A 1 343 ? 22.899 15.499 -41.835 1.00 91.06 343 HIS A O 1
ATOM 2613 N N . ALA A 1 344 ? 23.988 16.569 -43.474 1.00 88.38 344 ALA A N 1
ATOM 2614 C CA . ALA A 1 344 ? 25.297 15.984 -43.178 1.00 88.38 344 ALA A CA 1
ATOM 2615 C C . ALA A 1 344 ? 25.740 16.235 -41.720 1.00 88.38 344 ALA A C 1
ATOM 2617 O O . ALA A 1 344 ? 26.175 15.312 -41.035 1.00 88.38 344 ALA A O 1
ATOM 2618 N N . TRP A 1 345 ? 25.570 17.463 -41.217 1.00 88.50 345 TRP A N 1
ATOM 2619 C CA . TRP A 1 345 ? 25.955 17.825 -39.851 1.00 88.50 345 TRP A CA 1
ATOM 2620 C C . TRP A 1 345 ? 24.914 17.402 -38.815 1.00 88.50 345 TRP A C 1
ATOM 2622 O O . TRP A 1 345 ? 25.275 17.058 -37.692 1.00 88.50 345 TRP A O 1
ATOM 2632 N N . GLU A 1 346 ? 23.628 17.425 -39.165 1.00 87.25 346 GLU A N 1
ATOM 2633 C CA . GLU A 1 346 ? 22.557 16.904 -38.302 1.00 87.25 346 GLU A CA 1
ATOM 2634 C C . GLU A 1 346 ? 22.707 15.384 -38.093 1.00 87.25 346 GLU A C 1
ATOM 2636 O O . GLU A 1 346 ? 22.689 14.906 -36.957 1.00 87.25 346 GLU A O 1
ATOM 2641 N N . ALA A 1 347 ? 22.960 14.626 -39.166 1.00 87.38 347 ALA A N 1
ATOM 2642 C CA . ALA A 1 347 ? 23.158 13.178 -39.117 1.00 87.38 347 ALA A CA 1
ATOM 2643 C C . ALA A 1 347 ? 24.418 12.790 -38.330 1.00 87.38 347 ALA A C 1
ATOM 2645 O O . ALA A 1 347 ? 24.391 11.830 -37.562 1.00 87.38 347 ALA A O 1
ATOM 2646 N N . GLN A 1 348 ? 25.506 13.556 -38.461 1.00 85.56 348 GLN A N 1
ATOM 2647 C CA . GLN A 1 348 ? 26.724 13.312 -37.687 1.00 85.56 348 GLN A CA 1
ATOM 2648 C C . GLN A 1 348 ? 26.531 13.594 -36.189 1.00 85.56 348 GLN A C 1
ATOM 2650 O O . GLN A 1 348 ? 27.103 12.892 -35.355 1.00 85.56 348 GLN A O 1
ATOM 2655 N N . ARG A 1 349 ? 25.713 14.594 -35.834 1.00 85.88 349 ARG A N 1
ATOM 2656 C CA . ARG A 1 349 ? 25.408 14.928 -34.435 1.00 85.88 349 ARG A CA 1
ATOM 2657 C C . ARG A 1 349 ? 24.472 13.918 -33.783 1.00 85.88 349 ARG A C 1
ATOM 2659 O O . ARG A 1 349 ? 24.659 13.595 -32.612 1.00 85.88 349 ARG A O 1
ATOM 2666 N N . ASN A 1 350 ? 23.461 13.435 -34.506 1.00 82.81 350 ASN A N 1
ATOM 2667 C CA . ASN A 1 350 ? 22.487 12.499 -33.954 1.00 82.81 350 ASN A CA 1
ATOM 2668 C C . ASN A 1 350 ? 21.851 11.585 -35.014 1.00 82.81 350 ASN A C 1
ATOM 2670 O O . ASN A 1 350 ? 20.669 11.707 -35.342 1.00 82.81 350 ASN A O 1
ATOM 2674 N N . LEU A 1 351 ? 22.612 10.591 -35.478 1.00 84.06 351 LEU A N 1
ATOM 2675 C CA . LEU A 1 351 ? 22.113 9.583 -36.417 1.00 84.06 351 LEU A CA 1
ATOM 2676 C C . LEU A 1 351 ? 20.883 8.826 -35.881 1.00 84.06 351 LEU A C 1
ATOM 2678 O O . LEU A 1 351 ? 20.004 8.443 -36.654 1.00 84.06 351 LEU A O 1
ATOM 2682 N N . SER A 1 352 ? 20.787 8.648 -34.555 1.00 78.56 352 SER A N 1
ATOM 2683 C CA . SER A 1 352 ? 19.691 7.909 -33.913 1.00 78.56 352 SER A CA 1
ATOM 2684 C C . SER A 1 352 ? 18.313 8.550 -34.139 1.00 78.56 352 SER A C 1
ATOM 2686 O O . SER A 1 352 ? 17.315 7.838 -34.255 1.00 78.56 352 SER A O 1
ATOM 2688 N N . ALA A 1 353 ? 18.257 9.879 -34.290 1.00 78.00 353 ALA A N 1
ATOM 2689 C CA . ALA A 1 353 ? 17.026 10.587 -34.629 1.00 78.00 353 ALA A CA 1
ATOM 2690 C C . ALA A 1 353 ? 16.553 10.256 -36.054 1.00 78.00 353 ALA A C 1
ATOM 2692 O O . ALA A 1 353 ? 15.357 10.080 -36.278 1.00 78.00 353 ALA A O 1
ATOM 2693 N N . CYS A 1 354 ? 17.476 10.108 -37.007 1.00 80.50 354 CYS A N 1
ATOM 2694 C CA . CYS A 1 354 ? 17.156 9.830 -38.407 1.00 80.50 354 CYS A CA 1
ATOM 2695 C C . CYS A 1 354 ? 16.701 8.379 -38.614 1.00 80.50 354 CYS A C 1
ATOM 2697 O O . CYS A 1 354 ? 15.675 8.135 -39.253 1.00 80.50 354 CYS A O 1
ATOM 2699 N N . VAL A 1 355 ? 17.406 7.413 -38.015 1.00 81.00 355 VAL A N 1
ATOM 2700 C CA . VAL A 1 355 ? 17.091 5.974 -38.156 1.00 81.00 355 VAL A CA 1
ATOM 2701 C C . VAL A 1 355 ? 15.811 5.542 -37.421 1.00 81.00 355 VAL A C 1
ATOM 2703 O O . VAL A 1 355 ? 15.387 4.388 -37.501 1.00 81.00 355 VAL A O 1
ATOM 2706 N N . SER A 1 356 ? 15.165 6.472 -36.709 1.00 75.75 356 SER A N 1
ATOM 2707 C CA . SER A 1 356 ? 13.820 6.283 -36.154 1.00 75.75 356 SER A CA 1
ATOM 2708 C C . SER A 1 356 ? 12.735 6.233 -37.240 1.00 75.75 356 SER A C 1
ATOM 2710 O O . SER A 1 356 ? 11.714 5.571 -37.060 1.00 75.75 356 SER A O 1
ATOM 2712 N N . CYS A 1 357 ? 12.972 6.910 -38.370 1.00 76.94 357 CYS A N 1
ATOM 2713 C CA . CYS A 1 357 ? 12.051 7.005 -39.506 1.00 76.94 357 CYS A CA 1
ATOM 2714 C C . CYS A 1 357 ? 12.641 6.396 -40.785 1.00 76.94 357 CYS A C 1
ATOM 2716 O O . CYS A 1 357 ? 11.898 5.840 -41.597 1.00 76.94 357 CYS A O 1
ATOM 2718 N N . HIS A 1 358 ? 13.962 6.487 -40.950 1.00 80.56 358 HIS A N 1
ATOM 2719 C CA . HIS A 1 358 ? 14.696 5.989 -42.107 1.00 80.56 358 HIS A CA 1
ATOM 2720 C C . HIS A 1 358 ? 15.378 4.652 -41.810 1.00 80.56 358 HIS A C 1
ATOM 2722 O O . HIS A 1 358 ? 15.828 4.377 -40.701 1.00 80.56 358 HIS A O 1
ATOM 2728 N N . SER A 1 359 ? 15.446 3.807 -42.825 1.00 81.25 359 SER A N 1
ATOM 2729 C CA . SER A 1 359 ? 16.197 2.561 -42.845 1.00 81.25 359 SER A CA 1
ATOM 2730 C C . SER A 1 359 ? 17.522 2.740 -43.583 1.00 81.25 359 SER A C 1
ATOM 2732 O O . SER A 1 359 ? 17.718 3.704 -44.318 1.00 81.25 359 SER A O 1
ATOM 2734 N N . GLU A 1 360 ? 18.423 1.774 -43.427 1.00 84.31 360 GLU A N 1
ATOM 2735 C CA . GLU A 1 360 ? 19.728 1.763 -44.100 1.00 84.31 360 GLU A CA 1
ATOM 2736 C C . GLU A 1 360 ? 19.608 1.899 -45.630 1.00 84.31 360 GLU A C 1
ATOM 2738 O O . GLU A 1 360 ? 20.374 2.630 -46.255 1.00 84.31 360 GLU A O 1
ATOM 2743 N N . ARG A 1 361 ? 18.567 1.295 -46.221 1.00 82.69 361 ARG A N 1
ATOM 2744 C CA . ARG A 1 361 ? 18.244 1.414 -47.652 1.00 82.69 361 ARG A CA 1
ATOM 2745 C C . ARG A 1 361 ? 17.973 2.858 -48.079 1.00 82.69 361 ARG A C 1
ATOM 2747 O O . ARG A 1 361 ? 18.361 3.251 -49.176 1.00 82.69 361 ARG A O 1
ATOM 2754 N N . ASP A 1 362 ? 17.312 3.642 -47.230 1.00 84.75 362 ASP A N 1
ATOM 2755 C CA . ASP A 1 362 ? 16.974 5.030 -47.552 1.00 84.75 362 ASP A CA 1
ATOM 2756 C C . ASP A 1 362 ? 18.251 5.875 -47.660 1.00 84.75 362 ASP A C 1
ATOM 2758 O O . ASP A 1 362 ? 18.391 6.674 -48.582 1.00 84.75 362 ASP A O 1
ATOM 2762 N N . CYS A 1 363 ? 19.226 5.638 -46.775 1.00 87.06 363 CYS A N 1
ATOM 2763 C CA . CYS A 1 363 ? 20.536 6.285 -46.828 1.00 87.06 363 CYS A CA 1
ATOM 2764 C C . CYS A 1 363 ? 21.357 5.821 -48.040 1.00 87.06 363 CYS A C 1
ATOM 2766 O O . CYS A 1 363 ? 21.973 6.646 -48.718 1.00 87.06 363 CYS A O 1
ATOM 2768 N N . ALA A 1 364 ? 21.341 4.515 -48.326 1.00 88.25 364 ALA A N 1
ATOM 2769 C CA . ALA A 1 364 ? 22.093 3.914 -49.424 1.00 88.25 364 ALA A CA 1
ATOM 2770 C C . ALA A 1 364 ? 21.702 4.498 -50.792 1.00 88.25 364 ALA A C 1
ATOM 2772 O O . ALA A 1 364 ? 22.572 4.684 -51.634 1.00 88.25 364 ALA A O 1
ATOM 2773 N N . SER A 1 365 ? 20.441 4.901 -50.987 1.00 88.06 365 SER A N 1
ATOM 2774 C CA . SER A 1 365 ? 19.987 5.512 -52.249 1.00 88.06 365 SER A CA 1
ATOM 2775 C C . SER A 1 365 ? 20.827 6.717 -52.709 1.00 88.06 365 SER A C 1
ATOM 2777 O O . SER A 1 365 ? 21.017 6.918 -53.906 1.00 88.06 365 SER A O 1
ATOM 2779 N N . CYS A 1 366 ? 21.396 7.486 -51.774 1.00 88.44 366 CYS A N 1
ATOM 2780 C CA . CYS A 1 366 ? 22.275 8.620 -52.077 1.00 88.44 366 CYS A CA 1
ATOM 2781 C C . CYS A 1 366 ? 23.742 8.345 -51.725 1.00 88.44 366 CYS A C 1
ATOM 2783 O O . CYS A 1 366 ? 24.642 8.775 -52.448 1.00 88.44 366 CYS A O 1
ATOM 2785 N N . HIS A 1 367 ? 23.986 7.661 -50.605 1.00 90.44 367 HIS A N 1
ATOM 2786 C CA . HIS A 1 367 ? 25.323 7.506 -50.034 1.00 90.44 367 HIS A CA 1
ATOM 2787 C C . HIS A 1 367 ? 26.051 6.237 -50.454 1.00 90.44 367 HIS A C 1
ATOM 2789 O O . HIS A 1 367 ? 27.271 6.173 -50.288 1.00 90.44 367 HIS A O 1
ATOM 2795 N N . ALA A 1 368 ? 25.339 5.241 -50.989 1.00 89.56 368 ALA A N 1
ATOM 2796 C CA . ALA A 1 368 ? 26.020 4.122 -51.604 1.00 89.56 368 ALA A CA 1
ATOM 2797 C C . ALA A 1 368 ? 26.832 4.627 -52.795 1.00 89.56 368 ALA A C 1
ATOM 2799 O O . ALA A 1 368 ? 26.500 5.613 -53.466 1.00 89.56 368 ALA A O 1
ATOM 2800 N N . SER A 1 369 ? 27.935 3.938 -53.016 1.00 85.12 369 SER A N 1
ATOM 2801 C CA . SER A 1 369 ? 28.728 4.063 -54.219 1.00 85.12 369 SER A CA 1
ATOM 2802 C C . SER A 1 369 ? 27.864 3.896 -55.473 1.00 85.12 369 SER A C 1
ATOM 2804 O O . SER A 1 369 ? 26.800 3.272 -55.446 1.00 85.12 369 SER A O 1
ATOM 2806 N N . ARG A 1 370 ? 28.327 4.445 -56.601 1.00 78.88 370 ARG A N 1
ATOM 2807 C CA . ARG A 1 370 ? 27.614 4.280 -57.875 1.00 78.88 370 ARG A CA 1
ATOM 2808 C C . ARG A 1 370 ? 27.530 2.806 -58.289 1.00 78.88 370 ARG A C 1
ATOM 2810 O O . ARG A 1 370 ? 26.509 2.408 -58.836 1.00 78.88 370 ARG A O 1
ATOM 2817 N N . GLY A 1 371 ? 28.557 2.004 -57.977 1.00 73.81 371 GLY A N 1
ATOM 2818 C CA . GLY A 1 371 ? 28.541 0.550 -58.171 1.00 73.81 371 GLY A CA 1
ATOM 2819 C C . GLY A 1 371 ? 27.545 -0.162 -57.251 1.00 73.81 371 GLY A C 1
ATOM 2820 O O . GLY A 1 371 ? 26.866 -1.086 -57.678 1.00 73.81 371 GLY A O 1
ATOM 2821 N N . GLY A 1 372 ? 27.371 0.334 -56.024 1.00 71.25 372 GLY A N 1
ATOM 2822 C CA . GLY A 1 372 ? 26.374 -0.134 -55.055 1.00 71.25 372 GLY A CA 1
ATOM 2823 C C . GLY A 1 372 ? 24.956 0.430 -55.235 1.00 71.25 372 GLY A C 1
ATOM 2824 O O . GLY A 1 372 ? 24.131 0.278 -54.336 1.00 71.25 372 GLY A O 1
ATOM 2825 N N . GLY A 1 373 ? 24.654 1.098 -56.357 1.00 78.12 373 GLY A N 1
ATOM 2826 C CA . GLY A 1 373 ? 23.307 1.585 -56.685 1.00 78.12 373 GLY A CA 1
ATOM 2827 C C . GLY A 1 373 ? 22.893 2.918 -56.042 1.00 78.12 373 GLY A C 1
ATOM 2828 O O . GLY A 1 373 ? 21.704 3.236 -56.041 1.00 78.12 373 GLY A O 1
ATOM 2829 N N . GLY A 1 374 ? 23.840 3.694 -55.500 1.00 84.62 374 GLY A N 1
ATOM 2830 C CA . GLY A 1 374 ? 23.595 5.032 -54.947 1.00 84.62 374 GLY A CA 1
ATOM 2831 C C . GLY A 1 374 ? 24.162 6.176 -55.796 1.00 84.62 374 GLY A C 1
ATOM 2832 O O . GLY A 1 374 ? 24.779 5.976 -56.841 1.00 84.62 374 GLY A O 1
ATOM 2833 N N . LEU A 1 375 ? 23.981 7.418 -55.336 1.00 87.94 375 LEU A N 1
ATOM 2834 C CA . LEU A 1 375 ? 24.477 8.619 -56.032 1.00 87.94 375 LEU A CA 1
ATOM 2835 C C . LEU A 1 375 ? 25.984 8.884 -55.832 1.00 87.94 375 LEU A C 1
ATOM 2837 O O . LEU A 1 375 ? 26.538 9.799 -56.448 1.00 87.94 375 LEU A O 1
ATOM 2841 N N . GLY A 1 376 ? 26.668 8.095 -54.997 1.00 85.56 376 GLY A N 1
ATOM 2842 C CA . GLY A 1 376 ? 28.092 8.255 -54.696 1.00 85.56 376 GLY A CA 1
ATOM 2843 C C . GLY A 1 376 ? 28.409 9.430 -53.767 1.00 85.56 376 GLY A C 1
ATOM 2844 O O . GLY A 1 376 ? 29.536 9.928 -53.768 1.00 85.56 376 GLY A O 1
ATOM 2845 N N . VAL A 1 377 ? 27.439 9.910 -52.981 1.00 88.44 377 VAL A N 1
ATOM 2846 C CA . VAL A 1 377 ? 27.664 11.003 -52.024 1.00 88.44 377 VAL A CA 1
ATOM 2847 C C . VAL A 1 377 ? 28.390 10.461 -50.798 1.00 88.44 377 VAL A C 1
ATOM 2849 O O . VAL A 1 377 ? 27.789 9.775 -49.979 1.00 88.44 377 VAL A O 1
ATOM 2852 N N . ASN A 1 378 ? 29.664 10.811 -50.626 1.00 87.31 378 ASN A N 1
ATOM 2853 C CA . ASN A 1 378 ? 30.475 10.303 -49.517 1.00 87.31 378 ASN A CA 1
ATOM 2854 C C . ASN A 1 378 ? 29.881 10.685 -48.134 1.00 87.31 378 ASN A C 1
ATOM 2856 O O . ASN A 1 378 ? 29.847 11.878 -47.814 1.00 87.31 378 ASN A O 1
ATOM 2860 N N . PRO A 1 379 ? 29.428 9.710 -47.311 1.00 86.31 379 PRO A N 1
ATOM 2861 C CA . PRO A 1 379 ? 28.888 9.967 -45.973 1.00 86.31 379 PRO A CA 1
ATOM 2862 C C . PRO A 1 379 ? 29.975 10.055 -44.890 1.00 86.31 379 PRO A C 1
ATOM 2864 O O . PRO A 1 379 ? 29.678 10.375 -43.739 1.00 86.31 379 PRO A O 1
ATOM 2867 N N . HIS A 1 380 ? 31.223 9.717 -45.218 1.00 88.25 380 HIS A N 1
ATOM 2868 C CA . HIS A 1 380 ? 32.297 9.624 -44.243 1.00 88.25 380 HIS A CA 1
ATOM 2869 C C . HIS A 1 380 ? 32.860 11.005 -43.875 1.00 88.25 380 HIS A C 1
ATOM 2871 O O . HIS A 1 380 ? 32.948 11.892 -44.730 1.00 88.25 380 HIS A O 1
ATOM 2877 N N . PRO A 1 381 ? 33.306 11.199 -42.619 1.00 82.50 381 PRO A N 1
ATOM 2878 C CA . PRO A 1 381 ? 33.991 12.423 -42.230 1.00 82.50 381 PRO A CA 1
ATOM 2879 C C . PRO A 1 381 ? 35.322 12.573 -42.978 1.00 82.50 381 PRO A C 1
ATOM 2881 O O . PRO A 1 381 ? 35.912 11.599 -43.459 1.00 82.50 381 PRO A O 1
ATOM 2884 N N . ALA A 1 382 ? 35.833 13.803 -43.031 1.00 83.94 382 ALA A N 1
ATOM 2885 C CA . ALA A 1 382 ? 37.144 14.077 -43.608 1.00 83.94 382 ALA A CA 1
ATOM 2886 C C . ALA A 1 382 ? 38.234 13.198 -42.958 1.00 83.94 382 ALA A C 1
ATOM 2888 O O . ALA A 1 382 ? 38.258 13.007 -41.742 1.00 83.94 382 ALA A O 1
ATOM 2889 N N . GLY A 1 383 ? 39.126 12.639 -43.782 1.00 86.12 383 GLY A N 1
ATOM 2890 C CA . GLY A 1 383 ? 40.222 11.777 -43.327 1.00 86.12 383 GLY A CA 1
ATOM 2891 C C . GLY A 1 383 ? 39.837 10.333 -42.980 1.00 86.12 383 GLY A C 1
ATOM 2892 O O . GLY A 1 383 ? 40.714 9.570 -42.577 1.00 86.12 383 GLY A O 1
ATOM 2893 N N . PHE A 1 384 ? 38.576 9.915 -43.162 1.00 90.00 384 PHE A N 1
ATOM 2894 C CA . PHE A 1 384 ? 38.124 8.558 -42.820 1.00 90.00 384 PHE A CA 1
ATOM 2895 C C . PHE A 1 384 ? 38.935 7.437 -43.488 1.00 90.00 384 PHE A C 1
ATOM 2897 O O . PHE A 1 384 ? 39.203 6.428 -42.840 1.00 90.00 384 PHE A O 1
ATOM 2904 N N . LEU A 1 385 ? 39.386 7.627 -44.736 1.00 89.62 385 LEU A N 1
ATOM 2905 C CA . LEU A 1 385 ? 40.191 6.634 -45.465 1.00 89.62 385 LEU A CA 1
ATOM 2906 C C . LEU A 1 385 ? 41.442 6.195 -44.687 1.00 89.62 385 LEU A C 1
ATOM 2908 O O . LEU A 1 385 ? 41.772 5.018 -44.676 1.00 89.62 385 LEU A O 1
ATOM 2912 N N . SER A 1 386 ? 42.079 7.098 -43.933 1.00 90.81 386 SER A N 1
ATOM 2913 C CA . SER A 1 386 ? 43.255 6.761 -43.109 1.00 90.81 386 SER A CA 1
ATOM 2914 C C . SER A 1 386 ? 42.959 5.782 -41.962 1.00 90.81 386 SER A C 1
ATOM 2916 O O . SER A 1 386 ? 43.873 5.201 -41.383 1.00 90.81 386 SER A O 1
ATOM 2918 N N . ARG A 1 387 ? 41.681 5.603 -41.605 1.00 90.00 387 ARG A N 1
ATOM 2919 C CA . ARG A 1 387 ? 41.223 4.763 -40.486 1.00 90.00 387 ARG A CA 1
ATOM 2920 C C . ARG A 1 387 ? 40.265 3.656 -40.926 1.00 90.00 387 ARG A C 1
ATOM 2922 O O . ARG A 1 387 ? 39.789 2.901 -40.075 1.00 90.00 387 ARG A O 1
ATOM 2929 N N . CYS A 1 388 ? 39.973 3.547 -42.222 1.00 92.88 388 CYS A N 1
ATOM 2930 C CA . CYS A 1 388 ? 38.923 2.658 -42.705 1.00 92.88 388 CYS A CA 1
ATOM 2931 C C . CYS A 1 388 ? 39.276 1.174 -42.526 1.00 92.88 388 CYS A C 1
ATOM 2933 O O . CYS A 1 388 ? 38.394 0.404 -42.155 1.00 92.88 388 CYS A O 1
ATOM 2935 N N . ALA A 1 389 ? 40.556 0.794 -42.635 1.00 93.75 389 ALA A N 1
ATOM 2936 C CA . ALA A 1 389 ? 41.017 -0.577 -42.385 1.00 93.75 389 ALA A CA 1
ATOM 2937 C C . ALA A 1 389 ? 40.667 -1.085 -40.976 1.00 93.75 389 ALA A C 1
ATOM 2939 O O . ALA A 1 389 ? 40.187 -2.202 -40.787 1.00 93.75 389 ALA A O 1
ATOM 2940 N N . THR A 1 390 ? 40.836 -0.237 -39.959 1.00 93.69 390 THR A N 1
ATOM 2941 C CA . THR A 1 390 ? 40.479 -0.582 -38.575 1.00 93.69 390 THR A CA 1
ATOM 2942 C C . THR A 1 390 ? 38.967 -0.731 -38.397 1.00 93.69 390 THR A C 1
ATOM 2944 O O . THR A 1 390 ? 38.518 -1.640 -37.698 1.00 93.69 390 THR A O 1
ATOM 2947 N N . ALA A 1 391 ? 38.172 0.137 -39.030 1.00 90.25 391 ALA A N 1
ATOM 2948 C CA . ALA A 1 391 ? 36.714 0.063 -38.970 1.00 90.25 391 ALA A CA 1
ATOM 2949 C C . ALA A 1 391 ? 36.176 -1.195 -39.674 1.00 90.25 391 ALA A C 1
ATOM 2951 O O . ALA A 1 391 ? 35.338 -1.897 -39.107 1.00 90.25 391 ALA A O 1
ATOM 2952 N N . PHE A 1 392 ? 36.714 -1.513 -40.854 1.00 92.94 392 PHE A N 1
ATOM 2953 C CA . PHE A 1 392 ? 36.336 -2.687 -41.636 1.00 92.94 392 PHE A CA 1
ATOM 2954 C C . PHE A 1 392 ? 36.642 -3.989 -40.887 1.00 92.94 392 PHE A C 1
ATOM 2956 O O . PHE A 1 392 ? 35.763 -4.838 -40.760 1.00 92.94 392 PHE A O 1
ATOM 2963 N N . ARG A 1 393 ? 37.837 -4.114 -40.285 1.00 93.81 393 ARG A N 1
ATOM 2964 C CA . ARG A 1 393 ? 38.192 -5.275 -39.446 1.00 93.81 393 ARG A CA 1
ATOM 2965 C C . ARG A 1 393 ? 37.257 -5.469 -38.252 1.00 93.81 393 ARG A C 1
ATOM 2967 O O . ARG A 1 393 ? 36.998 -6.601 -37.860 1.00 93.81 393 ARG A O 1
ATOM 2974 N N . ARG A 1 394 ? 36.756 -4.381 -37.655 1.00 94.38 394 ARG A N 1
ATOM 2975 C CA . ARG A 1 394 ? 35.847 -4.451 -36.499 1.00 94.38 394 ARG A CA 1
ATOM 2976 C C . ARG A 1 394 ? 34.451 -4.930 -36.894 1.00 94.38 394 ARG A C 1
ATOM 2978 O O . ARG A 1 394 ? 33.840 -5.685 -36.143 1.00 94.38 394 ARG A O 1
ATOM 2985 N N . ASN A 1 395 ? 33.923 -4.440 -38.014 1.00 91.62 395 ASN A N 1
ATOM 2986 C CA . ASN A 1 395 ? 32.636 -4.868 -38.547 1.00 91.62 395 ASN A CA 1
ATOM 2987 C C . ASN A 1 395 ? 32.534 -4.513 -40.044 1.00 91.62 395 ASN A C 1
ATOM 2989 O O . ASN A 1 395 ? 32.254 -3.356 -40.362 1.00 91.62 395 ASN A O 1
ATOM 2993 N N . PRO A 1 396 ? 32.700 -5.479 -40.963 1.00 91.00 396 PRO A N 1
ATOM 2994 C CA . PRO A 1 396 ? 32.664 -5.211 -42.401 1.00 91.00 396 PRO A CA 1
ATOM 2995 C C . PRO A 1 396 ? 31.239 -5.056 -42.947 1.00 91.00 396 PRO A C 1
ATOM 2997 O O . PRO A 1 396 ? 31.051 -4.520 -44.039 1.00 91.00 396 PRO A O 1
ATOM 3000 N N . ARG A 1 397 ? 30.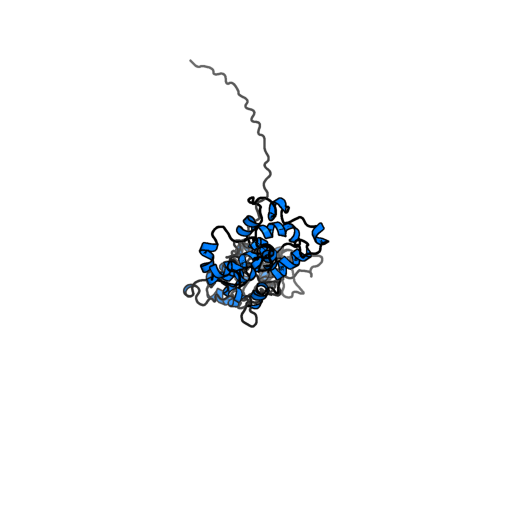217 -5.506 -42.201 1.00 90.06 397 ARG A N 1
ATOM 3001 C CA . ARG A 1 397 ? 28.826 -5.548 -42.675 1.00 90.06 397 ARG A CA 1
ATOM 3002 C C . ARG A 1 397 ? 28.306 -4.179 -43.143 1.00 90.06 397 ARG A C 1
ATOM 3004 O O . ARG A 1 397 ? 27.790 -4.143 -44.253 1.00 90.06 397 ARG A O 1
ATOM 3011 N N . PRO A 1 398 ? 28.445 -3.067 -42.391 1.00 86.75 398 PRO A N 1
ATOM 3012 C CA . PRO A 1 398 ? 27.949 -1.762 -42.839 1.00 86.75 398 PRO A CA 1
ATOM 3013 C C . PRO A 1 398 ? 28.636 -1.259 -44.114 1.00 86.75 398 PRO A C 1
ATOM 3015 O O . PRO A 1 398 ? 28.019 -0.575 -44.923 1.00 86.75 398 PRO A O 1
ATOM 3018 N N . CYS A 1 399 ? 29.909 -1.612 -44.321 1.00 88.50 399 CYS A N 1
ATOM 3019 C CA . CYS A 1 399 ? 30.651 -1.212 -45.514 1.00 88.50 399 CYS A CA 1
ATOM 3020 C C . CYS A 1 399 ? 30.053 -1.855 -46.769 1.00 88.50 399 CYS A C 1
ATOM 3022 O O . CYS A 1 399 ? 29.861 -1.176 -47.772 1.00 88.50 399 CYS A O 1
ATOM 3024 N N . LEU A 1 400 ? 29.693 -3.137 -46.683 1.00 88.88 400 LEU A N 1
ATOM 3025 C CA . LEU A 1 400 ? 29.127 -3.919 -47.788 1.00 88.88 400 LEU A CA 1
ATOM 3026 C C . LEU A 1 400 ? 27.681 -3.543 -48.140 1.00 88.88 400 LEU A C 1
ATOM 3028 O O . LEU A 1 400 ? 27.162 -4.015 -49.145 1.00 88.88 400 LEU A O 1
ATOM 3032 N N . VAL A 1 401 ? 27.021 -2.708 -47.333 1.00 86.62 401 VAL A N 1
ATOM 3033 C CA . VAL A 1 401 ? 25.692 -2.181 -47.678 1.00 86.62 401 VAL A CA 1
ATOM 3034 C C . VAL A 1 401 ? 25.787 -0.982 -48.625 1.00 86.62 401 VAL A C 1
ATOM 3036 O O . VAL A 1 401 ? 24.881 -0.757 -49.422 1.00 86.62 401 VAL A O 1
ATOM 3039 N N . CYS A 1 402 ? 26.890 -0.233 -48.573 1.00 88.31 402 CYS A N 1
ATOM 3040 C CA . CYS A 1 402 ? 27.087 0.975 -49.378 1.00 88.31 402 CYS A CA 1
ATOM 3041 C C . CYS A 1 402 ? 28.136 0.803 -50.488 1.00 88.31 402 CYS A C 1
ATOM 3043 O O . CYS A 1 402 ? 28.138 1.572 -51.451 1.00 88.31 402 CYS A O 1
ATOM 3045 N N . HIS A 1 403 ? 29.036 -0.169 -50.362 1.00 90.12 403 HIS A N 1
ATOM 3046 C CA . HIS A 1 403 ? 30.108 -0.425 -51.319 1.00 90.12 403 HIS A CA 1
ATOM 3047 C C . HIS A 1 403 ? 29.918 -1.759 -52.019 1.00 90.12 403 HIS A C 1
ATOM 3049 O O . HIS A 1 403 ? 29.706 -2.781 -51.360 1.00 90.12 403 HIS A O 1
ATOM 3055 N N . ASP A 1 404 ? 30.072 -1.751 -53.342 1.00 86.44 404 ASP A N 1
ATOM 3056 C CA . ASP A 1 404 ? 30.183 -2.996 -54.084 1.00 86.44 404 ASP A CA 1
ATOM 3057 C C . ASP A 1 404 ? 31.507 -3.711 -53.710 1.00 86.44 404 ASP A C 1
ATOM 3059 O O . ASP A 1 404 ? 32.555 -3.067 -53.566 1.00 86.44 404 ASP A O 1
ATOM 3063 N N . PRO A 1 405 ? 31.500 -5.042 -53.503 1.00 84.88 405 PRO A N 1
ATOM 3064 C CA . PRO A 1 405 ? 32.689 -5.787 -53.101 1.00 84.88 405 PRO A CA 1
ATOM 3065 C C . PRO A 1 405 ? 33.884 -5.686 -54.058 1.00 84.88 405 PRO A C 1
ATOM 3067 O O . PRO A 1 405 ? 35.000 -5.989 -53.625 1.00 84.88 405 PRO A O 1
ATOM 3070 N N . SER A 1 406 ? 33.653 -5.313 -55.319 1.00 85.12 406 SER A N 1
ATOM 3071 C CA . SER A 1 406 ? 34.670 -5.140 -56.360 1.00 85.12 406 SER A CA 1
ATOM 3072 C C . SER A 1 406 ? 35.313 -3.748 -56.367 1.00 85.12 406 SER A C 1
ATOM 3074 O O . SER A 1 406 ? 36.294 -3.527 -57.078 1.00 85.12 406 SER A O 1
ATOM 3076 N N . GLU A 1 407 ? 34.814 -2.804 -55.564 1.00 86.94 407 GLU A N 1
ATOM 3077 C CA . GLU A 1 407 ? 35.316 -1.433 -55.584 1.00 86.94 407 GLU A CA 1
ATOM 3078 C C . GLU A 1 407 ? 36.723 -1.310 -55.005 1.00 86.94 407 GLU A C 1
ATOM 3080 O O . GLU A 1 407 ? 37.012 -1.729 -53.880 1.00 86.94 407 GLU A O 1
ATOM 3085 N N . GLN A 1 408 ? 37.588 -0.609 -55.738 1.00 85.50 408 GLN A N 1
ATOM 3086 C CA . GLN A 1 408 ? 38.973 -0.374 -55.336 1.00 85.50 408 GLN A CA 1
ATOM 3087 C C . GLN A 1 408 ? 39.079 0.420 -54.022 1.00 85.50 408 GLN A C 1
ATOM 3089 O O . GLN A 1 408 ? 39.971 0.170 -53.212 1.00 85.50 408 GLN A O 1
ATOM 3094 N N . VAL A 1 409 ? 38.132 1.331 -53.762 1.00 84.62 409 VAL A N 1
ATOM 3095 C CA . VAL A 1 409 ? 38.081 2.077 -52.494 1.00 84.62 409 VAL A CA 1
ATOM 3096 C C . VAL A 1 409 ? 37.800 1.152 -51.309 1.00 84.62 409 VAL A C 1
ATOM 3098 O O . VAL A 1 409 ? 38.419 1.303 -50.259 1.00 84.62 409 VAL A O 1
ATOM 3101 N N . LEU A 1 410 ? 36.939 0.146 -51.479 1.00 87.56 410 LEU A N 1
ATOM 3102 C CA . LEU A 1 410 ? 36.674 -0.840 -50.437 1.00 87.56 410 LEU A CA 1
ATOM 3103 C C . LEU A 1 410 ? 37.872 -1.776 -50.256 1.00 87.56 410 LEU A C 1
ATOM 3105 O O . LEU A 1 410 ? 38.214 -2.104 -49.123 1.00 87.56 410 LEU A O 1
ATOM 3109 N N . ALA A 1 411 ? 38.536 -2.157 -51.352 1.00 86.88 411 ALA A N 1
ATOM 3110 C CA . ALA A 1 411 ? 39.760 -2.952 -51.313 1.00 86.88 411 ALA A CA 1
ATOM 3111 C C . ALA A 1 411 ? 40.878 -2.258 -50.516 1.00 86.88 411 ALA A C 1
ATOM 3113 O O . ALA A 1 411 ? 41.574 -2.927 -49.765 1.00 86.88 411 ALA A O 1
ATOM 3114 N N . SER A 1 412 ? 40.990 -0.925 -50.588 1.00 87.75 412 SER A N 1
ATOM 3115 C CA . SER A 1 412 ? 41.956 -0.151 -49.784 1.00 87.75 412 SER A CA 1
ATOM 3116 C C . SER A 1 412 ? 41.679 -0.158 -48.271 1.00 87.75 412 SER A C 1
ATOM 3118 O O . SER A 1 412 ? 42.538 0.220 -47.477 1.00 87.75 412 SER A O 1
ATOM 3120 N N . CYS A 1 413 ? 40.476 -0.583 -47.876 1.00 88.38 413 CYS A N 1
ATOM 3121 C CA . CYS A 1 413 ? 40.030 -0.678 -46.491 1.00 88.38 413 CYS A CA 1
ATOM 3122 C C . CYS A 1 413 ? 39.958 -2.124 -45.975 1.00 88.38 413 CYS A C 1
ATOM 3124 O O . CYS A 1 413 ? 39.585 -2.313 -44.820 1.00 88.38 413 CYS A O 1
ATOM 3126 N N . ARG A 1 414 ? 40.265 -3.132 -46.800 1.00 86.75 414 ARG A N 1
ATOM 3127 C CA . ARG A 1 414 ? 40.464 -4.519 -46.351 1.00 86.75 414 ARG A CA 1
ATOM 3128 C C . ARG A 1 414 ? 41.889 -4.668 -45.838 1.00 86.75 414 ARG A C 1
ATOM 3130 O O . ARG A 1 414 ? 42.047 -5.289 -44.761 1.00 86.75 414 ARG A O 1
#